Protein 5FD4 (pdb70)

Radius of gyration: 27.76 Å; Cα contacts (8 Å, |Δi|>4): 658; chains: 2; bounding box: 69×85×57 Å

Nearest PDB structures (foldseek):
  5fd4-assembly2_B  TM=1.002E+00  e=6.377E-41  Streptococcus suis 05ZYH33
  6hu8-assembly1_A  TM=8.163E-01  e=1.673E-14  Streptococcus vestibularis F0396
  6qer-assembly4_D  TM=8.270E-01  e=6.027E-14  Streptococcus thermophilus LMD-9
  5jub-assembly1_B  TM=6.198E-01  e=4.868E-14  Streptococcus thermophilus LMD-9
  6hua-assembly2_B  TM=7.651E-01  e=8.337E-08  Streptococcus vestibularis F0396

Solvent-accessible surface area: 31925 Å² total; per-residue (Å²): 140,84,4,88,130,111,159,98,200,102,58,89,62,131,49,5,0,105,58,0,117,104,33,11,91,98,44,99,40,67,70,120,98,0,1,101,73,51,58,66,0,2,36,143,5,0,55,63,2,16,69,20,67,8,74,9,13,95,44,7,4,70,47,0,0,99,106,31,74,30,40,23,121,113,0,25,38,29,29,109,83,64,58,160,103,0,49,106,0,24,88,38,1,16,52,25,14,61,52,7,29,141,92,72,30,129,125,45,76,60,47,3,74,51,0,81,107,89,52,27,104,127,4,10,7,22,7,41,0,0,0,9,7,21,91,33,200,8,120,60,75,149,55,14,21,88,83,20,30,68,98,22,0,86,20,5,4,98,4,2,40,106,37,178,82,2,87,40,15,5,0,0,1,1,35,1,7,3,28,9,0,98,64,7,73,64,130,24,110,52,5,119,52,0,47,103,2,7,103,48,0,24,106,8,36,146,61,13,78,68,65,20,13,4,2,0,6,20,0,0,21,41,0,16,87,2,0,28,57,41,160,81,78,134,19,7,53,118,0,12,70,11,0,48,133,0,5,85,51,4,9,11,17,25,25,77,2,28,4,14,9,50,49,0,64,46,6,22,110,45,83,173,62,107,108,76,0,69,119,41,25,98,76,1,12,66,14,0,85,7,15,138,32,192,72,5,37,112,88,0,71,76,25,24,145,66,21,60,185,140,83,4,86,129,112,159,97,202,100,59,91,64,130,50,5,0,106,59,0,121,105,32,10,93,94,53,102,45,67,75,120,98,0,1,92,66,55,55,65,0,3,36,148,5,0,57,64,2,15,67,20,66,8,74,11,13,94,46,6,5,71,48,0,0,98,89,33,75,31,40,24,122,113,0,27,38,28,28,110,80,65,58,158,102,1,47,103,1,23,49,14,0,20,60,25,39,54,58,7,37,140,90,64,35,125,133,51,75,61,44,3,75,51,0,81,106,88,52,29,107,127,4,10,6,23,7,39,1,0,0,12,7,20,100,35,200,8,118,61,72,155,54,13,22,92,86,18,32,39,110,26,0,80,23,5,4,112,6,2,41,128,39,181,58,1,77,38,14,6,0,0,1,1,38,1,5,3,28,2,0,96,62,6,73,65,129,24,117,36,4,133,56,0,50,129,1,6,110,39,0,24,104,5,35,147,65,13,26,32,27,17,18,6,2,0,6,22,0,0,21,40,0,16,89,2,0,29,56,44,159,81,77,132,20,7,52,117,0,14,70,11,0,46,136,1,9,111,59,9,24,2,25,57,20,47,6,32,4,12,9,50,49,0,65,46,5,23,117,40,82,172,61,108,112,75,0,67,116,40,26,93,76,1,13,109,16,0,115,52,57,156,42,191,67,8,38,117,87,0,71,76,24,24,148,64,21,60,180

Foldseek 3Di:
DACVVVVHDADAQANLLCLLCVLCVVVVHDLCRLCPVCLQHHSVNSVCSNRSNFADDLSNLCSSQVSSVHDSCVSHVHDDHADPLLVVLVVLLLLQDDQLDPPSVVVNVVSLVVCVVPPLVPDTPLVNLLSCLVDFADPDLQAATPPDGPVVLVSLLVSLLPDPADALSSLSSVSRLLNNLLVDACPDPSNVVVVVVLVSLLVNCVPYDLVSLSSSLVSLVSVCVSCVSNVVNVCVVVSLVSSVVNCVSNVSCPCLLVSLQSQLCCCCPVVVHNVSSVVSLVVNLVVCVVVVSPSSNVSSVVVVVVSPD/DACVVVVHDADAQANLLCLLCVLCVVVVHDLCRLCPVVLQHHSVNSVCSNRSNFADDPSNLCSSQVSSVHDSCVSHVHDDHADPLLVVLVVLLLPQDPQLDPPSVVVNVVSLVVCVVPPLVPDTPLVNLLSCLVDAADPDLQAARPSDGPVVLVSLLVSLLPDPADDLSSLSSVSRLLNNLLVDACPDPSNVVVVVVLVSLLVNCVPYDLVSLSSSLVSLVSVCVSCVSRVVNVCVVVSLVSSVVNCVVNVSCPCLLVSLQSQLCCCCPVVVHNVSSVVSLVSNLVVCVVVVSPSSNVSSVVVVVVSVD

Structure (mmCIF, N/CA/C/O backbone):
data_5FD4
#
_entry.id   5FD4
#
_cell.length_a   82.271
_cell.length_b   82.271
_cell.length_c   209.753
_cell.angle_alpha   90.00
_cell.angle_beta   90.00
_cell.angle_gamma   120.00
#
_symmetry.space_group_name_H-M   'P 31 2 1'
#
loop_
_atom_site.group_PDB
_atom_site.id
_atom_site.type_symbol
_atom_site.label_atom_id
_atom_site.label_alt_id
_atom_site.label_comp_id
_atom_site.label_asym_id
_atom_site.label_entity_id
_atom_site.label_seq_id
_atom_site.pdbx_PDB_ins_code
_atom_site.Cartn_x
_atom_site.Cartn_y
_atom_site.Cartn_z
_atom_site.occupancy
_atom_site.B_iso_or_equiv
_atom_site.auth_seq_id
_atom_site.auth_comp_id
_atom_site.auth_asym_id
_atom_site.auth_atom_id
_atom_site.pdbx_PDB_model_num
ATOM 1 N N . PRO A 1 16 ? 39.895 -45.283 -33.059 1.00 139.00 -4 PRO A N 1
ATOM 2 C CA . PRO A 1 16 ? 39.511 -46.462 -33.823 1.00 137.65 -4 PRO A CA 1
ATOM 3 C C . PRO A 1 16 ? 38.232 -46.289 -34.662 1.00 135.11 -4 PRO A C 1
ATOM 4 O O . PRO A 1 16 ? 37.326 -47.125 -34.602 1.00 133.29 -4 PRO A O 1
ATOM 8 N N . ARG A 1 17 ? 38.182 -45.208 -35.443 1.00 133.51 -3 ARG A N 1
ATOM 9 C CA . ARG A 1 17 ? 37.067 -44.942 -36.369 1.00 132.04 -3 ARG A CA 1
ATOM 10 C C . ARG A 1 17 ? 37.110 -45.849 -37.596 1.00 133.41 -3 ARG A C 1
ATOM 11 O O . ARG A 1 17 ? 38.109 -46.526 -37.852 1.00 135.14 -3 ARG A O 1
ATOM 19 N N . GLY A 1 18 ? 36.019 -45.839 -38.359 1.00 133.79 -2 GLY A N 1
ATOM 20 C CA . GLY A 1 18 ? 35.922 -46.581 -39.616 1.00 133.87 -2 GLY A CA 1
ATOM 21 C C . GLY A 1 18 ? 36.868 -46.087 -40.697 1.00 134.67 -2 GLY A C 1
ATOM 22 O O . GLY A 1 18 ? 37.410 -46.896 -41.445 1.00 135.61 -2 GLY A O 1
ATOM 23 N N . SER A 1 19 ? 37.065 -44.769 -40.783 1.00 134.94 -1 SER A N 1
ATOM 24 C CA . SER A 1 19 ? 38.025 -44.162 -41.729 1.00 135.19 -1 SER A CA 1
ATOM 25 C C . SER A 1 19 ? 39.481 -44.556 -41.443 1.00 136.21 -1 SER A C 1
ATOM 26 O O . SER A 1 19 ? 40.284 -44.688 -42.373 1.00 135.65 -1 SER A O 1
ATOM 29 N N . HIS A 1 20 ? 39.800 -44.758 -40.161 1.00 137.31 0 HIS A N 1
ATOM 30 C CA . HIS A 1 20 ? 41.149 -45.137 -39.719 1.00 137.59 0 HIS A CA 1
ATOM 31 C C . HIS A 1 20 ? 41.444 -46.630 -39.944 1.00 136.64 0 HIS A C 1
ATOM 32 O O . HIS A 1 20 ? 42.572 -46.988 -40.289 1.00 137.10 0 HIS A O 1
ATOM 39 N N . MET A 1 21 ? 40.434 -47.486 -39.756 1.00 134.44 1 MET A N 1
ATOM 40 C CA . MET A 1 21 ? 40.514 -48.913 -40.143 1.00 133.04 1 MET A CA 1
ATOM 41 C C . MET A 1 21 ? 40.172 -49.170 -41.622 1.00 130.94 1 MET A C 1
ATOM 42 O O . MET A 1 21 ? 40.240 -50.312 -42.079 1.00 131.14 1 MET A O 1
ATOM 47 N N . GLU A 1 22 ? 39.791 -48.116 -42.351 1.00 128.76 2 GLU A N 1
ATOM 48 C CA . GLU A 1 22 ? 39.487 -48.153 -43.799 1.00 126.10 2 GLU A CA 1
ATOM 49 C C . GLU A 1 22 ? 38.199 -48.920 -44.173 1.00 122.41 2 GLU A C 1
ATOM 50 O O . GLU A 1 22 ? 37.931 -49.128 -45.357 1.00 121.79 2 GLU A O 1
ATOM 56 N N . VAL A 1 23 ? 37.388 -49.286 -43.176 1.00 118.38 3 VAL A N 1
ATOM 57 C CA . VAL A 1 23 ? 36.173 -50.076 -43.401 1.00 115.20 3 VAL A CA 1
ATOM 58 C C . VAL A 1 23 ? 35.037 -49.218 -43.978 1.00 111.36 3 VAL A C 1
ATOM 59 O O . VAL A 1 23 ? 35.127 -47.984 -44.039 1.00 110.44 3 VAL A O 1
ATOM 63 N N . TRP A 1 24 ? 33.983 -49.906 -44.410 1.00 107.09 4 TRP A N 1
ATOM 64 C CA . TRP A 1 24 ? 32.781 -49.292 -44.981 1.00 103.77 4 TRP A CA 1
ATOM 65 C C . TRP A 1 24 ? 31.924 -48.648 -43.889 1.00 101.57 4 TRP A C 1
ATOM 66 O O . TRP A 1 24 ? 31.857 -49.167 -42.767 1.00 100.69 4 TRP A O 1
ATOM 77 N N . PHE A 1 25 ? 31.266 -47.533 -44.216 1.00 100.04 5 PHE A N 1
ATOM 78 C CA . PHE A 1 25 ? 30.435 -46.808 -43.235 1.00 98.84 5 PHE A CA 1
ATOM 79 C C . PHE A 1 25 ? 29.116 -47.525 -42.999 1.00 98.77 5 PHE A C 1
ATOM 80 O O . PHE A 1 25 ? 28.429 -47.886 -43.956 1.00 98.12 5 PHE A O 1
ATOM 88 N N . MET A 1 26 ? 28.753 -47.674 -41.724 1.00 99.04 6 MET A N 1
ATOM 89 C CA . MET A 1 26 ? 27.517 -48.344 -41.329 1.00 99.67 6 MET A CA 1
ATOM 90 C C . MET A 1 26 ? 26.307 -47.407 -41.302 1.00 100.64 6 MET A C 1
ATOM 91 O O . MET A 1 26 ? 26.047 -46.718 -40.304 1.00 100.54 6 MET A O 1
ATOM 96 N N . ASN A 1 27 ? 25.574 -47.399 -42.416 1.00 101.84 7 ASN A N 1
ATOM 97 C CA . ASN A 1 27 ? 24.248 -46.783 -42.496 1.00 102.04 7 ASN A CA 1
ATOM 98 C C . ASN A 1 27 ? 23.229 -47.680 -41.778 1.00 102.96 7 ASN A C 1
ATOM 99 O O . ASN A 1 27 ? 23.596 -48.726 -41.237 1.00 102.99 7 ASN A O 1
ATOM 104 N N . ASP A 1 28 ? 21.960 -47.268 -41.773 1.00 104.04 8 ASP A N 1
ATOM 105 C CA . ASP A 1 28 ? 20.913 -47.920 -40.962 1.00 104.46 8 ASP A CA 1
ATOM 106 C C . ASP A 1 28 ? 20.784 -49.432 -41.160 1.00 105.58 8 ASP A C 1
ATOM 107 O O . ASP A 1 28 ? 20.662 -50.168 -40.177 1.00 104.18 8 ASP A O 1
ATOM 112 N N . LYS A 1 29 ? 20.816 -49.890 -42.413 1.00 107.59 9 LYS A N 1
ATOM 113 C CA . LYS A 1 29 ? 20.660 -51.323 -42.706 1.00 109.74 9 LYS A CA 1
ATOM 114 C C . LYS A 1 29 ? 21.818 -52.143 -42.145 1.00 109.99 9 LYS A C 1
ATOM 115 O O . LYS A 1 29 ? 21.616 -53.030 -41.309 1.00 110.35 9 LYS A O 1
ATOM 121 N N . GLU A 1 30 ? 23.019 -51.826 -42.614 1.00 109.56 10 GLU A N 1
ATOM 122 C CA . GLU A 1 30 ? 24.224 -52.581 -42.258 1.00 110.18 10 GLU A CA 1
ATOM 123 C C . GLU A 1 30 ? 24.614 -52.459 -40.775 1.00 110.27 10 GLU A C 1
ATOM 124 O O . GLU A 1 30 ? 25.319 -53.332 -40.256 1.00 111.39 10 GLU A O 1
ATOM 130 N N . PHE A 1 31 ? 24.154 -51.401 -40.100 1.00 109.67 11 PHE A N 1
ATOM 131 C CA . PHE A 1 31 ? 24.266 -51.313 -38.636 1.00 109.86 11 PHE A CA 1
ATOM 132 C C . PHE A 1 31 ? 23.303 -52.283 -37.961 1.00 110.21 11 PHE A C 1
ATOM 133 O O . PHE A 1 31 ? 23.686 -53.007 -37.042 1.00 110.20 11 PHE A O 1
ATOM 141 N N . GLY A 1 32 ? 22.050 -52.275 -38.407 1.00 111.01 12 GLY A N 1
ATOM 142 C CA . GLY A 1 32 ? 21.048 -53.239 -37.949 1.00 112.23 12 GLY A CA 1
ATOM 143 C C . GLY A 1 32 ? 21.539 -54.669 -38.055 1.00 113.90 12 GLY A C 1
ATOM 144 O O . GLY A 1 32 ? 21.382 -55.459 -37.120 1.00 114.76 12 GLY A O 1
ATOM 145 N N . GLN A 1 33 ? 22.158 -54.979 -39.194 1.00 114.94 13 GLN A N 1
ATOM 146 C CA . GLN A 1 33 ? 22.789 -56.280 -39.432 1.00 115.56 13 GLN A CA 1
ATOM 147 C C . GLN A 1 33 ? 23.838 -56.630 -38.373 1.00 115.74 13 GLN A C 1
ATOM 148 O O . GLN A 1 33 ? 23.868 -57.760 -37.887 1.00 116.41 13 GLN A O 1
ATOM 154 N N . ARG A 1 34 ? 24.684 -55.662 -38.021 1.00 115.71 14 ARG A N 1
ATOM 155 C CA . ARG A 1 34 ? 25.688 -55.845 -36.964 1.00 116.52 14 ARG A CA 1
ATOM 156 C C . ARG A 1 34 ? 25.062 -56.077 -35.593 1.00 117.76 14 ARG A C 1
ATOM 157 O O . ARG A 1 34 ? 25.489 -56.972 -34.867 1.00 117.91 14 ARG A O 1
ATOM 165 N N . VAL A 1 35 ? 24.065 -55.267 -35.240 1.00 118.79 15 VAL A N 1
ATOM 166 C CA . VAL A 1 35 ? 23.405 -55.377 -33.929 1.00 119.47 15 VAL A CA 1
ATOM 167 C C . VAL A 1 35 ? 22.791 -56.771 -33.749 1.00 121.74 15 VAL A C 1
ATOM 168 O O . VAL A 1 35 ? 22.889 -57.352 -32.666 1.00 123.32 15 VAL A O 1
ATOM 172 N N . ARG A 1 36 ? 22.188 -57.308 -34.811 1.00 122.68 16 ARG A N 1
ATOM 173 C CA . ARG A 1 36 ? 21.642 -58.666 -34.788 1.00 124.35 16 ARG A CA 1
ATOM 174 C C . ARG A 1 36 ? 22.747 -59.690 -34.533 1.00 124.67 16 ARG A C 1
ATOM 175 O O . ARG A 1 36 ? 22.662 -60.462 -33.579 1.00 125.22 16 ARG A O 1
ATOM 183 N N . GLN A 1 37 ? 23.779 -59.673 -35.379 1.00 124.07 17 GLN A N 1
ATOM 184 C CA . GLN A 1 37 ? 24.943 -60.566 -35.248 1.00 124.83 17 GLN A CA 1
ATOM 185 C C . GLN A 1 37 ? 25.408 -60.683 -33.800 1.00 124.73 17 GLN A C 1
ATOM 186 O O . GLN A 1 37 ? 25.450 -61.781 -33.243 1.00 126.12 17 GLN A O 1
ATOM 192 N N . LEU A 1 38 ? 25.738 -59.539 -33.206 1.00 123.47 18 LEU A N 1
ATOM 193 C CA . LEU A 1 38 ? 26.315 -59.488 -31.861 1.00 123.64 18 LEU A CA 1
ATOM 194 C C . LEU A 1 38 ? 25.366 -60.025 -30.790 1.00 125.19 18 LEU A C 1
ATOM 195 O O . LEU A 1 38 ? 25.803 -60.735 -29.880 1.00 126.70 18 LEU A O 1
ATOM 200 N N . ARG A 1 39 ? 24.080 -59.689 -30.905 1.00 125.46 19 ARG A N 1
ATOM 201 C CA . ARG A 1 39 ? 23.050 -60.211 -29.999 1.00 126.82 19 ARG A CA 1
ATOM 202 C C . ARG A 1 39 ? 22.939 -61.734 -30.111 1.00 128.57 19 ARG A C 1
ATOM 203 O O . ARG A 1 39 ? 23.024 -62.443 -29.099 1.00 129.76 19 ARG A O 1
ATOM 211 N N . GLU A 1 40 ? 22.757 -62.218 -31.342 1.00 128.52 20 GLU A N 1
ATOM 212 C CA . GLU A 1 40 ? 22.601 -63.653 -31.612 1.00 129.55 20 GLU A CA 1
ATOM 213 C C . GLU A 1 40 ? 23.787 -64.465 -31.085 1.00 130.22 20 GLU A C 1
ATOM 214 O O . GLU A 1 40 ? 23.594 -65.422 -30.329 1.00 130.78 20 GLU A O 1
ATOM 220 N N . SER A 1 41 ? 25.003 -64.047 -31.442 1.00 129.44 21 SER A N 1
ATOM 221 C CA . SER A 1 41 ? 26.226 -64.744 -31.010 1.00 129.99 21 SER A CA 1
ATOM 222 C C . SER A 1 41 ? 26.489 -64.670 -29.494 1.00 130.51 21 SER A C 1
ATOM 223 O O . SER A 1 41 ? 27.297 -65.441 -28.977 1.00 131.62 21 SER A O 1
ATOM 226 N N . ALA A 1 42 ? 25.821 -63.748 -28.795 1.00 130.10 22 ALA A N 1
ATOM 227 C CA . ALA A 1 42 ? 25.787 -63.740 -27.326 1.00 130.80 22 ALA A CA 1
ATOM 228 C C . ALA A 1 42 ? 24.605 -64.536 -26.735 1.00 131.66 22 ALA A C 1
ATOM 229 O O . ALA A 1 42 ? 24.261 -64.338 -25.568 1.00 131.81 22 ALA A O 1
ATOM 231 N N . SER A 1 43 ? 23.984 -65.411 -27.537 1.00 131.98 23 SER A N 1
ATOM 232 C CA . SER A 1 43 ? 22.889 -66.303 -27.108 1.00 133.64 23 SER A CA 1
ATOM 233 C C . SER A 1 43 ? 21.614 -65.626 -26.557 1.00 133.99 23 SER A C 1
ATOM 234 O O . SER A 1 43 ? 20.752 -66.306 -25.990 1.00 135.39 23 SER A O 1
ATOM 237 N N . MET A 1 44 ? 21.478 -64.312 -26.753 1.00 132.95 24 MET A N 1
ATOM 238 C CA . MET A 1 44 ? 20.320 -63.557 -26.260 1.00 132.36 24 MET A CA 1
ATOM 239 C C . MET A 1 44 ? 19.268 -63.472 -27.362 1.00 132.42 24 MET A C 1
ATOM 240 O O . MET A 1 44 ? 19.606 -63.437 -28.547 1.00 131.58 24 MET A O 1
ATOM 245 N N . THR A 1 45 ? 17.998 -63.460 -26.959 1.00 133.58 25 THR A N 1
ATOM 246 C CA . THR A 1 45 ? 16.878 -63.162 -27.860 1.00 133.74 25 THR A CA 1
ATOM 247 C C . THR A 1 45 ? 16.340 -61.764 -27.546 1.00 133.41 25 THR A C 1
ATOM 248 O O . THR A 1 45 ? 16.675 -61.182 -26.508 1.00 133.82 25 THR A O 1
ATOM 252 N N . ARG A 1 46 ? 15.506 -61.235 -28.439 1.00 133.11 26 ARG A N 1
ATOM 253 C CA . ARG A 1 46 ? 15.041 -59.842 -28.343 1.00 132.58 26 ARG A CA 1
ATOM 254 C C . ARG A 1 46 ? 14.347 -59.563 -27.014 1.00 133.37 26 ARG A C 1
ATOM 255 O O . ARG A 1 46 ? 14.560 -58.517 -26.402 1.00 132.42 26 ARG A O 1
ATOM 263 N N . GLU A 1 47 ? 13.565 -60.539 -26.561 1.00 135.28 27 GLU A N 1
ATOM 264 C CA . GLU A 1 47 ? 12.761 -60.432 -25.345 1.00 136.14 27 GLU A CA 1
ATOM 265 C C . GLU A 1 47 ? 13.663 -60.343 -24.115 1.00 135.89 27 GLU A C 1
ATOM 266 O O . GLU A 1 47 ? 13.455 -59.491 -23.249 1.00 134.02 27 GLU A O 1
ATOM 272 N N . GLN A 1 48 ? 14.667 -61.218 -24.064 1.00 136.75 28 GLN A N 1
ATOM 273 C CA . GLN A 1 48 ? 15.704 -61.174 -23.025 1.00 137.41 28 GLN A CA 1
ATOM 274 C C . GLN A 1 48 ? 16.495 -59.866 -23.071 1.00 135.98 28 GLN A C 1
ATOM 275 O O . GLN A 1 48 ? 16.778 -59.272 -22.031 1.00 135.68 28 GLN A O 1
ATOM 281 N N . PHE A 1 49 ? 16.846 -59.440 -24.285 1.00 135.14 29 PHE A N 1
ATOM 282 C CA . PHE A 1 49 ? 17.741 -58.299 -24.510 1.00 134.19 29 PHE A CA 1
ATOM 283 C C . PHE A 1 49 ? 17.150 -56.983 -24.012 1.00 133.32 29 PHE A C 1
ATOM 284 O O . PHE A 1 49 ? 17.773 -56.273 -23.217 1.00 133.67 29 PHE A O 1
ATOM 292 N N . CYS A 1 50 ? 15.944 -56.675 -24.482 1.00 132.08 30 CYS A N 1
ATOM 293 C CA . CYS A 1 50 ? 15.236 -55.447 -24.106 1.00 130.93 30 CYS A CA 1
ATOM 294 C C . CYS A 1 50 ? 14.823 -55.396 -22.633 1.00 131.34 30 CYS A C 1
ATOM 295 O O . CYS A 1 50 ? 14.635 -54.306 -22.087 1.00 131.12 30 CYS A O 1
ATOM 298 N N . ASP A 1 51 ? 14.664 -56.570 -22.012 1.00 131.55 31 ASP A N 1
ATOM 299 C CA . ASP A 1 51 ? 14.499 -56.707 -20.557 1.00 131.08 31 ASP A CA 1
ATOM 300 C C . ASP A 1 51 ? 13.154 -56.117 -20.067 1.00 130.07 31 ASP A C 1
ATOM 301 O O . ASP A 1 51 ? 12.115 -56.754 -20.252 1.00 129.61 31 ASP A O 1
ATOM 306 N N . ASP A 1 52 ? 13.168 -54.915 -19.482 1.00 129.10 32 ASP A N 1
ATOM 307 C CA . ASP A 1 52 ? 11.947 -54.243 -19.004 1.00 128.16 32 ASP A CA 1
ATOM 308 C C . ASP A 1 52 ? 11.387 -53.268 -20.052 1.00 126.66 32 ASP A C 1
ATOM 309 O O . ASP A 1 52 ? 10.344 -52.655 -19.834 1.00 125.94 32 ASP A O 1
ATOM 314 N N . GLU A 1 53 ? 12.113 -53.110 -21.162 1.00 125.56 33 GLU A N 1
ATOM 315 C CA . GLU A 1 53 ? 11.695 -52.311 -22.313 1.00 123.96 33 GLU A CA 1
ATOM 316 C C . GLU A 1 53 ? 11.517 -50.808 -22.040 1.00 122.37 33 GLU A C 1
ATOM 317 O O . GLU A 1 53 ? 10.813 -50.130 -22.787 1.00 121.47 33 GLU A O 1
ATOM 323 N N . LEU A 1 54 ? 12.165 -50.281 -21.000 1.00 121.69 34 LEU A N 1
ATOM 324 C CA . LEU A 1 54 ? 12.052 -48.854 -20.676 1.00 121.09 34 LEU A CA 1
ATOM 325 C C . LEU A 1 54 ? 12.929 -48.014 -21.593 1.00 119.55 34 LEU A C 1
ATOM 326 O O . LEU A 1 54 ? 12.459 -47.021 -22.150 1.00 118.73 34 LEU A O 1
ATOM 331 N N . GLU A 1 55 ? 14.190 -48.416 -21.745 1.00 119.33 35 GLU A N 1
ATOM 332 C CA . GLU A 1 55 ? 15.139 -47.699 -22.607 1.00 118.07 35 GLU A CA 1
ATOM 333 C C . GLU A 1 55 ? 15.001 -48.123 -24.070 1.00 116.03 35 GLU A C 1
ATOM 334 O O . GLU A 1 55 ? 14.973 -47.273 -24.968 1.00 115.23 35 GLU A O 1
ATOM 340 N N . LEU A 1 56 ? 14.920 -49.433 -24.299 1.00 114.64 36 LEU A N 1
ATOM 341 C CA . LEU A 1 56 ? 14.753 -49.990 -25.640 1.00 114.34 36 LEU A CA 1
ATOM 342 C C . LEU A 1 56 ? 13.635 -51.026 -25.644 1.00 114.25 36 LEU A C 1
ATOM 343 O O . LEU A 1 56 ? 13.679 -51.969 -24.868 1.00 115.42 36 LEU A O 1
ATOM 348 N N . SER A 1 57 ? 12.658 -50.852 -26.533 1.00 113.48 37 SER A N 1
ATOM 349 C CA . SER A 1 57 ? 11.534 -51.791 -26.688 1.00 114.08 37 SER A CA 1
ATOM 350 C C . SER A 1 57 ? 11.837 -52.867 -27.734 1.00 114.59 37 SER A C 1
ATOM 351 O O . SER A 1 57 ? 12.691 -52.680 -28.602 1.00 115.11 37 SER A O 1
ATOM 354 N N . VAL A 1 58 ? 11.112 -53.982 -27.653 1.00 114.99 38 VAL A N 1
ATOM 355 C CA . VAL A 1 58 ? 11.290 -55.114 -28.582 1.00 115.38 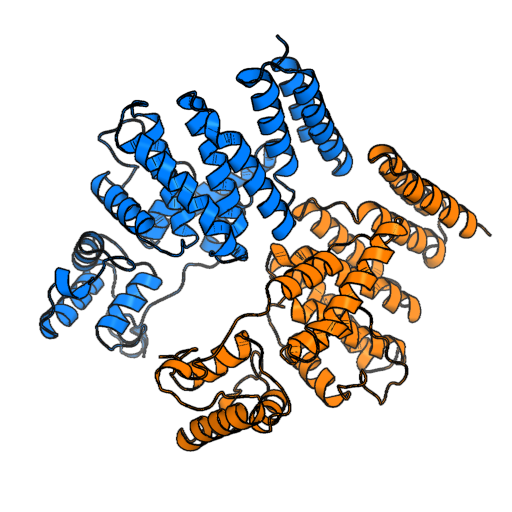38 VAL A CA 1
ATOM 356 C C . VAL A 1 58 ? 10.940 -54.713 -30.017 1.00 114.56 38 VAL A C 1
ATOM 357 O O . VAL A 1 58 ? 11.671 -55.047 -30.953 1.00 114.59 38 VAL A O 1
ATOM 361 N N . ARG A 1 59 ? 9.836 -53.989 -30.170 1.00 114.17 39 ARG A N 1
ATOM 362 C CA . ARG A 1 59 ? 9.407 -53.478 -31.478 1.00 113.65 39 ARG A CA 1
ATOM 363 C C . ARG A 1 59 ? 10.437 -52.494 -32.029 1.00 111.39 39 ARG A C 1
ATOM 364 O O . ARG A 1 59 ? 10.769 -52.535 -33.218 1.00 110.78 39 ARG A O 1
ATOM 372 N N . GLN A 1 60 ? 10.927 -51.616 -31.149 1.00 109.70 40 GLN A N 1
ATOM 373 C CA . GLN A 1 60 ? 11.967 -50.645 -31.494 1.00 108.37 40 GLN A CA 1
ATOM 374 C C . GLN A 1 60 ? 13.254 -51.331 -31.952 1.00 108.15 40 GLN A C 1
ATOM 375 O O . GLN A 1 60 ? 13.872 -50.891 -32.919 1.00 107.96 40 GLN A O 1
ATOM 381 N N . LEU A 1 61 ? 13.641 -52.403 -31.258 1.00 108.14 41 LEU A N 1
ATOM 382 C CA . LEU A 1 61 ? 14.838 -53.182 -31.608 1.00 107.58 41 LEU A CA 1
ATOM 383 C C . LEU A 1 61 ? 14.695 -53.884 -32.955 1.00 106.80 41 LEU A C 1
ATOM 384 O O . LEU A 1 61 ? 15.616 -53.854 -33.773 1.00 105.94 41 LEU A O 1
ATOM 389 N N . THR A 1 62 ? 13.544 -54.518 -33.169 1.00 106.85 42 THR A N 1
ATOM 390 C CA . THR A 1 62 ? 13.257 -55.226 -34.419 1.00 107.07 42 THR A CA 1
ATOM 391 C C . THR A 1 62 ? 13.465 -54.320 -35.637 1.00 106.04 42 THR A C 1
ATOM 392 O O . THR A 1 62 ? 14.130 -54.707 -36.602 1.00 105.76 42 THR A O 1
ATOM 396 N N . ARG A 1 63 ? 12.919 -53.109 -35.563 1.00 105.38 43 ARG A N 1
ATOM 397 C CA . ARG A 1 63 ? 13.030 -52.130 -36.651 1.00 104.79 43 ARG A CA 1
ATOM 398 C C . ARG A 1 63 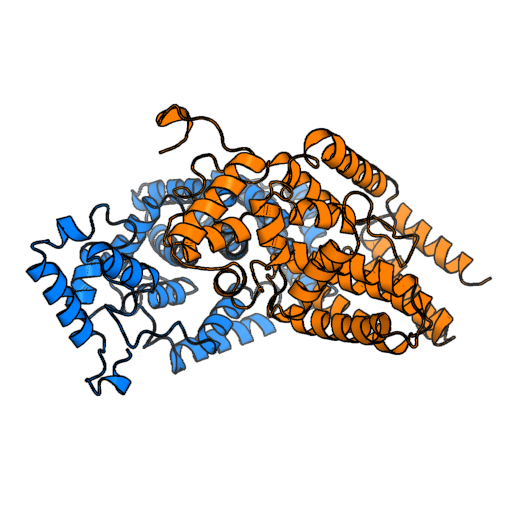? 14.458 -51.583 -36.830 1.00 103.66 43 ARG A C 1
ATOM 399 O O . ARG A 1 63 ? 14.840 -51.214 -37.945 1.00 102.79 43 ARG A O 1
ATOM 407 N N . ILE A 1 64 ? 15.224 -51.517 -35.735 1.00 102.97 44 ILE A N 1
ATOM 408 C CA . ILE A 1 64 ? 16.651 -51.169 -35.789 1.00 102.27 44 ILE A CA 1
ATOM 409 C C . ILE A 1 64 ? 17.431 -52.247 -36.537 1.00 102.50 44 ILE A C 1
ATOM 410 O O . ILE A 1 64 ? 18.164 -51.933 -37.473 1.00 102.17 44 ILE A O 1
ATOM 415 N N . GLU A 1 65 ? 17.268 -53.504 -36.124 1.00 103.17 45 GLU A N 1
ATOM 416 C CA . GLU A 1 65 ? 17.889 -54.644 -36.820 1.00 103.20 45 GLU A CA 1
ATOM 417 C C . GLU A 1 65 ? 17.467 -54.720 -38.280 1.00 101.95 45 GLU A C 1
ATOM 418 O O . GLU A 1 65 ? 18.290 -54.984 -39.153 1.00 101.79 45 GLU A O 1
ATOM 424 N N . ALA A 1 66 ? 16.185 -54.468 -38.530 1.00 100.98 46 ALA A N 1
ATOM 425 C CA . ALA A 1 66 ? 15.639 -54.415 -39.885 1.00 100.68 46 ALA A CA 1
ATOM 426 C C . ALA A 1 66 ? 16.216 -53.290 -40.753 1.00 99.22 46 ALA A C 1
ATOM 427 O O . ALA A 1 66 ? 16.171 -53.377 -41.979 1.00 99.31 46 ALA A O 1
ATOM 429 N N . GLY A 1 67 ? 16.734 -52.238 -40.122 1.00 98.12 47 GLY A N 1
ATOM 430 C CA . GLY A 1 67 ? 17.281 -51.084 -40.831 1.00 97.22 47 GLY A CA 1
ATOM 431 C C . GLY A 1 67 ? 16.232 -50.036 -41.152 1.00 96.97 47 GLY A C 1
ATOM 432 O O . GLY A 1 67 ? 16.483 -49.133 -41.952 1.00 96.49 47 GLY A O 1
ATOM 433 N N . ALA A 1 68 ? 15.062 -50.152 -40.520 1.00 97.35 48 ALA A N 1
ATOM 434 C CA . ALA A 1 68 ? 13.939 -49.240 -40.737 1.00 97.02 48 ALA A CA 1
ATOM 435 C C . ALA A 1 68 ? 13.897 -48.097 -39.724 1.00 95.90 48 ALA A C 1
ATOM 436 O O . ALA A 1 68 ? 13.162 -47.136 -39.919 1.00 95.78 48 ALA A O 1
ATOM 438 N N . SER A 1 69 ? 14.669 -48.212 -38.646 1.00 95.83 49 SER A N 1
ATOM 439 C CA . SER A 1 69 ? 14.688 -47.223 -37.576 1.00 95.92 49 SER A CA 1
ATOM 440 C C . SER A 1 69 ? 16.127 -46.966 -37.129 1.00 95.68 49 SER A C 1
ATOM 441 O O . SER A 1 69 ? 16.865 -47.903 -36.848 1.00 96.26 49 SER A O 1
ATOM 444 N N . LYS A 1 70 ? 16.514 -45.696 -37.061 1.00 95.32 50 LYS A N 1
ATOM 445 C CA . LYS A 1 70 ? 17.835 -45.296 -36.564 1.00 95.27 50 LYS A CA 1
ATOM 446 C C . LYS A 1 70 ? 17.751 -45.030 -35.055 1.00 95.01 50 LYS A C 1
ATOM 447 O O . LYS A 1 70 ? 16.863 -44.299 -34.616 1.00 95.07 50 LYS A O 1
ATOM 453 N N . PRO A 1 71 ? 18.676 -45.598 -34.259 1.00 95.03 51 PRO A N 1
ATOM 454 C CA . PRO A 1 71 ? 18.579 -45.451 -32.804 1.00 95.50 51 PRO A CA 1
ATOM 455 C C . PRO A 1 71 ? 19.077 -44.110 -32.269 1.00 95.62 51 PRO A C 1
ATOM 456 O O . PRO A 1 71 ? 20.058 -43.558 -32.772 1.00 94.51 51 PRO A O 1
ATOM 460 N N . THR A 1 72 ? 18.391 -43.607 -31.245 1.00 96.91 52 THR A N 1
ATOM 461 C CA . THR A 1 72 ? 18.836 -42.436 -30.485 1.00 97.92 52 THR A CA 1
ATOM 462 C C . THR A 1 72 ? 20.091 -42.797 -29.675 1.00 97.88 52 THR A C 1
ATOM 463 O O . THR A 1 72 ? 20.367 -43.973 -29.455 1.00 98.65 52 THR A O 1
ATOM 467 N N . PHE A 1 73 ? 20.848 -41.787 -29.249 1.00 97.81 53 PHE A N 1
ATOM 468 C CA . PHE A 1 73 ? 22.079 -41.988 -28.463 1.00 98.94 53 PHE A CA 1
ATOM 469 C C . PHE A 1 73 ? 21.881 -42.916 -27.259 1.00 100.05 53 PHE A C 1
ATOM 470 O O . PHE A 1 73 ? 22.644 -43.859 -27.066 1.00 100.22 53 PHE A O 1
ATOM 478 N N . SER A 1 74 ? 20.851 -42.627 -26.461 1.00 101.21 54 SER A N 1
ATOM 479 C CA . SER A 1 74 ? 20.495 -43.416 -25.270 1.00 102.39 54 SER A CA 1
ATOM 480 C C . SER A 1 74 ? 20.237 -44.891 -25.587 1.00 103.77 54 SER A C 1
ATOM 481 O O . SER A 1 74 ? 20.541 -45.765 -24.777 1.00 104.41 54 SER A O 1
ATOM 484 N N . LYS A 1 75 ? 19.660 -45.148 -26.760 1.00 105.05 55 LYS A N 1
ATOM 485 C CA . LYS A 1 75 ? 19.376 -46.507 -27.225 1.00 106.61 55 LYS A CA 1
ATOM 486 C C . LYS A 1 75 ? 20.652 -47.237 -27.651 1.00 108.47 55 LYS A C 1
ATOM 487 O O . LYS A 1 75 ? 20.803 -48.419 -27.350 1.00 110.61 55 LYS A O 1
ATOM 493 N N . ILE A 1 76 ? 21.568 -46.542 -28.331 1.00 109.05 56 ILE A N 1
ATOM 494 C CA . ILE A 1 76 ? 22.846 -47.150 -28.747 1.00 109.96 56 ILE A CA 1
ATOM 495 C C . ILE A 1 76 ? 23.636 -47.497 -27.486 1.00 111.26 56 ILE A C 1
ATOM 496 O O . ILE A 1 76 ? 24.100 -48.625 -27.331 1.00 112.12 56 ILE A O 1
ATOM 501 N N . GLN A 1 77 ? 23.766 -46.509 -26.601 1.00 112.76 57 GLN A N 1
ATOM 502 C CA . GLN A 1 77 ? 24.355 -46.672 -25.262 1.00 114.67 57 GLN A CA 1
ATOM 503 C C . GLN A 1 77 ? 23.877 -47.946 -24.562 1.00 114.46 57 GLN A C 1
ATOM 504 O O . GLN A 1 77 ? 24.685 -48.725 -24.062 1.00 114.71 57 GLN A O 1
ATOM 510 N N . TYR A 1 78 ? 22.563 -48.142 -24.531 1.00 113.73 58 TYR A N 1
ATOM 511 C CA . TYR A 1 78 ? 21.972 -49.325 -23.908 1.00 114.36 58 TYR A CA 1
ATOM 512 C C . TYR A 1 78 ? 22.351 -50.608 -24.654 1.00 114.61 58 TYR A C 1
ATOM 513 O O . TYR A 1 78 ? 22.716 -51.594 -24.020 1.00 116.31 58 TYR A O 1
ATOM 522 N N . ILE A 1 79 ? 22.263 -50.587 -25.985 1.00 113.90 59 ILE A N 1
ATOM 523 C CA . ILE A 1 79 ? 22.607 -51.756 -26.817 1.00 114.45 59 ILE A CA 1
ATOM 524 C C . ILE A 1 79 ? 24.067 -52.184 -26.603 1.00 115.05 59 ILE A C 1
ATOM 525 O O . ILE A 1 79 ? 24.363 -53.379 -26.583 1.00 115.48 59 ILE A O 1
ATOM 530 N N . ALA A 1 80 ? 24.960 -51.207 -26.441 1.00 115.38 60 ALA A N 1
ATOM 531 C CA . ALA A 1 80 ? 26.385 -51.466 -26.201 1.00 116.46 60 ALA A CA 1
ATOM 532 C C . ALA A 1 80 ? 26.643 -52.035 -24.801 1.00 117.78 60 ALA A C 1
ATOM 533 O O . ALA A 1 80 ? 27.197 -53.130 -24.675 1.00 118.23 60 ALA A O 1
ATOM 535 N N . THR A 1 81 ? 26.229 -51.297 -23.767 1.00 118.11 61 THR A N 1
ATOM 536 C CA . THR A 1 81 ? 26.311 -51.749 -22.366 1.00 118.76 61 THR A CA 1
ATOM 537 C C . THR A 1 81 ? 25.742 -53.156 -22.172 1.00 119.67 61 THR A C 1
ATOM 538 O O . THR A 1 81 ? 26.347 -53.979 -21.487 1.00 120.29 61 THR A O 1
ATOM 542 N N . ARG A 1 82 ? 24.598 -53.427 -22.795 1.00 120.32 62 ARG A N 1
ATOM 543 C CA . ARG A 1 82 ? 23.966 -54.748 -22.731 1.00 122.75 62 ARG A CA 1
ATOM 544 C C . ARG A 1 82 ? 24.786 -55.863 -23.408 1.00 122.11 62 ARG A C 1
ATOM 545 O O . ARG A 1 82 ? 24.621 -57.035 -23.068 1.00 123.45 62 ARG A O 1
ATOM 553 N N . LEU A 1 83 ? 25.652 -55.494 -24.356 1.00 120.61 63 LEU A N 1
ATOM 554 C CA . LEU A 1 83 ? 26.620 -56.415 -24.985 1.00 120.14 63 LEU A CA 1
ATOM 555 C C . LEU A 1 83 ? 28.038 -56.368 -24.372 1.00 120.52 63 LEU A C 1
ATOM 556 O O . LEU A 1 83 ? 28.960 -57.005 -24.891 1.00 120.10 63 LEU A O 1
ATOM 561 N N . GLY A 1 84 ? 28.217 -55.623 -23.281 1.00 121.35 64 GLY A N 1
ATOM 562 C CA . GLY A 1 84 ? 29.532 -55.443 -22.657 1.00 122.30 64 GLY A CA 1
ATOM 563 C C . GLY A 1 84 ? 30.503 -54.511 -23.374 1.00 122.00 64 GLY A C 1
ATOM 564 O O . GLY A 1 84 ? 31.641 -54.356 -22.924 1.00 123.11 64 GLY A O 1
ATOM 565 N N . MET A 1 85 ? 30.060 -53.869 -24.459 1.00 120.57 65 MET A N 1
ATOM 566 C CA . MET A 1 85 ? 30.931 -53.046 -25.304 1.00 118.93 65 MET A CA 1
ATOM 567 C C . MET A 1 85 ? 30.832 -51.570 -24.943 1.00 118.17 65 MET A C 1
ATOM 568 O O . MET A 1 85 ? 29.867 -51.129 -24.309 1.00 117.65 65 MET A O 1
ATOM 573 N N . GLY A 1 86 ? 31.838 -50.811 -25.369 1.00 117.78 66 GLY A N 1
ATOM 574 C CA . GLY A 1 86 ? 31.779 -49.356 -25.349 1.00 117.53 66 GLY A CA 1
ATOM 575 C C . GLY A 1 86 ? 30.880 -48.858 -26.466 1.00 117.09 66 GLY A C 1
ATOM 576 O O . GLY A 1 86 ? 30.610 -49.584 -27.433 1.00 117.11 66 GLY A O 1
ATOM 577 N N . LEU A 1 87 ? 30.409 -47.621 -26.326 1.00 116.60 67 LEU A N 1
ATOM 578 C CA . LEU A 1 87 ? 29.598 -46.958 -27.356 1.00 115.16 67 LEU A CA 1
ATOM 579 C C . LEU A 1 87 ? 30.293 -46.982 -28.720 1.00 113.98 67 LEU A C 1
ATOM 580 O O . LEU A 1 87 ? 29.707 -47.411 -29.716 1.00 114.06 67 LEU A O 1
ATOM 585 N N . TYR A 1 88 ? 31.542 -46.521 -28.743 1.00 112.44 68 TYR A N 1
ATOM 586 C CA . TYR A 1 88 ? 32.320 -46.435 -29.979 1.00 110.78 68 TYR A CA 1
ATOM 587 C C . TYR A 1 88 ? 32.825 -47.787 -30.490 1.00 111.40 68 TYR A C 1
ATOM 588 O O . TYR A 1 88 ? 33.121 -47.914 -31.672 1.00 111.18 68 TYR A O 1
ATOM 597 N N . GLU A 1 89 ? 32.929 -48.789 -29.620 1.00 112.99 69 GLU A N 1
ATOM 598 C CA . GLU A 1 89 ? 33.239 -50.154 -30.071 1.00 114.48 69 GLU A CA 1
ATOM 599 C C . GLU A 1 89 ? 32.109 -50.706 -30.946 1.00 113.64 69 GLU A C 1
ATOM 600 O O . GLU A 1 89 ? 32.361 -51.406 -31.929 1.00 113.10 69 GLU A O 1
ATOM 606 N N . LEU A 1 90 ? 30.871 -50.378 -30.581 1.00 113.20 70 LEU A N 1
ATOM 607 C CA . LEU A 1 90 ? 29.693 -50.777 -31.350 1.00 112.29 70 LEU A CA 1
ATOM 608 C C . LEU A 1 90 ? 29.550 -49.950 -32.627 1.00 110.40 70 LEU A C 1
ATOM 609 O O . LEU A 1 90 ? 29.446 -50.506 -33.721 1.00 109.70 70 LEU A O 1
ATOM 614 N N . MET A 1 91 ? 29.557 -48.628 -32.473 1.00 109.37 71 MET A N 1
ATOM 615 C CA . MET A 1 91 ? 29.399 -47.696 -33.586 1.00 109.42 71 MET A CA 1
ATOM 616 C C . MET A 1 91 ? 30.581 -46.720 -33.625 1.00 108.88 71 MET A C 1
ATOM 617 O O . MET A 1 91 ? 30.482 -45.599 -33.120 1.00 109.18 71 MET A O 1
ATOM 622 N N . PRO A 1 92 ? 31.716 -47.151 -34.211 1.00 108.42 72 PRO A N 1
ATOM 623 C CA . PRO A 1 92 ? 32.920 -46.312 -34.325 1.00 107.68 72 PRO A CA 1
ATOM 624 C C . PRO A 1 92 ? 32.706 -44.946 -34.963 1.00 106.44 72 PRO A C 1
ATOM 625 O O . PRO A 1 92 ? 33.325 -43.969 -34.535 1.00 106.41 72 PRO A O 1
ATOM 629 N N . ASP A 1 93 ? 31.820 -44.881 -35.954 1.00 105.70 73 ASP A N 1
ATOM 630 C CA . ASP A 1 93 ? 31.576 -43.647 -36.703 1.00 104.85 73 ASP A CA 1
ATOM 631 C C . ASP A 1 93 ? 30.424 -42.804 -36.145 1.00 103.98 73 ASP A C 1
ATOM 632 O O . ASP A 1 93 ? 29.916 -41.925 -36.848 1.00 103.57 73 ASP A O 1
ATOM 637 N N . TYR A 1 94 ? 30.029 -43.052 -34.890 1.00 103.24 74 TYR A N 1
ATOM 638 C CA . TYR A 1 94 ? 28.952 -42.295 -34.248 1.00 102.27 74 TYR A CA 1
ATOM 639 C C . TYR A 1 94 ? 29.274 -40.803 -34.208 1.00 101.78 74 TYR A C 1
ATOM 640 O O . TYR A 1 94 ? 30.409 -40.414 -33.945 1.00 102.94 74 TYR A O 1
ATOM 649 N N . VAL A 1 95 ? 28.259 -39.982 -34.469 1.00 100.65 75 VAL A N 1
ATOM 650 C CA . VAL A 1 95 ? 28.350 -38.534 -34.288 1.00 100.07 75 VAL A CA 1
ATOM 651 C C . VAL A 1 95 ? 27.101 -38.060 -33.563 1.00 99.40 75 VAL A C 1
ATOM 652 O O . VAL A 1 95 ? 26.027 -38.650 -33.721 1.00 99.46 75 VAL A O 1
ATOM 656 N N . SER A 1 96 ? 27.252 -37.008 -32.761 1.00 99.12 76 SER A N 1
ATOM 657 C CA . SER A 1 96 ? 26.119 -36.423 -32.048 1.00 99.21 76 SER A CA 1
ATOM 658 C C . SER A 1 96 ? 25.311 -35.547 -33.007 1.00 98.39 76 SER A C 1
ATOM 659 O O . SER A 1 96 ? 25.803 -35.147 -34.069 1.00 98.43 76 SER A O 1
ATOM 662 N N . LEU A 1 97 ? 24.074 -35.252 -32.617 1.00 97.32 77 LEU A N 1
ATOM 663 C CA . LEU A 1 97 ? 23.135 -34.521 -33.467 1.00 96.04 77 LEU A CA 1
ATOM 664 C C . LEU A 1 97 ? 23.758 -33.202 -33.943 1.00 95.74 77 LEU A C 1
ATOM 665 O O . LEU A 1 97 ? 24.401 -32.511 -33.148 1.00 95.32 77 LEU A O 1
ATOM 670 N N . PRO A 1 98 ? 23.587 -32.858 -35.237 1.00 95.88 78 PRO A N 1
ATOM 671 C CA . PRO A 1 98 ? 24.088 -31.596 -35.783 1.00 97.10 78 PRO A CA 1
ATOM 672 C C . PRO A 1 98 ? 23.802 -30.399 -34.884 1.00 99.13 78 PRO A C 1
ATOM 673 O O . PRO A 1 98 ? 22.694 -30.282 -34.368 1.00 99.22 78 PRO A O 1
ATOM 677 N N . GLU A 1 99 ? 24.794 -29.532 -34.695 1.00 102.51 79 GLU A N 1
ATOM 678 C CA . GLU A 1 99 ? 24.649 -28.353 -33.826 1.00 105.27 79 GLU A CA 1
ATOM 679 C C . GLU A 1 99 ? 23.567 -27.395 -34.336 1.00 105.29 79 GLU A C 1
ATOM 680 O O . GLU A 1 99 ? 22.803 -26.836 -33.538 1.00 105.56 79 GLU A O 1
ATOM 686 N N . ARG A 1 100 ? 23.506 -27.225 -35.660 1.00 104.94 80 ARG A N 1
ATOM 687 C CA . ARG A 1 100 ? 22.500 -26.368 -36.290 1.00 104.76 80 ARG A CA 1
ATOM 688 C C . ARG A 1 100 ? 21.084 -26.878 -36.038 1.00 103.15 80 ARG A C 1
ATOM 689 O O . ARG A 1 100 ? 20.194 -26.088 -35.712 1.00 102.52 80 ARG A O 1
ATOM 697 N N . TYR A 1 101 ? 20.889 -28.191 -36.191 1.00 101.24 81 TYR A N 1
ATOM 698 C CA . TYR A 1 101 ? 19.612 -28.836 -35.861 1.00 99.54 81 TYR A CA 1
ATOM 699 C C . TYR A 1 101 ? 19.187 -28.562 -34.413 1.00 99.47 81 TYR A C 1
ATOM 700 O O . TYR A 1 101 ? 18.109 -28.015 -34.180 1.00 100.08 81 TYR A O 1
ATOM 709 N N . SER A 1 102 ? 20.034 -28.948 -33.459 1.00 98.77 82 SER A N 1
ATOM 710 C CA . SER A 1 102 ? 19.720 -28.820 -32.027 1.00 98.68 82 SER A CA 1
ATOM 711 C C . SER A 1 102 ? 19.391 -27.391 -31.609 1.00 99.86 82 SER A C 1
ATOM 712 O O . SER A 1 102 ? 18.532 -27.182 -30.753 1.00 99.99 82 SER A O 1
ATOM 715 N N . LYS A 1 103 ? 20.078 -26.423 -32.216 1.00 101.48 83 LYS A N 1
ATOM 716 C CA . LYS A 1 103 ? 19.762 -24.998 -32.049 1.00 102.38 83 LYS A CA 1
ATOM 717 C C . LYS A 1 103 ? 18.348 -24.653 -32.544 1.00 101.29 83 LYS A C 1
ATOM 718 O O . LYS A 1 103 ? 17.567 -24.033 -31.817 1.00 101.34 83 LYS A O 1
ATOM 724 N N . LEU A 1 104 ? 18.043 -25.039 -33.784 1.00 99.97 84 LEU A N 1
ATOM 725 C CA . LEU A 1 104 ? 16.724 -24.798 -34.381 1.00 98.95 84 LEU A CA 1
ATOM 726 C C . LEU A 1 104 ? 15.594 -25.383 -33.543 1.00 98.06 84 LEU A C 1
ATOM 727 O O . LEU A 1 104 ? 14.583 -24.723 -33.319 1.00 98.06 84 LEU A O 1
ATOM 732 N N . LYS A 1 105 ? 15.775 -26.620 -33.089 1.00 97.29 85 LYS A N 1
ATOM 733 C CA . LYS A 1 105 ? 14.809 -27.286 -32.217 1.00 97.25 85 LYS A CA 1
ATOM 734 C C . LYS A 1 105 ? 14.579 -26.470 -30.957 1.00 98.99 85 LYS A C 1
ATOM 735 O O . LYS A 1 105 ? 13.439 -26.207 -30.591 1.00 99.39 85 LYS A O 1
ATOM 741 N N . PHE A 1 106 ? 15.671 -26.067 -30.314 1.00 101.29 86 PHE A N 1
ATOM 742 C CA . PHE A 1 106 ? 15.617 -25.286 -29.075 1.00 102.67 86 PHE A CA 1
ATOM 743 C C . PHE A 1 106 ? 14.904 -23.941 -29.257 1.00 101.71 86 PHE A C 1
ATOM 744 O O . PHE A 1 106 ? 14.067 -23.577 -28.436 1.00 100.38 86 PHE A O 1
ATOM 752 N N . ASP A 1 107 ? 15.239 -23.226 -30.332 1.00 101.38 87 ASP A N 1
ATOM 753 C CA . ASP A 1 107 ? 14.603 -21.939 -30.652 1.00 101.28 87 ASP A CA 1
ATOM 754 C C . ASP A 1 107 ? 13.108 -22.098 -30.911 1.00 99.53 87 ASP A C 1
ATOM 755 O O . ASP A 1 107 ? 12.310 -21.344 -30.369 1.00 100.46 87 ASP A O 1
ATOM 760 N N . VAL A 1 108 ? 12.746 -23.083 -31.733 1.00 97.30 88 VAL A N 1
ATOM 761 C CA . VAL A 1 108 ? 11.339 -23.419 -32.030 1.00 95.92 88 VAL A CA 1
ATOM 762 C C . VAL A 1 108 ? 10.515 -23.619 -30.755 1.00 95.50 88 VAL A C 1
ATOM 763 O O . VAL A 1 108 ? 9.467 -22.997 -30.584 1.00 95.77 88 VAL A O 1
ATOM 767 N N . LEU A 1 109 ? 11.005 -24.485 -29.875 1.00 95.33 89 LEU A N 1
ATOM 768 C CA . LEU A 1 109 ? 10.307 -24.823 -28.623 1.00 95.85 89 LEU A CA 1
ATOM 769 C C . LEU A 1 109 ? 10.200 -23.655 -27.635 1.00 98.58 89 LEU A C 1
ATOM 770 O O . LEU A 1 109 ? 9.290 -23.610 -26.824 1.00 97.56 89 LEU A O 1
ATOM 775 N N . ARG A 1 110 ? 11.134 -22.710 -27.705 1.00 103.34 90 ARG A N 1
ATOM 776 C CA . ARG A 1 110 ? 11.195 -21.552 -26.802 1.00 106.56 90 ARG A CA 1
ATOM 777 C C . ARG A 1 110 ? 10.526 -20.277 -27.350 1.00 107.21 90 ARG A C 1
ATOM 778 O O . ARG A 1 110 ? 10.541 -19.250 -26.690 1.00 108.15 90 ARG A O 1
ATOM 786 N N . THR A 1 111 ? 9.935 -20.342 -28.547 1.00 108.40 91 THR A N 1
ATOM 787 C CA . THR A 1 111 ? 9.285 -19.180 -29.160 1.00 110.41 91 THR A CA 1
ATOM 788 C C . THR A 1 111 ? 7.913 -18.938 -28.520 1.00 111.61 91 THR A C 1
ATOM 789 O O . THR A 1 111 ? 7.071 -19.830 -28.550 1.00 111.48 91 THR A O 1
ATOM 793 N N . PRO A 1 112 ? 7.681 -17.742 -27.936 1.00 114.75 92 PRO A N 1
ATOM 794 C CA . PRO A 1 112 ? 6.306 -17.413 -27.554 1.00 115.34 92 PRO A CA 1
ATOM 795 C C . PRO A 1 112 ? 5.527 -16.954 -28.789 1.00 114.97 92 PRO A C 1
ATOM 796 O O . PRO A 1 112 ? 5.969 -16.043 -29.494 1.00 114.91 92 PRO A O 1
ATOM 800 N N . THR A 1 113 ? 4.390 -17.597 -29.051 1.00 114.61 93 THR A N 1
ATOM 801 C CA . THR A 1 113 ? 3.589 -17.322 -30.249 1.00 114.66 93 THR A CA 1
ATOM 802 C C . THR A 1 113 ? 2.497 -16.282 -29.990 1.00 114.22 93 THR A C 1
ATOM 803 O O . THR A 1 113 ? 2.374 -15.315 -30.752 1.00 115.58 93 THR A O 1
ATOM 807 N N . TYR A 1 114 ? 1.720 -16.477 -28.918 1.00 112.61 94 TYR A N 1
ATOM 808 C CA . TYR A 1 114 ? 0.591 -15.588 -28.585 1.00 111.44 94 TYR A CA 1
ATOM 809 C C . TYR A 1 114 ? 1.032 -14.138 -28.430 1.00 111.98 94 TYR A C 1
ATOM 810 O O . TYR A 1 114 ? 1.870 -13.828 -27.585 1.00 111.20 94 TYR A O 1
ATOM 819 N N . GLY A 1 115 ? 0.459 -13.264 -29.254 1.00 113.39 95 GLY A N 1
ATOM 820 C CA . GLY A 1 115 ? 0.772 -11.846 -29.224 1.00 115.41 95 GLY A CA 1
ATOM 821 C C . GLY A 1 115 ? 1.800 -11.411 -30.246 1.00 117.14 95 GLY A C 1
ATOM 822 O O . GLY A 1 115 ? 1.822 -10.243 -30.616 1.00 117.62 95 GLY A O 1
ATOM 823 N N . ASN A 1 116 ? 2.665 -12.322 -30.691 1.00 119.17 96 ASN A N 1
ATOM 824 C CA . ASN A 1 116 ? 3.675 -11.996 -31.701 1.00 122.37 96 ASN A CA 1
ATOM 825 C C . ASN A 1 116 ? 3.416 -12.742 -33.010 1.00 124.23 96 ASN A C 1
ATOM 826 O O . ASN A 1 116 ? 3.630 -13.953 -33.114 1.00 124.85 96 ASN A O 1
ATOM 831 N N . GLU A 1 117 ? 2.954 -11.997 -34.008 1.00 126.71 97 GLU A N 1
ATOM 832 C CA . GLU A 1 117 ? 2.764 -12.505 -35.363 1.00 127.85 97 GLU A CA 1
ATOM 833 C C . GLU A 1 117 ? 4.105 -12.736 -36.068 1.00 128.36 97 GLU A C 1
ATOM 834 O O . GLU A 1 117 ? 4.223 -13.651 -36.890 1.00 127.35 97 GLU A O 1
ATOM 840 N N . ASP A 1 118 ? 5.109 -11.916 -35.745 1.00 130.18 98 ASP A N 1
ATOM 841 C CA . ASP A 1 118 ? 6.413 -11.969 -36.420 1.00 131.85 98 ASP A CA 1
ATOM 842 C C . ASP A 1 118 ? 7.266 -13.157 -35.992 1.00 131.53 98 ASP A C 1
ATOM 843 O O . ASP A 1 118 ? 7.907 -13.789 -36.834 1.00 131.36 98 ASP A O 1
ATOM 848 N N . LEU A 1 119 ? 7.265 -13.457 -34.690 1.00 131.34 99 LEU A N 1
ATOM 849 C CA . LEU A 1 119 ? 8.043 -14.581 -34.146 1.00 130.41 99 LEU A CA 1
ATOM 850 C C . LEU A 1 119 ? 7.439 -15.926 -34.528 1.00 129.53 99 LEU A C 1
ATOM 851 O O . LEU A 1 119 ? 8.174 -16.879 -34.780 1.00 129.96 99 LEU A O 1
ATOM 856 N N . ALA A 1 120 ? 6.111 -16.005 -34.567 1.00 128.88 100 ALA A N 1
ATOM 857 C CA . ALA A 1 120 ? 5.410 -17.188 -35.089 1.00 128.34 100 ALA A CA 1
ATOM 858 C C . ALA A 1 120 ? 5.699 -17.464 -36.577 1.00 128.41 100 ALA A C 1
ATOM 859 O O . ALA A 1 120 ? 5.531 -18.593 -37.033 1.00 127.25 100 ALA A O 1
ATOM 861 N N . GLU A 1 121 ? 6.111 -16.437 -37.319 1.00 129.62 101 GLU A N 1
ATOM 862 C CA . GLU A 1 121 ? 6.562 -16.593 -38.709 1.00 130.98 101 GLU A CA 1
ATOM 863 C C . GLU A 1 121 ? 8.003 -17.138 -38.790 1.00 130.40 101 GLU A C 1
ATOM 864 O O . GLU A 1 121 ? 8.303 -17.969 -39.647 1.00 130.03 101 GLU A O 1
ATOM 870 N N . LYS A 1 122 ? 8.886 -16.669 -37.905 1.00 129.97 102 LYS A N 1
ATOM 871 C CA . LYS A 1 122 ? 10.259 -17.213 -37.813 1.00 129.15 102 LYS A CA 1
ATOM 872 C C . LYS A 1 122 ? 10.247 -18.676 -37.353 1.00 126.26 102 LYS A C 1
ATOM 873 O O . LYS A 1 122 ? 11.094 -19.469 -37.761 1.00 124.77 102 LYS A O 1
ATOM 879 N N . ARG A 1 123 ? 9.291 -19.009 -36.484 1.00 123.99 103 ARG A N 1
ATOM 880 C CA . ARG A 1 123 ? 9.118 -20.364 -35.947 1.00 121.79 103 ARG A CA 1
ATOM 881 C C . ARG A 1 123 ? 8.946 -21.389 -37.061 1.00 120.08 103 ARG A C 1
ATOM 882 O O . ARG A 1 123 ? 9.741 -22.310 -37.174 1.00 119.87 103 ARG A O 1
ATOM 890 N N . ASP A 1 124 ? 7.899 -21.223 -37.874 1.00 119.07 104 ASP A N 1
ATOM 891 C CA . ASP A 1 124 ? 7.619 -22.132 -38.998 1.00 118.18 104 ASP A CA 1
ATOM 892 C C . ASP A 1 124 ? 8.743 -22.118 -40.051 1.00 116.70 104 ASP A C 1
ATOM 893 O O . ASP A 1 124 ? 8.975 -23.125 -40.722 1.00 117.78 104 ASP A O 1
ATOM 898 N N . ALA A 1 125 ? 9.429 -20.982 -40.199 1.00 114.21 105 ALA A N 1
ATOM 899 C CA . ALA A 1 125 ? 10.602 -20.899 -41.064 1.00 112.60 105 ALA A CA 1
ATOM 900 C C . ALA A 1 125 ? 11.695 -21.865 -40.595 1.00 110.61 105 ALA A C 1
ATOM 901 O O . ALA A 1 125 ? 12.238 -22.626 -41.404 1.00 110.91 105 ALA A O 1
ATOM 903 N N . MET A 1 126 ? 11.994 -21.836 -39.291 1.00 108.23 106 MET A N 1
ATOM 904 C CA . MET A 1 126 ? 12.944 -22.773 -38.667 1.00 105.88 106 MET A CA 1
ATOM 905 C C . MET A 1 126 ? 12.516 -24.224 -38.869 1.00 104.85 106 MET A C 1
ATOM 906 O O . MET A 1 126 ? 13.329 -25.060 -39.263 1.00 104.05 106 MET A O 1
ATOM 911 N N . MET A 1 127 ? 11.240 -24.510 -38.609 1.00 104.39 107 MET A N 1
ATOM 912 C CA . MET A 1 127 ? 10.679 -25.853 -38.813 1.00 103.67 107 MET A CA 1
ATOM 913 C C . MET A 1 127 ? 10.897 -26.361 -40.229 1.00 104.16 107 MET A C 1
ATOM 914 O O . MET A 1 127 ? 11.221 -27.529 -40.403 1.00 104.96 107 MET A O 1
ATOM 919 N N . THR A 1 128 ? 10.738 -25.490 -41.227 1.00 104.65 108 THR A N 1
ATOM 920 C CA . THR A 1 128 ? 10.977 -25.873 -42.627 1.00 105.31 108 THR A CA 1
ATOM 921 C C . THR A 1 128 ? 12.453 -26.223 -42.852 1.00 104.52 108 THR A C 1
ATOM 922 O O . THR A 1 128 ? 12.757 -27.275 -43.420 1.00 104.77 108 THR A O 1
ATOM 926 N N . GLU A 1 129 ? 13.355 -25.360 -42.378 1.00 103.45 109 GLU A N 1
ATOM 927 C CA . GLU A 1 129 ? 14.799 -25.635 -42.424 1.00 103.35 109 GLU A CA 1
ATOM 928 C C . GLU A 1 129 ? 15.154 -27.001 -41.821 1.00 103.01 109 GLU A C 1
ATOM 929 O O . GLU A 1 129 ? 15.984 -27.723 -42.375 1.00 102.94 109 GLU A O 1
ATOM 935 N N . ILE A 1 130 ? 14.531 -27.339 -40.690 1.00 103.14 110 ILE A N 1
ATOM 936 C CA . ILE A 1 130 ? 14.713 -28.655 -40.062 1.00 102.49 110 ILE A CA 1
ATOM 937 C C . ILE A 1 130 ? 14.320 -29.755 -41.051 1.00 103.08 110 ILE A C 1
ATOM 938 O O . ILE A 1 130 ? 15.108 -30.672 -41.303 1.00 102.53 110 ILE A O 1
ATOM 943 N N . TYR A 1 131 ? 13.115 -29.641 -41.612 1.00 104.12 111 TYR A N 1
ATOM 944 C CA . TYR A 1 131 ? 12.593 -30.639 -42.561 1.00 104.52 111 TYR A CA 1
ATOM 945 C C . TYR A 1 131 ? 13.429 -30.751 -43.835 1.00 105.34 111 TYR A C 1
ATOM 946 O O . TYR A 1 131 ? 13.668 -31.856 -44.317 1.00 105.44 111 TYR A O 1
ATOM 955 N N . ASP A 1 132 ? 13.888 -29.615 -44.354 1.00 106.87 112 ASP A N 1
ATOM 956 C CA . ASP A 1 132 ? 14.697 -29.590 -45.580 1.00 108.29 112 ASP A CA 1
ATOM 957 C C . ASP A 1 132 ? 16.075 -30.236 -45.393 1.00 108.36 112 ASP A C 1
ATOM 958 O O . ASP A 1 132 ? 16.515 -31.007 -46.246 1.00 109.33 112 ASP A O 1
ATOM 963 N N . ASP A 1 133 ? 16.733 -29.935 -44.275 1.00 108.39 113 ASP A N 1
ATOM 964 C CA . ASP A 1 133 ? 18.170 -30.210 -44.106 1.00 108.54 113 ASP A CA 1
ATOM 965 C C . ASP A 1 133 ? 18.543 -31.363 -43.165 1.00 106.82 113 ASP A C 1
ATOM 966 O O . ASP A 1 133 ? 19.502 -32.084 -43.443 1.00 106.86 113 ASP A O 1
ATOM 971 N N . TYR A 1 134 ? 17.817 -31.530 -42.059 1.00 105.17 114 TYR A N 1
ATOM 972 C CA . TYR A 1 134 ? 18.235 -32.470 -40.998 1.00 103.63 114 TYR A CA 1
ATOM 973 C C . TYR A 1 134 ? 17.273 -33.617 -40.666 1.00 101.53 114 TYR A C 1
ATOM 974 O O . TYR A 1 134 ? 17.729 -34.681 -40.243 1.00 100.29 114 TYR A O 1
ATOM 983 N N . TYR A 1 135 ? 15.969 -33.413 -40.870 1.00 99.67 115 TYR A N 1
ATOM 984 C CA . TYR A 1 135 ? 14.938 -34.350 -40.400 1.00 98.14 115 TYR A CA 1
ATOM 985 C C . TYR A 1 135 ? 15.105 -35.768 -40.918 1.00 97.53 115 TYR A C 1
ATOM 986 O O . TYR A 1 135 ? 15.062 -36.715 -40.135 1.00 96.97 115 TYR A O 1
ATOM 995 N N . ASP A 1 136 ? 15.304 -35.904 -42.227 1.00 97.75 116 ASP A N 1
ATOM 996 C CA . ASP A 1 136 ? 15.422 -37.224 -42.874 1.00 98.16 116 ASP A CA 1
ATOM 997 C C . ASP A 1 136 ? 16.529 -38.121 -42.290 1.00 97.15 116 ASP A C 1
ATOM 998 O O . ASP A 1 136 ? 16.421 -39.352 -42.346 1.00 95.61 116 ASP A O 1
ATOM 1003 N N . GLU A 1 137 ? 17.568 -37.500 -41.721 1.00 96.71 117 GLU A N 1
ATOM 1004 C CA . GLU A 1 137 ? 18.712 -38.211 -41.148 1.00 96.25 117 GLU A CA 1
ATOM 1005 C C . GLU A 1 137 ? 18.752 -38.243 -39.612 1.00 94.03 117 GLU A C 1
ATOM 1006 O O . GLU A 1 137 ? 19.748 -38.682 -39.030 1.00 93.89 117 GLU A O 1
ATOM 1012 N N . LEU A 1 138 ? 17.687 -37.800 -38.948 1.00 91.88 118 LEU A N 1
ATOM 1013 C CA . LEU A 1 138 ? 17.615 -37.889 -37.489 1.00 90.59 118 LEU A CA 1
ATOM 1014 C C . LEU A 1 138 ? 17.330 -39.323 -37.062 1.00 89.93 118 LEU A C 1
ATOM 1015 O O . LEU A 1 138 ? 16.854 -40.126 -37.875 1.00 90.48 118 LEU A O 1
ATOM 1020 N N . PRO A 1 139 ? 17.613 -39.654 -35.783 1.00 89.01 119 PRO A N 1
ATOM 1021 C CA . PRO A 1 139 ? 17.113 -40.919 -35.228 1.00 89.09 119 PRO A CA 1
ATOM 1022 C C . PRO A 1 139 ? 15.587 -40.935 -35.141 1.00 89.33 119 PRO A C 1
ATOM 1023 O O . PRO A 1 139 ? 14.965 -39.874 -35.174 1.00 89.31 119 PRO A O 1
ATOM 1027 N N . GLU A 1 140 ? 14.993 -42.123 -35.036 1.00 89.99 120 GLU A N 1
ATOM 1028 C CA . GLU A 1 140 ? 13.533 -42.261 -35.114 1.00 90.33 120 GLU A CA 1
ATOM 1029 C C . GLU A 1 140 ? 12.828 -41.436 -34.046 1.00 89.82 120 GLU A C 1
ATOM 1030 O O . GLU A 1 140 ? 11.967 -40.624 -34.368 1.00 89.33 120 GLU A O 1
ATOM 1036 N N . GLU A 1 141 ? 13.210 -41.644 -32.787 1.00 89.84 121 GLU A N 1
ATOM 1037 C CA . GLU A 1 141 ? 12.612 -40.930 -31.646 1.00 89.61 121 GLU A CA 1
ATOM 1038 C C . GLU A 1 141 ? 12.622 -39.418 -31.855 1.00 88.57 121 GLU A C 1
ATOM 1039 O O . GLU A 1 141 ? 11.678 -38.723 -31.479 1.00 88.61 121 GLU A O 1
ATOM 1045 N N . GLU A 1 142 ? 13.694 -38.927 -32.463 1.00 87.72 122 GLU A N 1
ATOM 1046 C CA . GLU A 1 142 ? 13.861 -37.506 -32.736 1.00 87.01 122 GLU A CA 1
ATOM 1047 C C . GLU A 1 142 ? 12.910 -37.016 -33.834 1.00 86.90 122 GLU A C 1
ATOM 1048 O O . GLU A 1 142 ? 12.393 -35.909 -33.744 1.00 86.40 122 GLU A O 1
ATOM 1054 N N . LYS A 1 143 ? 12.684 -37.837 -34.861 1.00 87.86 123 LYS A N 1
ATOM 1055 C CA . LYS A 1 143 ? 11.688 -37.535 -35.905 1.00 88.84 123 LYS A CA 1
ATOM 1056 C C . LYS A 1 143 ? 10.291 -37.389 -35.308 1.00 88.71 123 LYS A C 1
ATOM 1057 O O . LYS A 1 143 ? 9.590 -36.407 -35.563 1.00 88.59 123 LYS A O 1
ATOM 1063 N N . ILE A 1 144 ? 9.912 -38.370 -34.494 1.00 88.69 124 ILE A N 1
ATOM 1064 C CA . ILE A 1 144 ? 8.588 -38.411 -33.872 1.00 88.45 124 ILE A CA 1
ATOM 1065 C C . ILE A 1 144 ? 8.387 -37.169 -32.989 1.00 87.92 124 ILE A C 1
ATOM 1066 O O . ILE A 1 144 ? 7.318 -36.558 -33.021 1.00 88.53 124 ILE A O 1
ATOM 1071 N N . ALA A 1 145 ? 9.418 -36.796 -32.231 1.00 86.89 125 ALA A N 1
ATOM 1072 C CA . ALA A 1 145 ? 9.386 -35.609 -31.367 1.00 86.48 125 ALA A CA 1
ATOM 1073 C C . ALA A 1 145 ? 9.229 -34.288 -32.126 1.00 86.19 125 ALA A C 1
ATOM 1074 O O . ALA A 1 145 ? 8.582 -33.369 -31.629 1.00 85.73 125 ALA A O 1
ATOM 1076 N N . ILE A 1 146 ? 9.837 -34.189 -33.307 1.00 86.85 126 ILE A N 1
ATOM 1077 C CA . ILE A 1 146 ? 9.654 -33.025 -34.182 1.00 87.75 126 ILE A CA 1
ATOM 1078 C C . ILE A 1 146 ? 8.226 -32.990 -34.727 1.00 88.84 126 ILE A C 1
ATOM 1079 O O . ILE A 1 146 ? 7.609 -31.926 -34.782 1.00 88.67 126 ILE A O 1
ATOM 1084 N N . ASP A 1 147 ? 7.707 -34.148 -35.128 1.00 90.56 127 ASP A N 1
ATOM 1085 C CA . ASP A 1 147 ? 6.326 -34.248 -35.604 1.00 92.39 127 ASP A CA 1
ATOM 1086 C C . ASP A 1 147 ? 5.348 -33.908 -34.482 1.00 93.25 127 ASP A C 1
ATOM 1087 O O . ASP A 1 147 ? 4.393 -33.173 -34.696 1.00 94.14 127 ASP A O 1
ATOM 1092 N N . ALA A 1 148 ? 5.627 -34.396 -33.277 1.00 94.18 128 ALA A N 1
ATOM 1093 C CA . ALA A 1 148 ? 4.828 -34.073 -32.083 1.00 95.11 128 ALA A CA 1
ATOM 1094 C C . ALA A 1 148 ? 4.596 -32.578 -31.823 1.00 96.30 128 ALA A C 1
ATOM 1095 O O . ALA A 1 148 ? 3.598 -32.222 -31.194 1.00 97.32 128 ALA A O 1
ATOM 1097 N N . ILE A 1 149 ? 5.507 -31.716 -32.291 1.00 97.62 129 ILE A N 1
ATOM 1098 C CA . ILE A 1 149 ? 5.397 -30.259 -32.100 1.00 98.41 129 ILE A CA 1
ATOM 1099 C C . ILE A 1 149 ? 4.128 -29.678 -32.727 1.00 100.28 129 ILE A C 1
ATOM 1100 O O . ILE A 1 149 ? 3.481 -28.825 -32.114 1.00 99.91 129 ILE A O 1
ATOM 1105 N N . GLN A 1 150 ? 3.785 -30.119 -33.936 1.00 102.86 130 GLN A N 1
ATOM 1106 C CA . GLN A 1 150 ? 2.624 -29.561 -34.639 1.00 105.65 130 GLN A CA 1
ATOM 1107 C C . GLN A 1 150 ? 1.913 -30.470 -35.666 1.00 106.73 130 GLN A C 1
ATOM 1108 O O . GLN A 1 150 ? 1.222 -29.970 -36.554 1.00 107.74 130 GLN A O 1
ATOM 1114 N N . SER A 1 151 ? 2.041 -31.790 -35.530 1.00 107.71 131 SER A N 1
ATOM 1115 C CA . SER A 1 151 ? 1.274 -32.729 -36.361 1.00 108.43 131 SER A CA 1
ATOM 1116 C C . SER A 1 151 ? -0.090 -32.933 -35.715 1.00 108.87 131 SER A C 1
ATOM 1117 O O . SER A 1 151 ? -0.190 -33.012 -34.486 1.00 108.32 131 SER A O 1
ATOM 1120 N N . ARG A 1 152 ? -1.133 -33.001 -36.543 1.00 110.53 132 ARG A N 1
ATOM 1121 C CA . ARG A 1 152 ? -2.501 -33.259 -36.071 1.00 112.25 132 ARG A CA 1
ATOM 1122 C C . ARG A 1 152 ? -3.040 -34.534 -36.704 1.00 112.39 132 ARG A C 1
ATOM 1123 O O . ARG A 1 152 ? -2.855 -34.764 -37.901 1.00 111.79 132 ARG A O 1
ATOM 1131 N N . ILE A 1 153 ? -3.698 -35.358 -35.890 1.00 113.18 133 ILE A N 1
ATOM 1132 C CA . ILE A 1 153 ? -4.214 -36.649 -36.332 1.00 114.55 133 ILE A CA 1
ATOM 1133 C C . ILE A 1 153 ? -5.701 -36.510 -36.683 1.00 116.32 133 ILE A C 1
ATOM 1134 O O . ILE A 1 153 ? -6.527 -36.207 -35.814 1.00 116.56 133 ILE A O 1
ATOM 1139 N N . ASP A 1 154 ? -6.021 -36.736 -37.960 1.00 117.83 134 ASP A N 1
ATOM 1140 C CA . ASP A 1 154 ? -7.398 -36.648 -38.473 1.00 119.05 134 ASP A CA 1
ATOM 1141 C C . ASP A 1 154 ? -8.247 -37.888 -38.146 1.00 119.12 134 ASP A C 1
ATOM 1142 O O . ASP A 1 154 ? -9.471 -37.785 -38.068 1.00 118.99 134 ASP A O 1
ATOM 1147 N N . THR A 1 155 ? -7.606 -39.045 -37.958 1.00 118.89 135 THR A N 1
ATOM 1148 C CA . THR A 1 155 ? -8.307 -40.328 -37.850 1.00 120.09 135 THR A CA 1
ATOM 1149 C C . THR A 1 155 ? -7.728 -41.218 -36.750 1.00 119.48 135 THR A C 1
ATOM 1150 O O . THR A 1 155 ? -6.517 -41.393 -36.655 1.00 118.66 135 THR A O 1
ATOM 1154 N N . LEU A 1 156 ? -8.621 -41.810 -35.958 1.00 120.70 136 LEU A N 1
ATOM 1155 C CA . LEU A 1 156 ? -8.263 -42.629 -34.791 1.00 121.46 136 LEU A CA 1
ATOM 1156 C C . LEU A 1 156 ? -7.468 -43.884 -35.188 1.00 123.24 136 LEU A C 1
ATOM 1157 O O . LEU A 1 156 ? -6.615 -44.343 -34.436 1.00 121.86 136 LEU A O 1
ATOM 1162 N N . GLU A 1 157 ? -7.769 -44.423 -36.368 1.00 126.51 137 GLU A N 1
ATOM 1163 C CA . GLU A 1 157 ? -7.070 -45.587 -36.922 1.00 128.35 137 GLU A CA 1
ATOM 1164 C C . GLU A 1 157 ? -5.637 -45.286 -37.372 1.00 126.43 137 GLU A C 1
ATOM 1165 O O . GLU A 1 157 ? -4.755 -46.133 -37.210 1.00 126.44 137 GLU A O 1
ATOM 1171 N N . SER A 1 158 ? -5.413 -44.100 -37.948 1.00 124.09 138 SER A N 1
ATOM 1172 C CA . SER A 1 158 ? -4.115 -43.748 -38.548 1.00 122.61 138 SER A CA 1
ATOM 1173 C C . SER A 1 158 ? -3.129 -43.133 -37.553 1.00 121.11 138 SER A C 1
ATOM 1174 O O . SER A 1 158 ? -3.503 -42.744 -36.448 1.00 120.65 138 SER A O 1
ATOM 1177 N N . GLY A 1 159 ? -1.866 -43.059 -37.970 1.00 120.25 139 GLY A N 1
ATOM 1178 C CA . GLY A 1 159 ? -0.795 -42.444 -37.186 1.00 118.54 139 GLY A CA 1
ATOM 1179 C C . GLY A 1 159 ? -0.523 -41.035 -37.652 1.00 117.24 139 GLY A C 1
ATOM 1180 O O . GLY A 1 159 ? -1.424 -40.361 -38.156 1.00 117.50 139 GLY A O 1
ATOM 1181 N N . THR A 1 160 ? 0.725 -40.591 -37.485 1.00 116.44 140 THR A N 1
ATOM 1182 C CA . THR A 1 160 ? 1.193 -39.306 -38.035 1.00 116.21 140 THR A CA 1
ATOM 1183 C C . THR A 1 160 ? 1.755 -39.597 -39.436 1.00 116.68 140 THR A C 1
ATOM 1184 O O . THR A 1 160 ? 1.691 -40.747 -39.892 1.00 117.59 140 THR A O 1
ATOM 1188 N N . ALA A 1 161 ? 2.286 -38.581 -40.112 1.00 116.73 141 ALA A N 1
ATOM 1189 C CA . ALA A 1 161 ? 2.949 -38.778 -41.407 1.00 116.63 141 ALA A CA 1
ATOM 1190 C C . ALA A 1 161 ? 4.261 -39.543 -41.195 1.00 115.09 141 ALA A C 1
ATOM 1191 O O . ALA A 1 161 ? 5.083 -39.158 -40.348 1.00 114.06 141 ALA A O 1
ATOM 1193 N N . GLY A 1 162 ? 4.422 -40.628 -41.950 1.00 113.96 142 GLY A N 1
ATOM 1194 C CA . GLY A 1 162 ? 5.598 -41.456 -41.858 1.00 113.28 142 GLY A CA 1
ATOM 1195 C C . GLY A 1 162 ? 5.469 -42.596 -40.873 1.00 112.68 142 GLY A C 1
ATOM 1196 O O . GLY A 1 162 ? 6.047 -43.640 -41.113 1.00 113.97 142 GLY A O 1
ATOM 1197 N N . PHE A 1 163 ? 4.769 -42.389 -39.750 1.00 111.45 143 PHE A N 1
ATOM 1198 C CA . PHE A 1 163 ? 4.684 -43.392 -38.681 1.00 110.79 143 PHE A CA 1
ATOM 1199 C C . PHE A 1 163 ? 3.248 -43.835 -38.407 1.00 110.66 143 PHE A C 1
ATOM 1200 O O . PHE A 1 163 ? 2.373 -43.002 -38.178 1.00 110.31 143 PHE A O 1
ATOM 1208 N N . GLY A 1 164 ? 3.022 -45.150 -38.433 1.00 110.41 144 GLY A N 1
ATOM 1209 C CA . GLY A 1 164 ? 1.714 -45.734 -38.141 1.00 110.50 144 GLY A CA 1
ATOM 1210 C C . GLY A 1 164 ? 1.490 -45.888 -36.650 1.00 109.81 144 GLY A C 1
ATOM 1211 O O . GLY A 1 164 ? 2.442 -46.030 -35.895 1.00 108.43 144 GLY A O 1
ATOM 1212 N N . LYS A 1 165 ? 0.219 -45.879 -36.246 1.00 110.66 145 LYS A N 1
ATOM 1213 C CA . LYS A 1 165 ? -0.197 -45.862 -34.832 1.00 110.83 145 LYS A CA 1
ATOM 1214 C C . LYS A 1 165 ? 0.569 -46.842 -33.946 1.00 110.27 145 LYS A C 1
ATOM 1215 O O . LYS A 1 165 ? 1.084 -46.445 -32.903 1.00 110.53 145 LYS A O 1
ATOM 1221 N N . GLU A 1 166 ? 0.637 -48.107 -34.367 1.00 110.33 146 GLU A N 1
ATOM 1222 C CA . GLU A 1 166 ? 1.354 -49.168 -33.633 1.00 110.57 146 GLU A CA 1
ATOM 1223 C C . GLU A 1 166 ? 2.777 -48.796 -33.173 1.00 108.44 146 GLU A C 1
ATOM 1224 O O . GLU A 1 166 ? 3.223 -49.252 -32.119 1.00 108.71 146 GLU A O 1
ATOM 1230 N N . ILE A 1 167 ? 3.468 -47.968 -33.958 1.00 106.18 147 ILE A N 1
ATOM 1231 C CA . ILE A 1 167 ? 4.780 -47.428 -33.578 1.00 103.91 147 ILE A CA 1
ATOM 1232 C C . ILE A 1 167 ? 4.583 -46.461 -32.413 1.00 102.54 147 ILE A C 1
ATOM 1233 O O . ILE A 1 167 ? 5.214 -46.606 -31.368 1.00 102.23 147 ILE A O 1
ATOM 1238 N N . LEU A 1 168 ? 3.679 -45.497 -32.595 1.00 101.31 148 LEU A N 1
ATOM 1239 C CA . LEU A 1 168 ? 3.457 -44.426 -31.624 1.00 100.29 148 LEU A CA 1
ATOM 1240 C C . LEU A 1 168 ? 2.968 -44.978 -30.289 1.00 100.53 148 LEU A C 1
ATOM 1241 O O . LEU A 1 168 ? 3.414 -44.528 -29.238 1.00 100.54 148 LEU A O 1
ATOM 1246 N N . GLU A 1 169 ? 2.060 -45.953 -30.354 1.00 101.73 149 GLU A N 1
ATOM 1247 C CA . GLU A 1 169 ? 1.561 -46.677 -29.173 1.00 103.16 149 GLU A CA 1
ATOM 1248 C C . GLU A 1 169 ? 2.715 -47.250 -28.359 1.00 102.92 149 GLU A C 1
ATOM 1249 O O . GLU A 1 169 ? 2.760 -47.100 -27.134 1.00 104.05 149 GLU A O 1
ATOM 1255 N N . ASP A 1 170 ? 3.649 -47.895 -29.057 1.00 102.43 150 ASP A N 1
ATOM 1256 C CA . ASP A 1 170 ? 4.840 -48.473 -28.432 1.00 102.31 150 ASP A CA 1
ATOM 1257 C C . ASP A 1 170 ? 5.667 -47.413 -27.706 1.00 101.11 150 ASP A C 1
ATOM 1258 O O . ASP A 1 170 ? 6.146 -47.659 -26.597 1.00 101.45 150 ASP A O 1
ATOM 1263 N N . TYR A 1 171 ? 5.826 -46.244 -28.331 1.00 100.28 151 TYR A N 1
ATOM 1264 C CA . TYR A 1 171 ? 6.490 -45.106 -27.682 1.00 99.95 151 TYR A CA 1
ATOM 1265 C C . TYR A 1 171 ? 5.673 -44.572 -26.499 1.00 100.92 151 TYR A C 1
ATOM 1266 O O . TYR A 1 171 ? 6.254 -44.240 -25.466 1.00 101.58 151 TYR A O 1
ATOM 1275 N N . PHE A 1 172 ? 4.344 -44.502 -26.643 1.00 101.54 152 PHE A N 1
ATOM 1276 C CA . PHE A 1 172 ? 3.464 -44.026 -25.556 1.00 101.50 152 PHE A CA 1
ATOM 1277 C C . PHE A 1 172 ? 3.540 -44.930 -24.341 1.00 103.83 152 PHE A C 1
ATOM 1278 O O . PHE A 1 172 ? 3.732 -44.454 -23.219 1.00 103.78 152 PHE A O 1
ATOM 1286 N N . GLU A 1 173 ? 3.400 -46.234 -24.578 1.00 106.47 153 GLU A N 1
ATOM 1287 C CA . GLU A 1 173 ? 3.465 -47.233 -23.511 1.00 109.07 153 GLU A CA 1
ATOM 1288 C C . GLU A 1 173 ? 4.806 -47.187 -22.779 1.00 108.46 153 GLU A C 1
ATOM 1289 O O . GLU A 1 173 ? 4.846 -47.319 -21.555 1.00 109.53 153 GLU A O 1
ATOM 1295 N N . GLN A 1 174 ? 5.884 -46.986 -23.536 1.00 107.59 154 GLN A N 1
ATOM 1296 C CA . GLN A 1 174 ? 7.231 -46.822 -22.977 1.00 107.85 154 GLN A CA 1
ATOM 1297 C C . GLN A 1 174 ? 7.301 -45.665 -21.968 1.00 108.13 154 GLN A C 1
ATOM 1298 O O . GLN A 1 174 ? 7.894 -45.803 -20.897 1.00 108.00 154 GLN A O 1
ATOM 1304 N N . ILE A 1 175 ? 6.675 -44.543 -22.318 1.00 108.91 155 ILE A N 1
ATOM 1305 C CA . ILE A 1 175 ? 6.701 -43.328 -21.499 1.00 110.16 155 ILE A CA 1
ATOM 1306 C C . ILE A 1 175 ? 5.889 -43.474 -20.203 1.00 113.67 155 ILE A C 1
ATOM 1307 O O . ILE A 1 175 ? 6.327 -43.005 -19.148 1.00 113.70 155 ILE A O 1
ATOM 1312 N N . PHE A 1 176 ? 4.725 -44.121 -20.270 1.00 118.21 156 PHE A N 1
ATOM 1313 C CA . PHE A 1 176 ? 3.880 -44.276 -19.074 1.00 122.45 156 PHE A CA 1
ATOM 1314 C C . PHE A 1 176 ? 4.608 -45.049 -17.986 1.00 123.67 156 PHE A C 1
ATOM 1315 O O . PHE A 1 176 ? 4.465 -44.744 -16.806 1.00 125.64 156 PHE A O 1
ATOM 1323 N N . ARG A 1 177 ? 5.407 -46.030 -18.399 1.00 123.33 157 ARG A N 1
ATOM 1324 C CA . ARG A 1 177 ? 6.177 -46.859 -17.471 1.00 123.62 157 ARG A CA 1
ATOM 1325 C C . ARG A 1 177 ? 7.395 -46.132 -16.892 1.00 121.74 157 ARG A C 1
ATOM 1326 O O . ARG A 1 177 ? 7.775 -46.394 -15.752 1.00 122.39 157 ARG A O 1
ATOM 1334 N N . LYS A 1 178 ? 8.004 -45.235 -17.674 1.00 119.34 158 LYS A N 1
ATOM 1335 C CA . LYS A 1 178 ? 9.177 -44.452 -17.231 1.00 117.61 158 LYS A CA 1
ATOM 1336 C C . LYS A 1 178 ? 8.956 -43.736 -15.886 1.00 116.99 158 LYS A C 1
ATOM 1337 O O . LYS A 1 178 ? 7.865 -43.224 -15.617 1.00 115.79 158 LYS A O 1
ATOM 1343 N N . ARG A 1 179 ? 10.008 -43.719 -15.068 1.00 116.47 159 ARG A N 1
ATOM 1344 C CA . ARG A 1 179 ? 10.030 -42.996 -13.791 1.00 115.50 159 ARG A CA 1
ATOM 1345 C C . ARG A 1 179 ? 10.399 -41.521 -13.986 1.00 112.14 159 ARG A C 1
ATOM 1346 O O . ARG A 1 179 ? 9.899 -40.649 -13.271 1.00 111.37 159 ARG A O 1
ATOM 1354 N N . LYS A 1 180 ? 11.292 -41.257 -14.940 1.00 108.87 160 LYS A N 1
ATOM 1355 C CA . LYS A 1 180 ? 11.743 -39.902 -15.275 1.00 106.23 160 LYS A CA 1
ATOM 1356 C C . LYS A 1 180 ? 11.679 -39.652 -16.787 1.00 103.34 160 LYS A C 1
ATOM 1357 O O . LYS A 1 180 ? 12.342 -40.339 -17.564 1.00 102.94 160 LYS A O 1
ATOM 1363 N N . TYR A 1 181 ? 10.908 -38.643 -17.186 1.00 100.49 161 TYR A N 1
ATOM 1364 C CA . TYR A 1 181 ? 10.708 -38.306 -18.596 1.00 97.51 161 TYR A CA 1
ATOM 1365 C C . TYR A 1 181 ? 11.908 -37.483 -19.070 1.00 95.51 161 TYR A C 1
ATOM 1366 O O . TYR A 1 181 ? 12.373 -36.592 -18.361 1.00 95.07 161 TYR A O 1
ATOM 1375 N N . GLU A 1 182 ? 12.420 -37.810 -20.253 1.00 93.85 162 GLU A N 1
ATOM 1376 C CA . GLU A 1 182 ? 13.383 -36.957 -20.957 1.00 92.48 162 GLU A CA 1
ATOM 1377 C C . GLU A 1 182 ? 12.625 -35.926 -21.796 1.00 90.47 162 GLU A C 1
ATOM 1378 O O . GLU A 1 182 ? 11.396 -35.961 -21.874 1.00 90.33 162 GLU A O 1
ATOM 1384 N N . LEU A 1 183 ? 13.357 -35.005 -22.415 1.00 89.19 163 LEU A N 1
ATOM 1385 C CA . LEU A 1 183 ? 12.744 -33.936 -23.206 1.00 88.07 163 LEU A CA 1
ATOM 1386 C C . LEU A 1 183 ? 11.860 -34.477 -24.334 1.00 87.78 163 LEU A C 1
ATOM 1387 O O . LEU A 1 183 ? 10.730 -34.013 -24.522 1.00 87.64 163 LEU A O 1
ATOM 1392 N N . ASN A 1 184 ? 12.370 -35.459 -25.075 1.00 87.51 164 ASN A N 1
ATOM 1393 C CA . ASN A 1 184 ? 11.606 -36.072 -26.166 1.00 87.51 164 ASN A CA 1
ATOM 1394 C C . ASN A 1 184 ? 10.348 -36.800 -25.701 1.00 87.63 164 ASN A C 1
ATOM 1395 O O . ASN A 1 184 ? 9.373 -36.859 -26.447 1.00 87.96 164 ASN A O 1
ATOM 1400 N N . ASP A 1 185 ? 10.359 -37.340 -24.482 1.00 87.74 165 ASP A N 1
ATOM 1401 C CA . ASP A 1 185 ? 9.154 -37.946 -23.897 1.00 87.85 165 ASP A CA 1
ATOM 1402 C C . ASP A 1 185 ? 8.051 -36.904 -23.689 1.00 86.86 165 ASP A C 1
ATOM 1403 O O . ASP A 1 185 ? 6.888 -37.151 -24.014 1.00 86.64 165 ASP A O 1
ATOM 1408 N N . LEU A 1 186 ? 8.430 -35.734 -23.180 1.00 85.72 166 LEU A N 1
ATOM 1409 C CA . LEU A 1 186 ? 7.488 -34.629 -22.978 1.00 84.93 166 LEU A CA 1
ATOM 1410 C C . LEU A 1 186 ? 6.907 -34.093 -24.293 1.00 84.00 166 LEU A C 1
ATOM 1411 O O . LEU A 1 186 ? 5.771 -33.617 -24.318 1.00 83.73 166 LEU A O 1
ATOM 1416 N N . LEU A 1 187 ? 7.679 -34.170 -25.376 1.00 83.61 167 LEU A N 1
ATOM 1417 C CA . LEU A 1 187 ? 7.168 -33.851 -26.712 1.00 83.36 167 LEU A CA 1
ATOM 1418 C C . LEU A 1 187 ? 6.263 -34.946 -27.261 1.00 83.44 167 LEU A C 1
ATOM 1419 O O . LEU A 1 187 ? 5.138 -34.675 -27.658 1.00 83.21 167 LEU A O 1
ATOM 1424 N N . ILE A 1 188 ? 6.757 -36.180 -27.272 1.00 84.12 168 ILE A N 1
ATOM 1425 C CA . ILE A 1 188 ? 6.032 -37.307 -27.884 1.00 84.81 168 ILE A CA 1
ATOM 1426 C C . ILE A 1 188 ? 4.669 -37.572 -27.223 1.00 85.43 168 ILE A C 1
ATOM 1427 O O . ILE A 1 188 ? 3.739 -37.986 -27.908 1.00 85.68 168 ILE A O 1
ATOM 1432 N N . VAL A 1 189 ? 4.548 -37.313 -25.919 1.00 85.90 169 VAL A N 1
ATOM 1433 C CA . VAL A 1 189 ? 3.249 -37.368 -25.221 1.00 86.53 169 VAL A CA 1
ATOM 1434 C C . VAL A 1 189 ? 2.182 -36.511 -25.909 1.00 85.87 169 VAL A C 1
ATOM 1435 O O . VAL A 1 189 ? 1.026 -36.904 -25.964 1.00 86.07 169 VAL A O 1
ATOM 1439 N N . ARG A 1 190 ? 2.577 -35.368 -26.457 1.00 85.73 170 ARG A N 1
ATOM 1440 C CA . ARG A 1 190 ? 1.639 -34.459 -27.141 1.00 86.24 170 ARG A CA 1
ATOM 1441 C C . ARG A 1 190 ? 0.881 -35.098 -28.311 1.00 87.13 170 ARG A C 1
ATOM 1442 O O . ARG A 1 190 ? -0.223 -34.665 -28.632 1.00 87.83 170 ARG A O 1
ATOM 1450 N N . LEU A 1 191 ? 1.472 -36.113 -28.947 1.00 87.95 171 LEU A N 1
ATOM 1451 C CA . LEU A 1 191 ? 0.759 -36.906 -29.956 1.00 88.81 171 LEU A CA 1
ATOM 1452 C C . LEU A 1 191 ? -0.363 -37.750 -29.357 1.00 89.90 171 LEU A C 1
ATOM 1453 O O . LEU A 1 191 ? -1.415 -37.894 -29.975 1.00 90.54 171 LEU A O 1
ATOM 1458 N N . HIS A 1 192 ? -0.138 -38.313 -28.172 1.00 91.12 172 HIS A N 1
ATOM 1459 C CA . HIS A 1 192 ? -1.189 -39.044 -27.457 1.00 92.81 172 HIS A CA 1
ATOM 1460 C C . HIS A 1 192 ? -2.415 -38.161 -27.186 1.00 93.07 172 HIS A C 1
ATOM 1461 O O . HIS A 1 192 ? -3.548 -38.636 -27.234 1.00 94.09 172 HIS A O 1
ATOM 1468 N N . LEU A 1 193 ? -2.178 -36.879 -26.925 1.00 92.93 173 LEU A N 1
ATOM 1469 C CA . LEU A 1 193 ? -3.254 -35.905 -26.749 1.00 93.49 173 LEU A CA 1
ATOM 1470 C C . LEU A 1 193 ? -4.106 -35.741 -28.001 1.00 94.42 173 LEU A C 1
ATOM 1471 O O . LEU A 1 193 ? -5.324 -35.637 -27.897 1.00 95.71 173 LEU A O 1
ATOM 1476 N N . GLU A 1 194 ? -3.489 -35.733 -29.182 1.00 95.43 174 GLU A N 1
ATOM 1477 C CA . GLU A 1 194 ? -4.251 -35.656 -30.435 1.00 97.18 174 GLU A CA 1
ATOM 1478 C C . GLU A 1 194 ? -5.204 -36.845 -30.650 1.00 98.98 174 GLU A C 1
ATOM 1479 O O . GLU A 1 194 ? -6.243 -36.679 -31.288 1.00 100.23 174 GLU A O 1
ATOM 1485 N N . TYR A 1 195 ? -4.861 -38.024 -30.123 1.00 100.11 175 TYR A N 1
ATOM 1486 C CA . TYR A 1 195 ? -5.779 -39.183 -30.130 1.00 101.55 175 TYR A CA 1
ATOM 1487 C C . TYR A 1 195 ? -6.935 -39.025 -29.150 1.00 101.51 175 TYR A C 1
ATOM 1488 O O . TYR A 1 195 ? -8.048 -39.463 -29.438 1.00 102.65 175 TYR A O 1
ATOM 1497 N N . VAL A 1 196 ? -6.662 -38.420 -27.994 1.00 100.71 176 VAL A N 1
ATOM 1498 C CA . VAL A 1 196 ? -7.696 -38.111 -26.994 1.00 100.52 176 VAL A CA 1
ATOM 1499 C C . VAL A 1 196 ? -8.785 -37.224 -27.603 1.00 100.87 176 VAL A C 1
ATOM 1500 O O . VAL A 1 196 ? -9.968 -37.429 -27.345 1.00 101.94 176 VAL A O 1
ATOM 1504 N N . ARG A 1 197 ? -8.369 -36.264 -28.428 1.00 100.64 177 ARG A N 1
ATOM 1505 C CA . ARG A 1 197 ? -9.280 -35.364 -29.156 1.00 101.60 177 ARG A CA 1
ATOM 1506 C C . ARG A 1 197 ? -10.364 -36.097 -29.967 1.00 102.45 177 ARG A C 1
ATOM 1507 O O . ARG A 1 197 ? -11.491 -35.614 -30.067 1.00 101.59 177 ARG A O 1
ATOM 1515 N N . LEU A 1 198 ? -10.013 -37.257 -30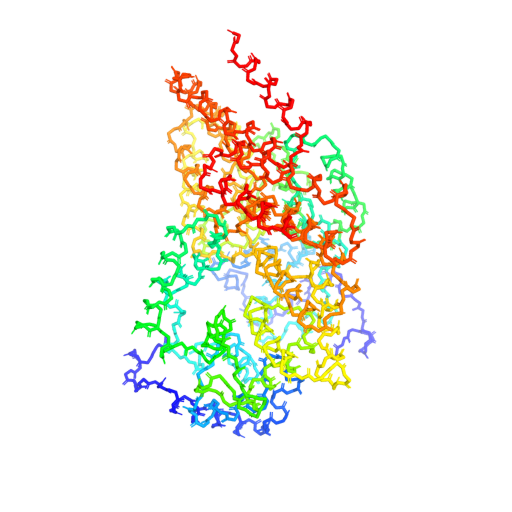.524 1.00 104.23 178 LEU A N 1
ATOM 1516 C CA . LEU A 1 198 ? -10.914 -38.065 -31.357 1.00 106.38 178 LEU A CA 1
ATOM 1517 C C . LEU A 1 198 ? -11.762 -39.093 -30.597 1.00 108.46 178 LEU A C 1
ATOM 1518 O O . LEU A 1 198 ? -12.686 -39.662 -31.178 1.00 109.64 178 LEU A O 1
ATOM 1523 N N . SER A 1 199 ? -11.460 -39.329 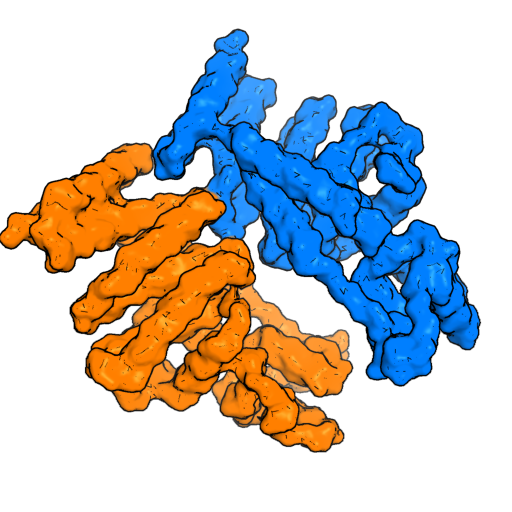-29.319 1.00 110.30 179 SER A N 1
ATOM 1524 C CA . SER A 1 199 ? -12.110 -40.390 -28.532 1.00 112.79 179 SER A CA 1
ATOM 1525 C C . SER A 1 199 ? -13.212 -39.843 -27.634 1.00 114.43 179 SER A C 1
ATOM 1526 O O . SER A 1 199 ? -13.198 -38.675 -27.272 1.00 114.27 179 SER A O 1
ATOM 1529 N N . SER A 1 200 ? -14.158 -40.697 -27.257 1.00 116.87 180 SER A N 1
ATOM 1530 C CA . SER A 1 200 ? -15.251 -40.287 -26.368 1.00 117.75 180 SER A CA 1
ATOM 1531 C C . SER A 1 200 ? -14.749 -40.040 -24.940 1.00 118.32 180 SER A C 1
ATOM 1532 O O . SER A 1 200 ? -13.687 -40.528 -24.545 1.00 118.10 180 SER A O 1
ATOM 1535 N N . CYS A 1 201 ? -15.524 -39.271 -24.180 1.00 119.34 181 CYS A N 1
ATOM 1536 C CA . CYS A 1 201 ? -15.275 -39.065 -22.751 1.00 119.75 181 CYS A CA 1
ATOM 1537 C C . CYS A 1 201 ? -15.249 -40.413 -21.994 1.00 122.48 181 CYS A C 1
ATOM 1538 O O . CYS A 1 201 ? -14.475 -40.579 -21.053 1.00 122.32 181 CYS A O 1
ATOM 1541 N N . ASP A 1 202 ? -16.078 -41.370 -22.431 1.00 125.51 182 ASP A N 1
ATOM 1542 C CA . ASP A 1 202 ? -16.136 -42.723 -21.835 1.00 128.12 182 ASP A CA 1
ATOM 1543 C C . ASP A 1 202 ? -14.983 -43.668 -22.201 1.00 128.91 182 ASP A C 1
ATOM 1544 O O . ASP A 1 202 ? -14.915 -44.765 -21.648 1.00 130.16 182 ASP A O 1
ATOM 1549 N N . SER A 1 203 ? -14.092 -43.266 -23.111 1.00 129.16 183 SER A N 1
ATOM 1550 C CA . SER A 1 203 ? -13.079 -44.180 -23.661 1.00 130.09 183 SER A CA 1
ATOM 1551 C C . SER A 1 203 ? -11.966 -44.540 -22.672 1.00 131.07 183 SER A C 1
ATOM 1552 O O . SER A 1 203 ? -11.780 -43.867 -21.656 1.00 130.37 183 SER A O 1
ATOM 1555 N N . GLU A 1 204 ? -11.251 -45.621 -22.980 1.00 133.53 184 GLU A N 1
ATOM 1556 C CA . GLU A 1 204 ? -10.026 -45.993 -22.258 1.00 134.71 184 GLU A CA 1
ATOM 1557 C C . GLU A 1 204 ? -8.959 -44.911 -22.419 1.00 131.61 184 GLU A C 1
ATOM 1558 O O . GLU A 1 204 ? -8.353 -44.475 -21.435 1.00 130.93 184 GLU A O 1
ATOM 1564 N N . ILE A 1 205 ? -8.766 -44.478 -23.668 1.00 128.36 185 ILE A N 1
ATOM 1565 C CA . ILE A 1 205 ? -7.814 -43.414 -24.023 1.00 125.56 185 ILE A CA 1
ATOM 1566 C C . ILE A 1 205 ? -7.982 -42.159 -23.153 1.00 123.52 185 ILE A C 1
ATOM 1567 O O . ILE A 1 205 ? -6.983 -41.569 -22.734 1.00 123.96 185 ILE A O 1
ATOM 1572 N N . PHE A 1 206 ? -9.226 -41.758 -22.878 1.00 120.97 186 PHE A N 1
ATOM 1573 C CA . PHE A 1 206 ? -9.479 -40.566 -22.060 1.00 118.65 186 PHE A CA 1
ATOM 1574 C C . PHE A 1 206 ? -9.088 -40.773 -20.597 1.00 119.33 186 PHE A C 1
ATOM 1575 O O . PHE A 1 206 ? -8.384 -39.945 -20.027 1.00 120.51 186 PHE A O 1
ATOM 1583 N N . ARG A 1 207 ? -9.558 -41.858 -19.988 1.00 120.00 187 ARG A N 1
ATOM 1584 C CA . ARG A 1 207 ? -9.216 -42.165 -18.584 1.00 120.35 187 ARG A CA 1
ATOM 1585 C C . ARG A 1 207 ? -7.699 -42.291 -18.384 1.00 117.77 187 ARG A C 1
ATOM 1586 O O . ARG A 1 207 ? -7.166 -41.914 -17.338 1.00 116.17 187 ARG A O 1
ATOM 1594 N N . GLN A 1 208 ? -7.023 -42.817 -19.403 1.00 115.66 188 GLN A N 1
ATOM 1595 C CA . GLN A 1 208 ? -5.564 -42.850 -19.457 1.00 114.32 188 GLN A CA 1
ATOM 1596 C C . GLN A 1 208 ? -4.993 -41.426 -19.455 1.00 112.09 188 GLN A C 1
ATOM 1597 O O . GLN A 1 208 ? -4.178 -41.087 -18.600 1.00 113.30 188 GLN A O 1
ATOM 1603 N N . PHE A 1 209 ? -5.456 -40.594 -20.387 1.00 108.78 189 PHE A N 1
ATOM 1604 C CA . PHE A 1 209 ? -5.064 -39.170 -20.478 1.00 105.15 189 PHE A CA 1
ATOM 1605 C C . PHE A 1 209 ? -5.123 -38.416 -19.145 1.00 104.36 189 PHE A C 1
ATOM 1606 O O . PHE A 1 209 ? -4.289 -37.556 -18.894 1.00 103.93 189 PHE A O 1
ATOM 1614 N N . LEU A 1 210 ? -6.089 -38.751 -18.296 1.00 104.92 190 LEU A N 1
ATOM 1615 C CA . LEU A 1 210 ? -6.147 -38.197 -16.939 1.00 105.33 190 LEU A CA 1
ATOM 1616 C C . LEU A 1 210 ? -4.985 -38.688 -16.068 1.00 106.08 190 LEU A C 1
ATOM 1617 O O . LEU A 1 210 ? -4.443 -37.921 -15.274 1.00 105.78 190 LEU A O 1
ATOM 1622 N N . LYS A 1 211 ? -4.614 -39.959 -16.217 1.00 107.49 191 LYS A N 1
ATOM 1623 C CA . LYS A 1 211 ? -3.421 -40.512 -15.550 1.00 108.40 191 LYS A CA 1
ATOM 1624 C C . LYS A 1 211 ? -2.126 -39.862 -16.054 1.00 106.92 191 LYS A C 1
ATOM 1625 O O . LYS A 1 211 ? -1.193 -39.690 -15.272 1.00 106.90 191 LYS A O 1
ATOM 1631 N N . ILE A 1 212 ? -2.059 -39.506 -17.343 1.00 105.51 192 ILE A N 1
ATOM 1632 C CA . ILE A 1 212 ? -0.901 -38.772 -17.877 1.00 104.87 192 ILE A CA 1
ATOM 1633 C C . ILE A 1 212 ? -0.761 -37.424 -17.169 1.00 103.72 192 ILE A C 1
ATOM 1634 O O . ILE A 1 212 ? 0.332 -37.073 -16.740 1.00 103.21 192 ILE A O 1
ATOM 1639 N N . ILE A 1 213 ? -1.860 -36.681 -17.043 1.00 103.18 193 ILE A N 1
ATOM 1640 C CA . ILE A 1 213 ? -1.836 -35.375 -16.367 1.00 103.21 193 ILE A CA 1
ATOM 1641 C C . ILE A 1 213 ? -1.259 -35.550 -14.962 1.00 104.71 193 ILE A C 1
ATOM 1642 O O . ILE A 1 213 ? -0.367 -34.802 -14.556 1.00 104.88 193 ILE A O 1
ATOM 1647 N N . GLU A 1 214 ? -1.754 -36.566 -14.256 1.00 106.64 194 GLU A N 1
ATOM 1648 C CA . GLU A 1 214 ? -1.252 -36.943 -12.932 1.00 108.78 194 GLU A CA 1
ATOM 1649 C C . GLU A 1 214 ? 0.270 -37.171 -12.929 1.00 107.91 194 GLU A C 1
ATOM 1650 O O . GLU A 1 214 ? 0.965 -36.686 -12.034 1.00 107.54 194 GLU A O 1
ATOM 1656 N N . HIS A 1 215 ? 0.766 -37.896 -13.935 1.00 107.20 195 HIS A N 1
ATOM 1657 C CA . HIS A 1 215 ? 2.208 -38.149 -14.108 1.00 106.61 195 HIS A CA 1
ATOM 1658 C C . HIS A 1 215 ? 2.979 -36.842 -14.311 1.00 104.30 195 HIS A C 1
ATOM 1659 O O . HIS A 1 215 ? 3.987 -36.604 -13.645 1.00 104.44 195 HIS A O 1
ATOM 1666 N N . LEU A 1 216 ? 2.496 -36.004 -15.231 1.00 101.50 196 LEU A N 1
ATOM 1667 C CA . LEU A 1 216 ? 3.167 -34.738 -15.573 1.00 99.47 196 LEU A CA 1
ATOM 1668 C C . LEU A 1 216 ? 3.380 -33.830 -14.359 1.00 98.26 196 LEU A C 1
ATOM 1669 O O . LEU A 1 216 ? 4.418 -33.178 -14.248 1.00 97.61 196 LEU A O 1
ATOM 1674 N N . HIS A 1 217 ? 2.400 -33.798 -13.456 1.00 97.58 197 HIS A N 1
ATOM 1675 C CA . HIS A 1 217 ? 2.527 -33.058 -12.197 1.00 97.45 197 HIS A CA 1
ATOM 1676 C C . HIS A 1 217 ? 3.698 -33.577 -11.357 1.00 98.34 197 HIS A C 1
ATOM 1677 O O . HIS A 1 217 ? 4.563 -32.800 -10.948 1.00 98.17 197 HIS A O 1
ATOM 1684 N N . GLU A 1 218 ? 3.734 -34.888 -11.126 1.00 99.72 198 GLU A N 1
ATOM 1685 C CA . GLU A 1 218 ? 4.820 -35.514 -10.351 1.00 101.17 198 GLU A CA 1
ATOM 1686 C C . GLU A 1 218 ? 6.191 -35.342 -11.013 1.00 100.28 198 GLU A C 1
ATOM 1687 O O . GLU A 1 218 ? 7.204 -35.297 -10.311 1.00 101.62 198 GLU A O 1
ATOM 1693 N N . GLN A 1 219 ? 6.224 -35.247 -12.346 1.00 98.54 199 GLN A N 1
ATOM 1694 C CA . GLN A 1 219 ? 7.481 -35.045 -13.084 1.00 97.80 199 GLN A CA 1
ATOM 1695 C C . GLN A 1 219 ? 8.215 -33.725 -12.792 1.00 97.20 199 GLN A C 1
ATOM 1696 O O . GLN A 1 219 ? 9.437 -33.671 -12.926 1.00 97.01 199 GLN A O 1
ATOM 1702 N N . ILE A 1 220 ? 7.484 -32.688 -12.376 1.00 96.75 200 ILE A N 1
ATOM 1703 C CA . ILE A 1 220 ? 8.062 -31.359 -12.077 1.00 96.26 200 ILE A CA 1
ATOM 1704 C C . ILE A 1 220 ? 9.312 -31.406 -11.183 1.00 96.79 200 ILE A C 1
ATOM 1705 O O . ILE A 1 220 ? 10.309 -30.753 -11.487 1.00 96.26 200 ILE A O 1
ATOM 1710 N N . ASN A 1 221 ? 9.249 -32.181 -10.099 1.00 98.06 201 ASN A N 1
ATOM 1711 C CA . ASN A 1 221 ? 10.379 -32.341 -9.167 1.00 99.12 201 ASN A CA 1
ATOM 1712 C C . ASN A 1 221 ? 11.270 -33.554 -9.474 1.00 98.72 201 ASN A C 1
ATOM 1713 O O . ASN A 1 221 ? 11.991 -34.020 -8.600 1.00 100.12 201 ASN A O 1
ATOM 1718 N N . ILE A 1 222 ? 11.236 -34.046 -10.712 1.00 97.90 202 ILE A N 1
ATOM 1719 C CA . ILE A 1 222 ? 12.014 -35.226 -11.128 1.00 98.47 202 ILE A CA 1
ATOM 1720 C C . ILE A 1 222 ? 12.877 -34.950 -12.360 1.00 97.68 202 ILE A C 1
ATOM 1721 O O . ILE A 1 222 ? 14.048 -35.333 -12.393 1.00 97.59 202 ILE A O 1
ATOM 1726 N N . ILE A 1 223 ? 12.288 -34.319 -13.378 1.00 97.12 203 ILE A N 1
ATOM 1727 C CA . ILE A 1 223 ? 12.993 -34.037 -14.635 1.00 96.26 203 ILE A CA 1
ATOM 1728 C C . ILE A 1 223 ? 14.106 -33.015 -14.463 1.00 96.54 203 ILE A C 1
ATOM 1729 O O . ILE A 1 223 ? 14.145 -32.276 -13.475 1.00 96.50 203 ILE A O 1
ATOM 1734 N N . ASN A 1 224 ? 14.995 -32.978 -15.452 1.00 96.20 204 ASN A N 1
ATOM 1735 C CA . ASN A 1 224 ? 16.077 -32.000 -15.500 1.00 96.70 204 ASN A CA 1
ATOM 1736 C C . ASN A 1 224 ? 15.485 -30.587 -15.487 1.00 95.62 204 ASN A C 1
ATOM 1737 O O . ASN A 1 224 ? 14.559 -30.298 -16.244 1.00 95.55 204 ASN A O 1
ATOM 1742 N N . SER A 1 225 ? 16.028 -29.723 -14.626 1.00 95.34 205 SER A N 1
ATOM 1743 C CA . SER A 1 225 ? 15.626 -28.309 -14.528 1.00 94.91 205 SER A CA 1
ATOM 1744 C C . SER A 1 225 ? 15.549 -27.642 -15.894 1.00 93.69 205 SER A C 1
ATOM 1745 O O . SER A 1 225 ? 14.615 -26.885 -16.169 1.00 92.61 205 SER A O 1
ATOM 1748 N N . ASN A 1 226 ? 16.540 -27.941 -16.734 1.00 93.48 206 ASN A N 1
ATOM 1749 C CA . ASN A 1 226 ? 16.638 -27.383 -18.085 1.00 93.38 206 ASN A CA 1
ATOM 1750 C C . ASN A 1 226 ? 15.472 -27.735 -19.010 1.00 92.37 206 ASN A C 1
ATOM 1751 O O . ASN A 1 226 ? 15.123 -26.943 -19.887 1.00 91.76 206 ASN A O 1
ATOM 1756 N N . ASP A 1 227 ? 14.877 -28.912 -18.808 1.00 92.61 207 ASP A N 1
ATOM 1757 C CA . ASP A 1 227 ? 13.719 -29.366 -19.595 1.00 91.97 207 ASP A CA 1
ATOM 1758 C C . ASP A 1 227 ? 12.365 -28.802 -19.122 1.00 90.92 207 ASP A C 1
ATOM 1759 O O . ASP A 1 227 ? 11.371 -28.957 -19.828 1.00 91.57 207 ASP A O 1
ATOM 1764 N N . LEU A 1 228 ? 12.320 -28.156 -17.952 1.00 89.81 208 LEU A N 1
ATOM 1765 C CA . LEU A 1 228 ? 11.055 -27.672 -17.366 1.00 89.06 208 LEU A CA 1
ATOM 1766 C C . LEU A 1 228 ? 10.163 -26.859 -18.307 1.00 88.08 208 LEU A C 1
ATOM 1767 O O . LEU A 1 228 ? 8.939 -26.968 -18.231 1.00 87.41 208 LEU A O 1
ATOM 1772 N N . PHE A 1 229 ? 10.765 -26.049 -19.179 1.00 87.71 209 PHE A N 1
ATOM 1773 C CA . PHE A 1 229 ? 9.989 -25.235 -20.139 1.00 87.09 209 PHE A CA 1
ATOM 1774 C C . PHE A 1 229 ? 9.144 -26.071 -21.122 1.00 86.36 209 PHE A C 1
ATOM 1775 O O . PHE A 1 229 ? 8.058 -25.646 -21.521 1.00 85.96 209 PHE A O 1
ATOM 1783 N N . VAL A 1 230 ? 9.631 -27.259 -21.481 1.00 86.02 210 VAL A N 1
ATOM 1784 C CA . VAL A 1 230 ? 8.883 -28.177 -22.349 1.00 85.52 210 VAL A CA 1
ATOM 1785 C C . VAL A 1 230 ? 7.710 -28.794 -21.585 1.00 85.08 210 VAL A C 1
ATOM 1786 O O . VAL A 1 230 ? 6.607 -28.884 -22.122 1.00 84.64 210 VAL A O 1
ATOM 1790 N N . LEU A 1 231 ? 7.954 -29.212 -20.344 1.00 85.58 211 LEU A N 1
ATOM 1791 C CA . LEU A 1 231 ? 6.896 -29.746 -19.463 1.00 86.14 211 LEU A CA 1
ATOM 1792 C C . LEU A 1 231 ? 5.760 -28.741 -19.234 1.00 85.89 211 LEU A C 1
ATOM 1793 O O . LEU A 1 231 ? 4.587 -29.094 -19.317 1.00 85.44 211 LEU A O 1
ATOM 1798 N N . ARG A 1 232 ? 6.129 -27.498 -18.941 1.00 86.37 212 ARG A N 1
ATOM 1799 C CA . ARG A 1 232 ? 5.178 -26.391 -18.810 1.00 86.72 212 ARG A CA 1
ATOM 1800 C C . ARG A 1 232 ? 4.230 -26.346 -19.999 1.00 86.73 212 ARG A C 1
ATOM 1801 O O . ARG A 1 232 ? 3.016 -26.409 -19.829 1.00 86.88 212 ARG A O 1
ATOM 1809 N N . ASP A 1 233 ? 4.802 -26.254 -21.197 1.00 87.44 213 ASP A N 1
ATOM 1810 C CA . ASP A 1 233 ? 4.025 -26.133 -22.440 1.00 87.47 213 ASP A CA 1
ATOM 1811 C C . ASP A 1 233 ? 3.202 -27.378 -22.762 1.00 86.56 213 ASP A C 1
ATOM 1812 O O . ASP A 1 233 ? 2.141 -27.270 -23.385 1.00 86.27 213 ASP A O 1
ATOM 1817 N N . THR A 1 234 ? 3.689 -28.549 -22.350 1.00 86.13 214 THR A N 1
ATOM 1818 C CA . THR A 1 234 ? 2.920 -29.790 -22.466 1.00 86.25 214 THR A CA 1
ATOM 1819 C C . THR A 1 234 ? 1.693 -29.760 -21.541 1.00 86.53 214 THR A C 1
ATOM 1820 O O . THR A 1 234 ? 0.609 -30.169 -21.950 1.00 87.27 214 THR A O 1
ATOM 1824 N N . LEU A 1 235 ? 1.863 -29.277 -20.312 1.00 86.48 215 LEU A N 1
ATOM 1825 C CA . LEU A 1 235 ? 0.729 -29.100 -19.394 1.00 86.50 215 LEU A CA 1
ATOM 1826 C C . LEU A 1 235 ? -0.298 -28.097 -19.929 1.00 87.01 215 LEU A C 1
ATOM 1827 O O . LEU A 1 235 ? -1.491 -28.300 -19.763 1.00 86.81 215 LEU A O 1
ATOM 1832 N N . LEU A 1 236 ? 0.165 -27.026 -20.571 1.00 87.75 216 LEU A N 1
ATOM 1833 C CA . LEU A 1 236 ? -0.736 -26.060 -21.218 1.00 88.55 216 LEU A CA 1
ATOM 1834 C C . LEU A 1 236 ? -1.501 -26.662 -22.405 1.00 90.02 216 LEU A C 1
ATOM 1835 O O . LEU A 1 236 ? -2.668 -26.305 -22.641 1.00 91.34 216 LEU A O 1
ATOM 1840 N N . SER A 1 237 ? -0.859 -27.570 -23.142 1.00 90.58 217 SER A N 1
ATOM 1841 C CA . SER A 1 237 ? -1.539 -28.307 -24.217 1.00 90.50 217 SER A CA 1
ATOM 1842 C C . SER A 1 237 ? -2.714 -29.139 -23.704 1.00 90.18 217 SER A C 1
ATOM 1843 O O . SER A 1 237 ? -3.678 -29.335 -24.435 1.00 90.12 217 SER A O 1
ATOM 1846 N N . CYS A 1 238 ? -2.631 -29.621 -22.462 1.00 90.15 218 CYS A N 1
ATOM 1847 C CA . CYS A 1 238 ? -3.733 -30.360 -21.839 1.00 90.67 218 CYS A CA 1
ATOM 1848 C C . CYS A 1 238 ? -4.996 -29.509 -21.600 1.00 90.81 218 CYS A C 1
ATOM 1849 O O . CYS A 1 238 ? -6.104 -30.049 -21.611 1.00 91.22 218 CYS A O 1
ATOM 1852 N N . VAL A 1 239 ? -4.838 -28.197 -21.403 1.00 90.36 219 VAL A N 1
ATOM 1853 C CA . VAL A 1 239 ? -5.979 -27.312 -21.108 1.00 90.53 219 VAL A CA 1
ATOM 1854 C C . VAL A 1 239 ? -6.962 -27.291 -22.277 1.00 90.32 219 VAL A C 1
ATOM 1855 O O . VAL A 1 239 ? -8.163 -27.464 -22.078 1.00 90.50 219 VAL A O 1
ATOM 1859 N N . ASN A 1 240 ? -6.444 -27.079 -23.484 1.00 90.36 220 ASN A N 1
ATOM 1860 C CA . ASN A 1 240 ? -7.249 -27.156 -24.707 1.00 90.36 220 ASN A CA 1
ATOM 1861 C C . ASN A 1 240 ? -7.971 -28.497 -24.842 1.00 89.73 220 ASN A C 1
ATOM 1862 O O . ASN A 1 240 ? -9.148 -28.524 -25.188 1.00 89.94 220 ASN A O 1
ATOM 1867 N N . ILE A 1 241 ? -7.269 -29.592 -24.560 1.00 89.15 221 ILE A N 1
ATOM 1868 C CA . ILE A 1 241 ? -7.831 -30.941 -24.701 1.00 89.73 221 ILE A CA 1
ATOM 1869 C C . ILE A 1 241 ? -8.950 -31.186 -23.684 1.00 90.18 221 ILE A C 1
ATOM 1870 O O . ILE A 1 241 ? -10.020 -31.680 -24.044 1.00 90.43 221 ILE A O 1
ATOM 1875 N N . LEU A 1 242 ? -8.700 -30.830 -22.427 1.00 90.15 222 LEU A N 1
ATOM 1876 C CA . LEU A 1 242 ? -9.730 -30.871 -21.389 1.00 90.20 222 LEU A CA 1
ATOM 1877 C C . LEU A 1 242 ? -10.934 -30.008 -21.767 1.00 90.40 222 LEU A C 1
ATOM 1878 O O . LEU A 1 242 ? -12.074 -30.395 -21.519 1.00 91.82 222 LEU A O 1
ATOM 1883 N N . GLY A 1 243 ? -10.670 -28.849 -22.370 1.00 89.95 223 GLY A N 1
ATOM 1884 C CA . GLY A 1 243 ? -11.715 -27.980 -22.908 1.00 90.24 223 GLY A CA 1
ATOM 1885 C C . GLY A 1 243 ? -12.554 -28.638 -23.991 1.00 91.05 223 GLY A C 1
ATOM 1886 O O . GLY A 1 243 ? -13.774 -28.489 -23.995 1.00 91.82 223 GLY A O 1
ATOM 1887 N N . SER A 1 244 ? -11.914 -29.384 -24.892 1.00 91.66 224 SER A N 1
ATOM 1888 C CA . SER A 1 244 ? -12.627 -30.069 -25.987 1.00 92.75 224 SER A CA 1
ATOM 1889 C C . SER A 1 244 ? -13.583 -31.159 -25.502 1.00 94.28 224 SER A C 1
ATOM 1890 O O . SER A 1 244 ? -14.522 -31.503 -26.219 1.00 95.07 224 SER A O 1
ATOM 1893 N N . LYS A 1 245 ? -13.335 -31.702 -24.308 1.00 95.42 225 LYS A N 1
ATOM 1894 C CA . LYS A 1 245 ? -14.214 -32.701 -23.684 1.00 97.40 225 LYS A CA 1
ATOM 1895 C C . LYS A 1 245 ? -15.111 -32.133 -22.574 1.00 97.87 225 LYS A C 1
ATOM 1896 O O . LYS A 1 245 ? -15.846 -32.877 -21.924 1.00 98.23 225 LYS A O 1
ATOM 1902 N N . LYS A 1 246 ? -15.061 -30.818 -22.380 1.00 98.63 226 LYS A N 1
ATOM 1903 C CA . LYS A 1 246 ? -15.781 -30.132 -21.307 1.00 100.06 226 LYS A CA 1
ATOM 1904 C C . LYS A 1 246 ? -15.538 -30.739 -19.925 1.00 100.80 226 LYS A C 1
ATOM 1905 O O . LYS A 1 246 ? -16.430 -30.736 -19.077 1.00 100.74 226 LYS A O 1
ATOM 1911 N N . TYR A 1 247 ? -14.323 -31.248 -19.713 1.00 101.91 227 TYR A N 1
ATOM 1912 C CA . TYR A 1 247 ? -13.916 -31.843 -18.451 1.00 103.28 227 TYR A CA 1
ATOM 1913 C C . TYR A 1 247 ? -12.980 -30.833 -17.794 1.00 103.04 227 TYR A C 1
ATOM 1914 O O . TYR A 1 247 ? -11.757 -30.980 -17.814 1.00 103.24 227 TYR A O 1
ATOM 1923 N N . TYR A 1 248 ? -13.585 -29.805 -17.208 1.00 102.40 228 TYR A N 1
ATOM 1924 C CA . TYR A 1 248 ? -12.854 -28.646 -16.698 1.00 101.73 228 TYR A CA 1
ATOM 1925 C C . TYR A 1 248 ? -12.194 -28.859 -15.327 1.00 101.58 228 TYR A C 1
ATOM 1926 O O . TYR A 1 248 ? -11.352 -28.052 -14.926 1.00 101.71 228 TYR A O 1
ATOM 1935 N N . GLU A 1 249 ? -12.562 -29.936 -14.627 1.00 101.92 229 GLU A N 1
ATOM 1936 C CA . GLU A 1 249 ? -12.139 -30.169 -13.231 1.00 102.71 229 GLU A CA 1
ATOM 1937 C C . GLU A 1 249 ? -10.624 -30.016 -12.957 1.00 101.46 229 GLU A C 1
ATOM 1938 O O . GLU A 1 249 ? -10.247 -29.264 -12.054 1.00 100.78 229 GLU A O 1
ATOM 1944 N N . PRO A 1 250 ? -9.755 -30.711 -13.729 1.00 100.38 230 PRO A N 1
ATOM 1945 C CA . PRO A 1 250 ? -8.316 -30.661 -13.429 1.00 99.49 230 PRO A CA 1
ATOM 1946 C C . PRO A 1 250 ? -7.550 -29.445 -13.978 1.00 97.63 230 PRO A C 1
ATOM 1947 O O . PRO A 1 250 ? -6.324 -29.403 -13.845 1.00 97.25 230 PRO A O 1
ATOM 1951 N N . ILE A 1 251 ? -8.251 -28.476 -14.574 1.00 96.37 231 ILE A N 1
ATOM 1952 C CA . ILE A 1 251 ? -7.612 -27.279 -15.140 1.00 95.97 231 ILE A CA 1
ATOM 1953 C C . ILE A 1 251 ? -6.929 -26.379 -14.085 1.00 95.96 231 ILE A C 1
ATOM 1954 O O . ILE A 1 251 ? -5.783 -25.976 -14.292 1.00 95.75 231 ILE A O 1
ATOM 1959 N N . PRO A 1 252 ? -7.619 -26.050 -12.969 1.00 96.08 232 PRO A N 1
ATOM 1960 C CA . PRO A 1 252 ? -6.968 -25.238 -11.927 1.00 96.04 232 PRO A CA 1
ATOM 1961 C C . PRO A 1 252 ? -5.617 -25.768 -11.423 1.00 95.77 232 PRO A C 1
ATOM 1962 O O . PRO A 1 252 ? -4.672 -24.988 -11.248 1.00 95.42 232 PRO A O 1
ATOM 1966 N N . LYS A 1 253 ? -5.528 -27.080 -11.208 1.00 95.57 233 LYS A N 1
ATOM 1967 C CA . LYS A 1 253 ? -4.280 -27.690 -10.749 1.00 95.75 233 LYS A CA 1
ATOM 1968 C C . LYS A 1 253 ? -3.168 -27.547 -11.788 1.00 94.96 233 LYS A C 1
ATOM 1969 O O . LYS A 1 253 ? -2.004 -27.366 -11.422 1.00 95.27 233 LYS A O 1
ATOM 1975 N N . ILE A 1 254 ? -3.530 -27.621 -13.075 1.00 94.51 234 ILE A N 1
ATOM 1976 C CA . ILE A 1 254 ? -2.598 -27.307 -14.169 1.00 94.07 234 ILE A CA 1
ATOM 1977 C C . ILE A 1 254 ? -2.057 -25.884 -14.016 1.00 94.19 234 ILE A C 1
ATOM 1978 O O . ILE A 1 254 ? -0.846 -25.678 -14.103 1.00 94.31 234 ILE A O 1
ATOM 1983 N N . PHE A 1 255 ? -2.942 -24.916 -13.778 1.00 93.85 235 PHE A N 1
ATOM 1984 C CA . PHE A 1 255 ? -2.503 -23.533 -13.580 1.00 93.81 235 PHE A CA 1
ATOM 1985 C C . PHE A 1 255 ? -1.531 -23.402 -12.405 1.00 94.68 235 PHE A C 1
ATOM 1986 O O . PHE A 1 255 ? -0.507 -22.726 -12.535 1.00 94.72 235 PHE A O 1
ATOM 1994 N N . ASP A 1 256 ? -1.839 -24.057 -11.282 1.00 95.58 236 ASP A N 1
ATOM 1995 C CA . ASP A 1 256 ? -0.951 -24.037 -10.107 1.00 96.50 236 ASP A CA 1
ATOM 1996 C C . ASP A 1 256 ? 0.452 -24.475 -10.507 1.00 95.71 236 ASP A C 1
ATOM 1997 O O . ASP A 1 256 ? 1.427 -23.757 -10.268 1.00 96.15 236 ASP A O 1
ATOM 2002 N N . SER A 1 257 ? 0.532 -25.641 -11.144 1.00 94.98 237 SER A N 1
ATOM 2003 C CA . SER A 1 257 ? 1.810 -26.207 -11.581 1.00 95.03 237 SER A CA 1
ATOM 2004 C C . SER A 1 257 ? 2.548 -25.339 -12.603 1.00 94.76 237 SER A C 1
ATOM 2005 O O . SER A 1 257 ? 3.760 -25.157 -12.495 1.00 94.69 237 SER A O 1
ATOM 2008 N N . VAL A 1 258 ? 1.819 -24.803 -13.579 1.00 95.13 238 VAL A N 1
ATOM 2009 C CA . VAL A 1 258 ? 2.411 -23.913 -14.587 1.00 95.71 238 VAL A CA 1
ATOM 2010 C C . VAL A 1 258 ? 2.992 -22.643 -13.946 1.00 97.39 238 VAL A C 1
ATOM 2011 O O . VAL A 1 258 ? 4.067 -22.198 -14.352 1.00 98.38 238 VAL A O 1
ATOM 2015 N N . ASP A 1 259 ? 2.304 -22.085 -12.947 1.00 98.54 239 ASP A N 1
ATOM 2016 C CA . ASP A 1 259 ? 2.822 -20.923 -12.207 1.00 99.91 239 ASP A CA 1
ATOM 2017 C C . ASP A 1 259 ? 4.074 -21.252 -11.391 1.00 100.16 239 ASP A C 1
ATOM 2018 O O . ASP A 1 259 ? 5.016 -20.448 -11.339 1.00 99.76 239 ASP A O 1
ATOM 2023 N N . LYS A 1 260 ? 4.061 -22.425 -10.749 1.00 100.34 240 LYS A N 1
ATOM 2024 C CA . LYS A 1 260 ? 5.196 -22.891 -9.947 1.00 101.01 240 LYS A CA 1
ATOM 2025 C C . LYS A 1 260 ? 6.424 -23.218 -10.798 1.00 99.61 240 LYS A C 1
ATOM 2026 O O . LYS A 1 260 ? 7.552 -23.050 -10.332 1.00 100.30 240 LYS A O 1
ATOM 2032 N N . ILE A 1 261 ? 6.205 -23.684 -12.028 1.00 97.85 241 ILE A N 1
ATOM 2033 C CA . ILE A 1 261 ? 7.299 -23.862 -12.997 1.00 96.98 241 ILE A CA 1
ATOM 2034 C C . ILE A 1 261 ? 7.854 -22.500 -13.427 1.00 96.39 241 ILE A C 1
ATOM 2035 O O . ILE A 1 261 ? 9.066 -22.306 -13.422 1.00 96.04 241 ILE A O 1
ATOM 2040 N N . ILE A 1 262 ? 6.962 -21.575 -13.790 1.00 95.85 242 ILE A N 1
ATOM 2041 C CA . ILE A 1 262 ? 7.342 -20.194 -14.161 1.00 96.17 242 ILE A CA 1
ATOM 2042 C C . ILE A 1 262 ? 8.207 -19.518 -13.073 1.00 97.59 242 ILE A C 1
ATOM 2043 O O . ILE A 1 262 ? 9.113 -18.733 -13.397 1.00 98.44 242 ILE A O 1
ATOM 2048 N N . GLN A 1 263 ? 7.946 -19.847 -11.803 1.00 97.97 243 GLN A N 1
ATOM 2049 C CA . GLN A 1 263 ? 8.721 -19.302 -10.688 1.00 98.38 243 GLN A CA 1
ATOM 2050 C C . GLN A 1 263 ? 10.160 -19.853 -10.630 1.00 98.30 243 GLN A C 1
ATOM 2051 O O . GLN A 1 263 ? 11.101 -19.088 -10.427 1.00 98.49 243 GLN A O 1
ATOM 2057 N N . SER A 1 264 ? 10.314 -21.169 -10.787 1.00 98.10 244 SER A N 1
ATOM 2058 C CA . SER A 1 264 ? 11.632 -21.827 -10.737 1.00 99.21 244 SER A CA 1
ATOM 2059 C C . SER A 1 264 ? 12.497 -21.435 -11.927 1.00 99.94 244 SER A C 1
ATOM 2060 O O . SER A 1 264 ? 13.657 -21.067 -11.767 1.00 100.82 244 SER A O 1
ATOM 2063 N N . THR A 1 265 ? 11.916 -21.535 -13.119 1.00 100.55 245 THR A N 1
ATOM 2064 C CA . THR A 1 265 ? 12.601 -21.186 -14.365 1.00 100.52 245 THR A CA 1
ATOM 2065 C C . THR A 1 265 ? 12.883 -19.689 -14.478 1.00 101.53 245 THR A C 1
ATOM 2066 O O . THR A 1 265 ? 13.845 -19.301 -15.133 1.00 101.41 245 THR A O 1
ATOM 2070 N N . GLN A 1 266 ? 12.035 -18.858 -13.868 1.00 102.69 246 GLN A N 1
ATOM 2071 C CA . GLN A 1 266 ? 12.146 -17.408 -13.993 1.00 104.02 246 GLN A CA 1
ATOM 2072 C C . GLN A 1 266 ? 11.979 -16.980 -15.470 1.00 103.92 246 GLN A C 1
ATOM 2073 O O . GLN A 1 266 ? 12.599 -16.018 -15.943 1.00 103.12 246 GLN A O 1
ATOM 2079 N N . ASP A 1 267 ? 11.109 -17.701 -16.181 1.00 104.53 247 ASP A N 1
ATOM 2080 C CA . ASP A 1 267 ? 10.955 -17.570 -17.632 1.00 104.68 247 ASP A CA 1
ATOM 2081 C C . ASP A 1 267 ? 9.958 -16.481 -17.976 1.00 104.47 247 ASP A C 1
ATOM 2082 O O . ASP A 1 267 ? 10.195 -15.685 -18.869 1.00 105.79 247 ASP A O 1
ATOM 2087 N N . PHE A 1 268 ? 8.818 -16.467 -17.299 1.00 103.88 248 PHE A N 1
ATOM 2088 C CA . PHE A 1 268 ? 7.848 -15.336 -17.364 1.00 105.01 248 PHE A CA 1
ATOM 2089 C C . PHE A 1 268 ? 7.235 -15.025 -18.760 1.00 105.14 248 PHE A C 1
ATOM 2090 O O . PHE A 1 268 ? 6.348 -14.173 -18.822 1.00 106.12 248 PHE A O 1
ATOM 2098 N N . GLN A 1 269 ? 7.682 -15.665 -19.855 1.00 105.38 249 GLN A N 1
ATOM 2099 C CA . GLN A 1 269 ? 7.163 -15.350 -21.192 1.00 105.53 249 GLN A CA 1
ATOM 2100 C C . GLN A 1 269 ? 5.713 -15.788 -21.356 1.00 104.54 249 GLN A C 1
ATOM 2101 O O . GLN A 1 269 ? 4.973 -15.205 -22.151 1.00 104.98 249 GLN A O 1
ATOM 2107 N N . LYS A 1 270 ? 5.324 -16.822 -20.607 1.00 103.31 250 LYS A N 1
ATOM 2108 C CA . LYS A 1 270 ? 3.970 -17.370 -20.648 1.00 102.63 250 LYS A CA 1
ATOM 2109 C C . LYS A 1 270 ? 3.005 -16.765 -19.612 1.00 102.40 250 LYS A C 1
ATOM 2110 O O . LYS A 1 270 ? 1.840 -17.149 -19.574 1.00 101.96 250 LYS A O 1
ATOM 2116 N N . LYS A 1 271 ? 3.478 -15.828 -18.786 1.00 102.65 251 LYS A N 1
ATOM 2117 C CA . LYS A 1 271 ? 2.607 -15.084 -17.850 1.00 102.83 251 LYS A CA 1
ATOM 2118 C C . LYS A 1 271 ? 1.311 -14.530 -18.483 1.00 102.21 251 LYS A C 1
ATOM 2119 O O . LYS A 1 271 ? 0.231 -14.691 -17.904 1.00 100.98 251 LYS A O 1
ATOM 2125 N N . PRO A 1 272 ? 1.413 -13.864 -19.658 1.00 102.89 252 PRO A N 1
ATOM 2126 C CA . PRO A 1 272 ? 0.193 -13.389 -20.334 1.00 102.64 252 PRO A CA 1
ATOM 2127 C C . PRO A 1 272 ? -0.716 -14.509 -20.847 1.00 101.28 252 PRO A C 1
ATOM 2128 O O . PRO A 1 272 ? -1.922 -14.462 -20.606 1.00 101.94 252 PRO A O 1
ATOM 2132 N N . ILE A 1 273 ? -0.138 -15.499 -21.529 1.00 99.79 253 ILE A N 1
ATOM 2133 C CA . ILE A 1 273 ? -0.882 -16.680 -22.002 1.00 98.77 253 ILE A CA 1
ATOM 2134 C C . ILE A 1 273 ? -1.669 -17.322 -20.852 1.00 96.97 253 ILE A C 1
ATOM 2135 O O . ILE A 1 273 ? -2.854 -17.599 -21.001 1.00 96.24 253 ILE A O 1
ATOM 2140 N N . VAL A 1 274 ? -1.002 -17.539 -19.718 1.00 95.41 254 VAL A N 1
ATOM 2141 C CA . VAL A 1 274 ? -1.628 -18.152 -18.538 1.00 94.47 254 VAL A CA 1
ATOM 2142 C C . VAL A 1 274 ? -2.744 -17.263 -17.985 1.00 93.74 254 VAL A C 1
ATOM 2143 O O . VAL A 1 274 ? -3.840 -17.748 -17.721 1.00 93.78 254 VAL A O 1
ATOM 2147 N N . SER A 1 275 ? -2.467 -15.974 -17.818 1.00 93.51 255 SER A N 1
ATOM 2148 C CA . SER A 1 275 ? -3.484 -15.032 -17.322 1.00 93.14 255 SER A CA 1
ATOM 2149 C C . SER A 1 275 ? -4.734 -14.970 -18.213 1.00 91.97 255 SER A C 1
ATOM 2150 O O . SER A 1 275 ? -5.840 -14.834 -17.694 1.00 91.46 255 SER A O 1
ATOM 2153 N N . VAL A 1 276 ? -4.569 -15.094 -19.531 1.00 91.64 256 VAL A N 1
ATOM 2154 C CA . VAL A 1 276 ? -5.723 -15.160 -20.443 1.00 91.66 256 VAL A CA 1
ATOM 2155 C C . VAL A 1 276 ? -6.504 -16.447 -20.192 1.00 91.47 256 VAL A C 1
ATOM 2156 O O . VAL A 1 276 ? -7.710 -16.400 -19.960 1.00 92.05 256 VAL A O 1
ATOM 2160 N N . LEU A 1 277 ? -5.807 -17.585 -20.225 1.00 91.40 257 LEU A N 1
ATOM 2161 C CA . LEU A 1 277 ? -6.414 -18.893 -19.940 1.00 91.54 257 LEU A CA 1
ATOM 2162 C C . LEU A 1 277 ? -7.120 -18.926 -18.584 1.00 92.53 257 LEU A C 1
ATOM 2163 O O . LEU A 1 277 ? -8.174 -19.545 -18.450 1.00 93.47 257 LEU A O 1
ATOM 2168 N N . LYS A 1 278 ? -6.537 -18.258 -17.591 1.00 93.39 258 LYS A N 1
ATOM 2169 C CA . LYS A 1 278 ? -7.165 -18.107 -16.275 1.00 94.07 258 LYS A CA 1
ATOM 2170 C C . LYS A 1 278 ? -8.476 -17.325 -16.328 1.00 93.62 258 LYS A C 1
ATOM 2171 O O . LYS A 1 278 ? -9.449 -17.725 -15.683 1.00 93.41 258 LYS A O 1
ATOM 2177 N N . TRP A 1 279 ? -8.499 -16.223 -17.085 1.00 93.39 259 TRP A N 1
ATOM 2178 C CA . TRP A 1 279 ? -9.723 -15.419 -17.222 1.00 93.80 259 TRP A CA 1
ATOM 2179 C C . TRP A 1 279 ? -10.817 -16.202 -17.941 1.00 94.64 259 TRP A C 1
ATOM 2180 O O . TRP A 1 279 ? -11.989 -16.100 -17.577 1.00 95.66 259 TRP A O 1
ATOM 2191 N N . LYS A 1 280 ? -10.433 -16.987 -18.947 1.00 95.37 260 LYS A N 1
ATOM 2192 C CA . LYS A 1 280 ? -11.401 -17.738 -19.746 1.00 96.20 260 LYS A CA 1
ATOM 2193 C C . LYS A 1 280 ? -12.093 -18.820 -18.919 1.00 96.80 260 LYS A C 1
ATOM 2194 O O . LYS A 1 280 ? -13.296 -19.031 -19.068 1.00 96.97 260 LYS A O 1
ATOM 2200 N N . TYR A 1 281 ? -11.340 -19.485 -18.042 1.00 97.44 261 TYR A N 1
ATOM 2201 C CA . TYR A 1 281 ? -11.920 -20.438 -17.097 1.00 98.56 261 TYR A CA 1
ATOM 2202 C C . TYR A 1 281 ? -12.949 -19.737 -16.221 1.00 99.77 261 TYR A C 1
ATOM 2203 O O . TYR A 1 281 ? -14.094 -20.167 -16.153 1.00 100.63 261 TYR A O 1
ATOM 2212 N N . ALA A 1 282 ? -12.541 -18.649 -15.574 1.00 100.98 262 ALA A N 1
ATOM 2213 C CA . ALA A 1 282 ? -13.442 -17.872 -14.709 1.00 102.23 262 ALA A CA 1
ATOM 2214 C C . ALA A 1 282 ? -14.682 -17.357 -15.448 1.00 102.72 262 ALA A C 1
ATOM 2215 O O . ALA A 1 282 ? -15.788 -17.395 -14.910 1.00 102.94 262 ALA A O 1
ATOM 2217 N N . LEU A 1 283 ? -14.486 -16.901 -16.684 1.00 103.41 263 LEU A N 1
ATOM 2218 C CA . LEU A 1 283 ? -15.559 -16.330 -17.499 1.00 105.01 263 LEU A CA 1
ATOM 2219 C C . LEU A 1 283 ? -16.521 -17.372 -18.084 1.00 106.25 263 LEU A C 1
ATOM 2220 O O . LEU A 1 283 ? -17.732 -17.178 -18.034 1.00 107.39 263 LEU A O 1
ATOM 2225 N N . PHE A 1 284 ? -15.988 -18.453 -18.655 1.00 106.50 264 PHE A N 1
ATOM 2226 C CA . PHE A 1 284 ? -16.807 -19.451 -19.370 1.00 106.18 264 PHE A CA 1
ATOM 2227 C C . PHE A 1 284 ? -17.198 -20.683 -18.540 1.00 106.38 264 PHE A C 1
ATOM 2228 O O . PHE A 1 284 ? -18.263 -21.261 -18.779 1.00 106.29 264 PHE A O 1
ATOM 2236 N N . VAL A 1 285 ? -16.356 -21.078 -17.580 1.00 106.52 265 VAL A N 1
ATOM 2237 C CA . VAL A 1 285 ? -16.634 -22.230 -16.705 1.00 107.12 265 VAL A CA 1
ATOM 2238 C C . VAL A 1 285 ? -17.365 -21.784 -15.433 1.00 108.31 265 VAL A C 1
ATOM 2239 O O . VAL A 1 285 ? -18.463 -22.262 -15.153 1.00 108.67 265 VAL A O 1
ATOM 2243 N N . ASP A 1 286 ? -16.749 -20.882 -14.670 1.00 109.63 266 ASP A N 1
ATOM 2244 C CA . ASP A 1 286 ? -17.344 -20.359 -13.427 1.00 110.95 266 ASP A CA 1
ATOM 2245 C C . ASP A 1 286 ? -18.389 -19.255 -13.654 1.00 112.31 266 ASP A C 1
ATOM 2246 O O . ASP A 1 286 ? -19.141 -18.933 -12.729 1.00 113.39 266 ASP A O 1
ATOM 2251 N N . LYS A 1 287 ? -18.425 -18.674 -14.858 1.00 112.56 267 LYS A N 1
ATOM 2252 C CA . LYS A 1 287 ? -19.383 -17.609 -15.206 1.00 112.81 267 LYS A CA 1
ATOM 2253 C C . LYS A 1 287 ? -19.343 -16.457 -14.192 1.00 113.74 267 LYS A C 1
ATOM 2254 O O . LYS A 1 287 ? -20.379 -15.970 -13.734 1.00 114.09 267 LYS A O 1
ATOM 2260 N N . ASP A 1 288 ? -18.117 -16.041 -13.871 1.00 114.35 268 ASP A N 1
ATOM 2261 C CA . ASP A 1 288 ? -17.815 -15.087 -12.802 1.00 114.89 268 ASP A CA 1
ATOM 2262 C C . ASP A 1 288 ? -16.851 -14.036 -13.364 1.00 115.47 268 ASP A C 1
ATOM 2263 O O . ASP A 1 288 ? -15.635 -14.139 -13.176 1.00 115.75 268 ASP A O 1
ATOM 2268 N N . ARG A 1 289 ? -17.394 -13.026 -14.044 1.00 116.55 269 ARG A N 1
ATOM 2269 C CA . ARG A 1 289 ? -16.558 -12.039 -14.742 1.00 117.74 269 ARG A CA 1
ATOM 2270 C C . ARG A 1 289 ? -16.021 -10.893 -13.865 1.00 118.89 269 ARG A C 1
ATOM 2271 O O . ARG A 1 289 ? -15.370 -9.989 -14.386 1.00 119.19 269 ARG A O 1
ATOM 2279 N N . ASP A 1 290 ? -16.291 -10.923 -12.557 1.00 120.39 270 ASP A N 1
ATOM 2280 C CA . ASP A 1 290 ? -15.561 -10.081 -11.601 1.00 121.57 270 ASP A CA 1
ATOM 2281 C C . ASP A 1 290 ? -14.180 -10.677 -11.335 1.00 121.74 270 ASP A C 1
ATOM 2282 O O . ASP A 1 290 ? -13.192 -9.946 -11.270 1.00 121.43 270 ASP A O 1
ATOM 2287 N N . GLU A 1 291 ? -14.125 -12.002 -11.186 1.00 122.42 271 GLU A N 1
ATOM 2288 C CA . GLU A 1 291 ? -12.858 -12.735 -11.037 1.00 122.45 271 GLU A CA 1
ATOM 2289 C C . GLU A 1 291 ? -12.062 -12.801 -12.343 1.00 121.21 271 GLU A C 1
ATOM 2290 O O . GLU A 1 291 ? -10.830 -12.870 -12.313 1.00 120.81 271 GLU A O 1
ATOM 2296 N N . ALA A 1 292 ? -12.767 -12.795 -13.476 1.00 119.79 272 ALA A N 1
ATOM 2297 C CA . ALA A 1 292 ? -12.131 -12.848 -14.799 1.00 118.19 272 ALA A CA 1
ATOM 2298 C C . ALA A 1 292 ? -11.459 -11.528 -15.148 1.00 117.09 272 ALA A C 1
ATOM 2299 O O . ALA A 1 292 ? -10.307 -11.517 -15.570 1.00 116.97 272 ALA A O 1
ATOM 2301 N N . GLU A 1 293 ? -12.176 -10.422 -14.957 1.00 116.78 273 GLU A N 1
ATOM 2302 C CA . GLU A 1 293 ? -11.640 -9.076 -15.222 1.00 117.00 273 GLU A CA 1
ATOM 2303 C C . GLU A 1 293 ? -10.296 -8.830 -14.518 1.00 116.21 273 GLU A C 1
ATOM 2304 O O . GLU A 1 293 ? -9.438 -8.143 -15.065 1.00 114.68 273 GLU A O 1
ATOM 2310 N N . LYS A 1 294 ? -10.116 -9.398 -13.324 1.00 116.10 274 LYS A N 1
ATOM 2311 C CA . LYS A 1 294 ? -8.850 -9.289 -12.585 1.00 116.66 274 LYS A CA 1
ATOM 2312 C C . LYS A 1 294 ? -7.662 -9.807 -13.397 1.00 115.24 274 LYS A C 1
ATOM 2313 O O . LYS A 1 294 ? -6.671 -9.097 -13.576 1.00 115.68 274 LYS A O 1
ATOM 2319 N N . HIS A 1 295 ? -7.784 -11.032 -13.898 1.00 113.16 275 HIS A N 1
ATOM 2320 C CA . HIS A 1 295 ? -6.741 -11.642 -14.729 1.00 111.47 275 HIS A CA 1
ATOM 2321 C C . HIS A 1 295 ? -6.529 -10.872 -16.035 1.00 109.47 275 HIS A C 1
ATOM 2322 O O . HIS A 1 295 ? -5.395 -10.745 -16.497 1.00 109.84 275 HIS A O 1
ATOM 2329 N N . TYR A 1 296 ? -7.618 -10.374 -16.621 1.00 107.09 276 TYR A N 1
ATOM 2330 C CA . TYR A 1 296 ? -7.544 -9.480 -17.786 1.00 105.73 276 TYR A CA 1
ATOM 2331 C C . TYR A 1 296 ? -6.642 -8.275 -17.530 1.00 105.09 276 TYR A C 1
ATOM 2332 O O . TYR A 1 296 ? -5.831 -7.917 -18.383 1.00 104.31 276 TYR A O 1
ATOM 2341 N N . LEU A 1 297 ? -6.779 -7.670 -16.353 1.00 105.00 277 LEU A N 1
ATOM 2342 C CA . LEU A 1 297 ? -5.970 -6.508 -15.974 1.00 104.95 277 LEU A CA 1
ATOM 2343 C C . LEU A 1 297 ? -4.496 -6.860 -15.729 1.00 104.67 277 LEU A C 1
ATOM 2344 O O . LEU A 1 297 ? -3.615 -6.069 -16.072 1.00 105.35 277 LEU A O 1
ATOM 2349 N N . ASP A 1 298 ? -4.233 -8.035 -15.150 1.00 103.89 278 ASP A N 1
ATOM 2350 C CA . ASP A 1 298 ? -2.855 -8.537 -14.990 1.00 103.76 278 ASP A CA 1
ATOM 2351 C C . ASP A 1 298 ? -2.145 -8.629 -16.335 1.00 102.88 278 ASP A C 1
ATOM 2352 O O . ASP A 1 298 ? -1.041 -8.110 -16.490 1.00 104.30 278 ASP A O 1
ATOM 2357 N N . ALA A 1 299 ? -2.796 -9.290 -17.293 1.00 101.16 279 ALA A N 1
ATOM 2358 C CA . ALA A 1 299 ? -2.268 -9.467 -18.653 1.00 100.38 279 ALA A CA 1
ATOM 2359 C C . ALA A 1 299 ? -1.964 -8.147 -19.359 1.00 100.88 279 ALA A C 1
ATOM 2360 O O . ALA A 1 299 ? -0.958 -8.046 -20.068 1.00 100.45 279 ALA A O 1
ATOM 2362 N N . VAL A 1 300 ? -2.826 -7.147 -19.161 1.00 101.65 280 VAL A N 1
ATOM 2363 C CA . VAL A 1 300 ? -2.612 -5.810 -19.726 1.00 102.74 280 VAL A CA 1
ATOM 2364 C C . VAL A 1 300 ? -1.417 -5.142 -19.050 1.00 103.97 280 VAL A C 1
ATOM 2365 O O . VAL A 1 300 ? -0.505 -4.680 -19.742 1.00 105.18 280 VAL A O 1
ATOM 2369 N N . LEU A 1 301 ? -1.426 -5.100 -17.714 1.00 104.27 281 LEU A N 1
ATOM 2370 C CA . LEU A 1 301 ? -0.302 -4.555 -16.931 1.00 105.10 281 LEU A CA 1
ATOM 2371 C C . LEU A 1 301 ? 1.030 -5.147 -17.378 1.00 104.68 281 LEU A C 1
ATOM 2372 O O . LEU A 1 301 ? 1.994 -4.418 -17.583 1.00 105.70 281 LEU A O 1
ATOM 2377 N N . PHE A 1 302 ? 1.063 -6.468 -17.529 1.00 103.37 282 PHE A N 1
ATOM 2378 C CA . PHE A 1 302 ? 2.240 -7.172 -18.030 1.00 103.50 282 PHE A CA 1
ATOM 2379 C C . PHE A 1 302 ? 2.683 -6.630 -19.392 1.00 104.35 282 PHE A C 1
ATOM 2380 O O . PHE A 1 302 ? 3.832 -6.216 -19.553 1.00 106.23 282 PHE A O 1
ATOM 2388 N N . ALA A 1 303 ? 1.763 -6.622 -20.355 1.00 104.00 283 ALA A N 1
ATOM 2389 C CA . ALA A 1 303 ? 2.041 -6.138 -21.718 1.00 104.51 283 ALA A CA 1
ATOM 2390 C C . ALA A 1 303 ? 2.475 -4.666 -21.766 1.00 105.16 283 ALA A C 1
ATOM 2391 O O . ALA A 1 303 ? 3.214 -4.262 -22.664 1.00 104.55 283 ALA A O 1
ATOM 2393 N N . LYS A 1 304 ? 2.007 -3.876 -20.801 1.00 106.13 284 LYS A N 1
ATOM 2394 C CA . LYS A 1 304 ? 2.467 -2.494 -20.622 1.00 107.99 284 LYS A CA 1
ATOM 2395 C C . LYS A 1 304 ? 3.918 -2.443 -20.124 1.00 109.07 284 LYS A C 1
ATOM 2396 O O . LYS A 1 304 ? 4.728 -1.696 -20.672 1.00 109.91 284 LYS A O 1
ATOM 2402 N N . LEU A 1 305 ? 4.240 -3.246 -19.108 1.00 109.76 285 LEU A N 1
ATOM 2403 C CA . LEU A 1 305 ? 5.578 -3.240 -18.484 1.00 111.16 285 LEU A CA 1
ATOM 2404 C C . LEU A 1 305 ? 6.693 -3.670 -19.436 1.00 111.97 285 LEU A C 1
ATOM 2405 O O . LEU A 1 305 ? 7.744 -3.037 -19.473 1.00 112.78 285 LEU A O 1
ATOM 2410 N N . ILE A 1 306 ? 6.464 -4.735 -20.201 1.00 112.71 286 ILE A N 1
ATOM 2411 C CA . ILE A 1 306 ? 7.418 -5.159 -21.247 1.00 114.70 286 ILE A CA 1
ATOM 2412 C C . ILE A 1 306 ? 7.355 -4.321 -22.536 1.00 116.82 286 ILE A C 1
ATOM 2413 O O . ILE A 1 306 ? 8.149 -4.550 -23.453 1.00 117.44 286 ILE A O 1
ATOM 2418 N N . GLU A 1 307 ? 6.405 -3.383 -22.609 1.00 118.94 287 GLU A N 1
ATOM 2419 C CA . GLU A 1 307 ? 6.264 -2.441 -23.725 1.00 120.65 287 GLU A CA 1
ATOM 2420 C C . GLU A 1 307 ? 6.049 -3.179 -25.049 1.00 120.75 287 GLU A C 1
ATOM 2421 O O . GLU A 1 307 ? 6.745 -2.930 -26.039 1.00 120.19 287 GLU A O 1
ATOM 2427 N N . ASN A 1 308 ? 5.087 -4.103 -25.035 1.00 121.08 288 ASN A N 1
ATOM 2428 C CA . ASN A 1 308 ? 4.682 -4.852 -26.224 1.00 121.85 288 ASN A CA 1
ATOM 2429 C C . ASN A 1 308 ? 3.269 -4.426 -26.624 1.00 123.14 288 ASN A C 1
ATOM 2430 O O . ASN A 1 308 ? 2.27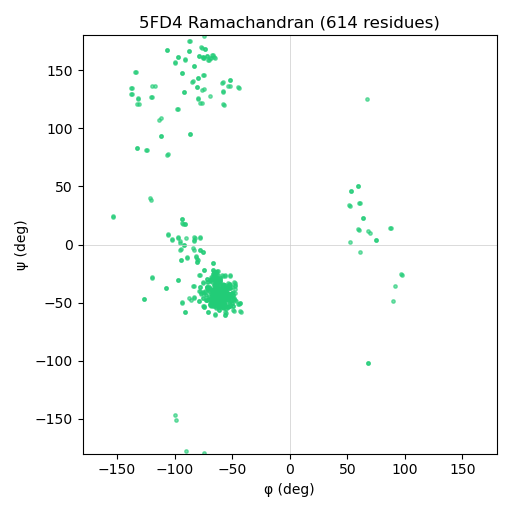4 -4.976 -26.140 1.00 122.05 288 ASN A O 1
ATOM 2435 N N . ARG A 1 309 ? 3.207 -3.445 -27.523 1.00 126.23 289 ARG A N 1
ATOM 2436 C CA . ARG A 1 309 ? 1.940 -2.894 -28.008 1.00 128.06 289 ARG A CA 1
ATOM 2437 C C . ARG A 1 309 ? 1.065 -3.970 -28.662 1.00 126.35 289 ARG A C 1
ATOM 2438 O O . ARG A 1 309 ? -0.117 -4.087 -28.330 1.00 126.25 289 ARG A O 1
ATOM 2446 N N . GLU A 1 310 ? 1.660 -4.755 -29.566 1.00 124.05 290 GLU A N 1
ATOM 2447 C CA . GLU A 1 310 ? 0.944 -5.826 -30.282 1.00 122.03 290 GLU A CA 1
ATOM 2448 C C . GLU A 1 310 ? 0.229 -6.771 -29.318 1.00 120.08 290 GLU A C 1
ATOM 2449 O O . GLU A 1 310 ? -0.958 -7.054 -29.489 1.00 120.65 290 GLU A O 1
ATOM 2455 N N . LEU A 1 311 ? 0.965 -7.235 -28.308 1.00 118.04 291 LEU A N 1
ATOM 2456 C CA . LEU A 1 311 ? 0.424 -8.097 -27.247 1.00 115.92 291 LEU A CA 1
ATOM 2457 C C . LEU A 1 311 ? -0.690 -7.408 -26.466 1.00 114.94 291 LEU A C 1
ATOM 2458 O O . LEU A 1 311 ? -1.724 -8.014 -26.197 1.00 114.39 291 LEU A O 1
ATOM 2463 N N . GLU A 1 312 ? -0.468 -6.146 -26.108 1.00 115.17 292 GLU A N 1
ATOM 2464 C CA . GLU A 1 312 ? -1.472 -5.351 -25.395 1.00 115.09 292 GLU A CA 1
ATOM 2465 C C . GLU A 1 312 ? -2.769 -5.256 -26.202 1.00 114.66 292 GLU A C 1
ATOM 2466 O O . GLU A 1 312 ? -3.844 -5.535 -25.681 1.00 112.85 292 GLU A O 1
ATOM 2472 N N . GLN A 1 313 ? -2.648 -4.892 -27.477 1.00 115.52 293 GLN A N 1
ATOM 2473 C CA . GLN A 1 313 ? -3.804 -4.781 -28.381 1.00 116.08 293 GLN A CA 1
ATOM 2474 C C . GLN A 1 313 ? -4.541 -6.112 -28.586 1.00 114.64 293 GLN A C 1
ATOM 2475 O O . GLN A 1 313 ? -5.776 -6.131 -28.666 1.00 114.49 293 GLN A O 1
ATOM 2481 N N . LYS A 1 314 ? -3.782 -7.206 -28.673 1.00 113.23 294 LYS A N 1
ATOM 2482 C CA . LYS A 1 314 ? -4.345 -8.563 -28.748 1.00 112.20 294 LYS A CA 1
ATOM 2483 C C . LYS A 1 314 ? -5.164 -8.896 -27.503 1.00 110.78 294 LYS A C 1
ATOM 2484 O O . LYS A 1 314 ? -6.277 -9.407 -27.613 1.00 110.76 294 LYS A O 1
ATOM 2490 N N . ILE A 1 315 ? -4.606 -8.603 -26.329 1.00 109.35 295 ILE A N 1
ATOM 2491 C CA . ILE A 1 315 ? -5.284 -8.855 -25.050 1.00 108.17 295 ILE A CA 1
ATOM 2492 C C . ILE A 1 315 ? -6.545 -7.993 -24.931 1.00 108.60 295 ILE A C 1
ATOM 2493 O O . ILE A 1 315 ? -7.587 -8.477 -24.486 1.00 107.72 295 ILE A O 1
ATOM 2498 N N . GLU A 1 316 ? -6.440 -6.723 -25.327 1.00 110.46 296 GLU A N 1
ATOM 2499 C CA . GLU A 1 316 ? -7.586 -5.805 -25.328 1.00 111.49 296 GLU A CA 1
ATOM 2500 C C . GLU A 1 316 ? -8.687 -6.316 -26.252 1.00 111.86 296 GLU A C 1
ATOM 2501 O O . GLU A 1 316 ? -9.866 -6.298 -25.885 1.00 112.01 296 GLU A O 1
ATOM 2507 N N . GLU A 1 317 ? -8.290 -6.788 -27.435 1.00 111.80 297 GLU A N 1
ATOM 2508 C CA . GLU A 1 317 ? -9.237 -7.297 -28.424 1.00 111.62 297 GLU A CA 1
ATOM 2509 C C . GLU A 1 317 ? -9.956 -8.564 -27.950 1.00 110.30 297 GLU A C 1
ATOM 2510 O O . GLU A 1 317 ? -11.183 -8.628 -28.011 1.00 110.20 297 GLU A O 1
ATOM 2516 N N . ASP A 1 318 ? -9.198 -9.555 -27.477 1.00 109.19 298 ASP A N 1
ATOM 2517 C CA . ASP A 1 318 ? -9.783 -10.808 -26.964 1.00 108.50 298 ASP A CA 1
ATOM 2518 C C . ASP A 1 318 ? -10.797 -10.576 -25.844 1.00 109.03 298 ASP A C 1
ATOM 2519 O O . ASP A 1 318 ? -11.843 -11.222 -25.822 1.00 109.89 298 ASP A O 1
ATOM 2524 N N . TRP A 1 319 ? -10.483 -9.660 -24.926 1.00 108.97 299 TRP A N 1
ATOM 2525 C CA . TRP A 1 319 ? -11.396 -9.302 -23.836 1.00 108.96 299 TRP A CA 1
ATOM 2526 C C . TRP A 1 319 ? -12.713 -8.720 -24.357 1.00 110.38 299 TRP A C 1
ATOM 2527 O O . TRP A 1 319 ? -13.778 -9.044 -23.835 1.00 110.14 299 TRP A O 1
ATOM 2538 N N . ARG A 1 320 ? -12.624 -7.872 -25.385 1.00 112.34 300 ARG A N 1
ATOM 2539 C CA . ARG A 1 320 ? -13.801 -7.304 -26.073 1.00 113.11 300 ARG A CA 1
ATOM 2540 C C . ARG A 1 320 ? -14.657 -8.407 -26.709 1.00 112.63 300 ARG A C 1
ATOM 2541 O O . ARG A 1 320 ? -15.871 -8.466 -26.482 1.00 111.43 300 ARG A O 1
ATOM 2549 N N . VAL A 1 321 ? -14.000 -9.273 -27.486 1.00 112.78 301 VAL A N 1
ATOM 2550 C CA . VAL A 1 321 ? -14.636 -10.430 -28.142 1.00 113.07 301 VAL A CA 1
ATOM 2551 C C . VAL A 1 321 ? -15.381 -11.311 -27.132 1.00 113.25 301 VAL A C 1
ATOM 2552 O O . VAL A 1 321 ? -16.505 -11.746 -27.399 1.00 114.30 301 VAL A O 1
ATOM 2556 N N . ASP A 1 322 ? -14.768 -11.542 -25.970 1.00 112.75 302 ASP A N 1
ATOM 2557 C CA . ASP A 1 322 ? -15.347 -12.405 -24.935 1.00 112.08 302 ASP A CA 1
ATOM 2558 C C . ASP A 1 322 ? -16.471 -11.770 -24.092 1.00 113.27 302 ASP A C 1
ATOM 2559 O O . ASP A 1 322 ? -16.940 -12.403 -23.142 1.00 113.57 302 ASP A O 1
ATOM 2564 N N . ASN A 1 323 ? -16.915 -10.553 -24.426 1.00 114.53 303 ASN A N 1
ATOM 2565 C CA . ASN A 1 323 ? -18.064 -9.928 -23.753 1.00 115.91 303 ASN A CA 1
ATOM 2566 C C . ASN A 1 323 ? -19.200 -9.571 -24.734 1.00 117.45 303 ASN A C 1
ATOM 2567 O O . ASN A 1 323 ? -19.848 -8.524 -24.609 1.00 117.51 303 ASN A O 1
ATOM 2572 N N . GLN A 1 324 ? -19.439 -10.471 -25.695 1.00 118.71 304 GLN A N 1
ATOM 2573 C CA . GLN A 1 324 ? -20.570 -10.389 -26.625 1.00 119.55 304 GLN A CA 1
ATOM 2574 C C . GLN A 1 324 ? -21.655 -11.382 -26.208 1.00 119.32 304 GLN A C 1
ATOM 2575 O O . GLN A 1 324 ? -22.432 -11.126 -25.289 1.00 119.36 304 GLN A O 1
ATOM 2581 N N . PRO B 1 16 ? 22.712 -50.757 -2.767 1.00 143.58 -4 PRO B N 1
ATOM 2582 C CA . PRO B 1 16 ? 23.991 -51.064 -2.135 1.00 142.70 -4 PRO B CA 1
ATOM 2583 C C . PRO B 1 16 ? 24.554 -49.917 -1.270 1.00 140.33 -4 PRO B C 1
ATOM 2584 O O . PRO B 1 16 ? 25.721 -49.540 -1.418 1.00 139.30 -4 PRO B O 1
ATOM 2588 N N . ARG B 1 17 ? 23.723 -49.394 -0.368 1.00 137.44 -3 ARG B N 1
ATOM 2589 C CA . ARG B 1 17 ? 24.127 -48.339 0.576 1.00 135.60 -3 ARG B CA 1
ATOM 2590 C C . ARG B 1 17 ? 25.023 -48.881 1.692 1.00 135.47 -3 ARG B C 1
ATOM 2591 O O . ARG B 1 17 ? 25.149 -50.097 1.874 1.00 137.10 -3 ARG B O 1
ATOM 2599 N N . GLY B 1 18 ? 25.624 -47.961 2.445 1.00 133.93 -2 GLY B N 1
ATOM 2600 C CA . GLY B 1 18 ? 26.446 -48.297 3.608 1.00 133.23 -2 GLY B CA 1
ATOM 2601 C C . GLY B 1 18 ? 25.670 -48.956 4.742 1.00 132.89 -2 GLY B C 1
ATOM 2602 O O . GLY B 1 18 ? 26.179 -49.872 5.390 1.00 133.09 -2 GLY B O 1
ATOM 2603 N N . SER B 1 19 ? 24.442 -48.484 4.980 1.00 132.49 -1 SER B N 1
ATOM 2604 C CA . SER B 1 19 ? 23.539 -49.076 5.989 1.00 132.31 -1 SER B CA 1
ATOM 2605 C C . SER B 1 19 ? 23.135 -50.522 5.668 1.00 133.03 -1 SER B C 1
ATOM 2606 O O . SER B 1 19 ? 22.949 -51.332 6.581 1.00 132.69 -1 SER B O 1
ATOM 2609 N N . HIS B 1 20 ? 23.022 -50.832 4.373 1.00 133.10 0 HIS B N 1
ATOM 2610 C CA . HIS B 1 20 ? 22.644 -52.170 3.898 1.00 132.74 0 HIS B CA 1
ATOM 2611 C C . HIS B 1 20 ? 23.811 -53.168 3.953 1.00 132.74 0 HIS B C 1
ATOM 2612 O O . HIS B 1 20 ? 23.596 -54.344 4.259 1.00 133.10 0 HIS B O 1
ATOM 2619 N N . MET B 1 21 ? 25.029 -52.698 3.667 1.00 132.59 1 MET B N 1
ATOM 2620 C CA . MET B 1 21 ? 26.260 -53.488 3.889 1.00 133.72 1 MET B CA 1
ATOM 2621 C C . MET B 1 21 ? 26.786 -53.411 5.336 1.00 132.60 1 MET B C 1
ATOM 2622 O O . MET B 1 21 ? 27.771 -54.078 5.661 1.00 133.29 1 MET B O 1
ATOM 2627 N N . GLU B 1 22 ? 26.146 -52.588 6.178 1.00 130.93 2 GLU B N 1
ATOM 2628 C CA . GLU B 1 22 ? 26.491 -52.407 7.604 1.00 129.70 2 GLU B CA 1
ATOM 2629 C C . GLU B 1 22 ? 27.847 -51.706 7.858 1.00 128.40 2 GLU B C 1
ATOM 2630 O O . GLU B 1 22 ? 28.314 -51.648 8.998 1.00 129.63 2 GLU B O 1
ATOM 2636 N N . VAL B 1 23 ? 28.443 -51.132 6.809 1.00 125.81 3 VAL B N 1
ATOM 2637 C CA . VAL B 1 23 ? 29.755 -50.479 6.912 1.00 123.93 3 VAL B CA 1
ATOM 2638 C C . VAL B 1 23 ? 29.643 -49.097 7.573 1.00 121.45 3 VAL B C 1
ATOM 2639 O O . VAL B 1 23 ? 28.539 -48.578 7.794 1.00 120.55 3 VAL B O 1
ATOM 2643 N N . TRP B 1 24 ? 30.799 -48.528 7.897 1.00 119.07 4 TRP B N 1
ATOM 2644 C CA . TRP B 1 24 ? 30.902 -47.203 8.519 1.00 117.09 4 TRP B CA 1
ATOM 2645 C C . TRP B 1 24 ? 30.644 -46.092 7.497 1.00 115.61 4 TRP B C 1
ATOM 2646 O O . TRP B 1 24 ? 31.010 -46.236 6.332 1.00 116.45 4 TRP B O 1
ATOM 2657 N N . PHE B 1 25 ? 30.027 -44.991 7.937 1.00 113.72 5 PHE B N 1
ATOM 2658 C CA . PHE B 1 25 ? 29.711 -43.859 7.051 1.00 111.51 5 PHE B CA 1
ATOM 2659 C C . PHE B 1 25 ? 30.953 -43.055 6.709 1.00 111.61 5 PHE B C 1
ATOM 2660 O O . PHE B 1 25 ? 31.717 -42.687 7.598 1.00 111.82 5 PHE B O 1
ATOM 2668 N N . MET B 1 26 ? 31.108 -42.743 5.423 1.00 111.83 6 MET B N 1
ATOM 2669 C CA . MET B 1 26 ? 32.254 -41.977 4.929 1.00 112.59 6 MET B CA 1
ATOM 2670 C C . MET B 1 26 ? 32.044 -40.463 5.012 1.00 112.42 6 MET B C 1
ATOM 2671 O O . MET B 1 26 ? 31.460 -39.844 4.112 1.00 111.06 6 MET B O 1
ATOM 2676 N N . ASN B 1 27 ? 32.536 -39.885 6.107 1.00 113.48 7 ASN B N 1
ATOM 2677 C CA . ASN B 1 27 ? 32.674 -38.432 6.254 1.00 113.76 7 ASN B CA 1
ATOM 2678 C C . ASN B 1 27 ? 33.862 -37.953 5.407 1.00 113.91 7 ASN B C 1
ATOM 2679 O O . ASN B 1 27 ? 34.519 -38.762 4.742 1.00 114.71 7 ASN B O 1
ATOM 2684 N N . ASP B 1 28 ? 34.124 -36.643 5.425 1.00 113.41 8 ASP B N 1
ATOM 2685 C CA . ASP B 1 28 ? 35.113 -36.012 4.536 1.00 113.24 8 ASP B CA 1
ATOM 2686 C C . ASP B 1 28 ? 36.506 -36.661 4.540 1.00 113.40 8 ASP B C 1
ATOM 2687 O O . ASP B 1 28 ? 37.088 -36.867 3.470 1.00 113.09 8 ASP B O 1
ATOM 2692 N N . LYS B 1 29 ? 37.031 -36.980 5.725 1.00 113.38 9 LYS B N 1
ATOM 2693 C CA . LYS B 1 29 ? 38.375 -37.564 5.831 1.00 114.26 9 LYS B CA 1
ATOM 2694 C C . LYS B 1 29 ? 38.444 -38.945 5.190 1.00 115.31 9 LYS B C 1
ATOM 2695 O O . LYS B 1 29 ? 39.212 -39.165 4.251 1.00 115.46 9 LYS B O 1
ATOM 2701 N N . GLU B 1 30 ? 37.630 -39.857 5.710 1.00 116.35 10 GLU B N 1
ATOM 2702 C CA . GLU B 1 30 ? 37.645 -41.261 5.278 1.00 117.57 10 GLU B CA 1
ATOM 2703 C C . GLU B 1 30 ? 37.176 -41.462 3.828 1.00 117.35 10 GLU B C 1
ATOM 2704 O O . GLU B 1 30 ? 37.518 -42.478 3.214 1.00 119.33 10 GLU B O 1
ATOM 2710 N N . PHE B 1 31 ? 36.415 -40.506 3.283 1.00 115.72 11 PHE B N 1
ATOM 2711 C CA . PHE B 1 31 ? 36.119 -40.484 1.841 1.00 115.20 11 PHE B CA 1
ATOM 2712 C C . PHE B 1 31 ? 37.360 -40.093 1.043 1.00 115.87 11 PHE B C 1
ATOM 2713 O O . PHE B 1 31 ? 37.690 -40.738 0.049 1.00 116.02 11 PHE B O 1
ATOM 2721 N N . GLY B 1 32 ? 38.026 -39.025 1.474 1.00 116.82 12 GLY B N 1
ATOM 2722 C CA . GLY B 1 32 ? 39.299 -38.608 0.887 1.00 118.19 12 GLY B CA 1
ATOM 2723 C C . GLY B 1 32 ? 40.301 -39.748 0.823 1.00 119.68 12 GLY B C 1
ATOM 2724 O O . GLY B 1 32 ? 40.957 -39.955 -0.201 1.00 119.99 12 GLY B O 1
ATOM 2725 N N . GLN B 1 33 ? 40.388 -40.496 1.924 1.00 120.45 13 GLN B N 1
ATOM 2726 C CA . GLN B 1 33 ? 41.220 -41.697 2.009 1.00 121.44 13 GLN B CA 1
ATOM 2727 C C . GLN B 1 33 ? 40.882 -42.729 0.929 1.00 121.53 13 GLN B C 1
ATOM 2728 O O . GLN B 1 33 ? 41.785 -43.289 0.308 1.00 122.00 13 GLN B O 1
ATOM 2734 N N . ARG B 1 34 ? 39.588 -42.967 0.709 1.00 121.05 14 ARG B N 1
ATOM 2735 C CA . ARG B 1 34 ? 39.131 -43.876 -0.349 1.00 122.01 14 ARG B CA 1
ATOM 2736 C C . ARG B 1 34 ? 39.485 -43.377 -1.745 1.00 123.32 14 ARG B C 1
ATOM 2737 O O . ARG B 1 34 ? 39.960 -44.154 -2.569 1.00 124.86 14 ARG B O 1
ATOM 2745 N N . VAL B 1 35 ? 39.242 -42.094 -2.010 1.00 124.08 15 VAL B N 1
ATOM 2746 C CA . VAL B 1 35 ? 39.519 -41.509 -3.332 1.00 124.82 15 VAL B CA 1
ATOM 2747 C C . VAL B 1 35 ? 41.004 -41.659 -3.690 1.00 126.64 15 VAL B C 1
ATOM 2748 O O . VAL B 1 35 ? 41.330 -41.978 -4.835 1.00 126.66 15 VAL B O 1
ATOM 2752 N N . ARG B 1 36 ? 41.887 -41.454 -2.710 1.00 128.46 16 ARG B N 1
ATOM 2753 C CA . ARG B 1 36 ? 43.323 -41.651 -2.908 1.00 130.79 16 ARG B CA 1
ATOM 2754 C C . ARG B 1 36 ? 43.624 -43.105 -3.274 1.00 132.30 16 ARG B C 1
ATOM 2755 O O . ARG B 1 36 ? 44.223 -43.366 -4.319 1.00 133.77 16 ARG B O 1
ATOM 2763 N N . GLN B 1 37 ? 43.192 -44.034 -2.418 1.00 132.47 17 GLN B N 1
ATOM 2764 C CA . GLN B 1 37 ? 43.368 -45.477 -2.643 1.00 133.23 17 GLN B CA 1
ATOM 2765 C C . GLN B 1 37 ? 43.071 -45.868 -4.087 1.00 132.94 17 GLN B C 1
ATOM 2766 O O . GLN B 1 37 ? 43.930 -46.422 -4.777 1.00 135.16 17 GLN B O 1
ATOM 2772 N N . LEU B 1 38 ? 41.855 -45.558 -4.530 1.00 130.69 18 LEU B N 1
ATOM 2773 C CA . LEU B 1 38 ? 41.371 -45.968 -5.849 1.00 130.41 18 LEU B CA 1
ATOM 2774 C C . LEU B 1 38 ? 42.179 -45.359 -6.993 1.00 130.80 18 LEU B C 1
ATOM 2775 O O . LEU B 1 38 ? 42.466 -46.044 -7.979 1.00 131.90 18 LEU B O 1
ATOM 2780 N N . ARG B 1 39 ? 42.544 -44.083 -6.856 1.00 130.00 19 ARG B N 1
ATOM 2781 C CA . ARG B 1 39 ? 43.400 -43.404 -7.835 1.00 130.30 19 ARG B CA 1
ATOM 2782 C C . ARG B 1 39 ? 44.776 -44.068 -7.915 1.00 131.54 19 ARG B C 1
ATOM 2783 O O . ARG B 1 39 ? 45.227 -44.442 -9.005 1.00 132.38 19 ARG B O 1
ATOM 2791 N N . GLU B 1 40 ? 45.425 -44.212 -6.758 1.00 131.47 20 GLU B N 1
ATOM 2792 C CA . GLU B 1 40 ? 46.768 -44.798 -6.675 1.00 132.38 20 GLU B CA 1
ATOM 2793 C C . GLU B 1 40 ? 46.814 -46.204 -7.279 1.00 133.76 20 GLU B C 1
ATOM 2794 O O . GLU B 1 40 ? 47.643 -46.475 -8.150 1.00 134.86 20 GLU B O 1
ATOM 2800 N N . SER B 1 41 ? 45.892 -47.069 -6.855 1.00 134.07 21 SER B N 1
ATOM 2801 C CA . SER B 1 41 ? 45.830 -48.453 -7.355 1.00 135.70 21 SER B CA 1
ATOM 2802 C C . SER B 1 41 ? 45.460 -48.568 -8.847 1.00 136.60 21 SER B C 1
ATOM 2803 O O . SER B 1 41 ? 45.655 -49.625 -9.446 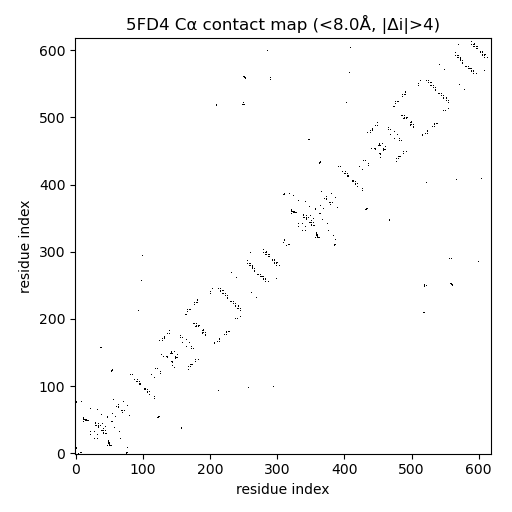1.00 138.30 21 SER B O 1
ATOM 2806 N N . ALA B 1 42 ? 44.922 -47.496 -9.434 1.00 136.31 22 ALA B N 1
ATOM 2807 C CA . ALA B 1 42 ? 44.762 -47.385 -10.891 1.00 136.86 22 ALA B CA 1
ATOM 2808 C C . ALA B 1 42 ? 45.969 -46.727 -11.591 1.00 137.94 22 ALA B C 1
ATOM 2809 O O . ALA B 1 42 ? 45.840 -46.266 -12.727 1.00 137.37 22 ALA B O 1
ATOM 2811 N N . SER B 1 43 ? 47.122 -46.669 -10.913 1.00 139.57 23 SER B N 1
ATOM 2812 C CA . SER B 1 43 ? 48.388 -46.145 -11.465 1.00 141.39 23 SER B CA 1
ATOM 2813 C C . SER B 1 43 ? 48.384 -44.675 -11.935 1.00 142.34 23 SER B C 1
ATOM 2814 O O . SER B 1 43 ? 49.337 -44.238 -12.585 1.00 143.51 23 SER B O 1
ATOM 2817 N N . MET B 1 44 ? 47.349 -43.913 -11.577 1.00 142.68 24 MET B N 1
ATOM 2818 C CA . MET B 1 44 ? 47.230 -42.508 -11.977 1.00 142.74 24 MET B CA 1
ATOM 2819 C C . MET B 1 44 ? 47.806 -41.618 -10.881 1.00 142.97 24 MET B C 1
ATOM 2820 O O . MET B 1 44 ? 47.740 -41.958 -9.699 1.00 141.42 24 MET B O 1
ATOM 2825 N N . THR B 1 45 ? 48.386 -40.491 -11.291 1.00 144.97 25 THR B N 1
ATOM 2826 C CA . THR B 1 45 ? 48.786 -39.420 -10.372 1.00 146.15 25 THR B CA 1
ATOM 2827 C C . THR B 1 45 ? 47.815 -38.246 -10.520 1.00 145.95 25 THR B C 1
ATOM 2828 O O . THR B 1 45 ? 47.032 -38.195 -11.475 1.00 145.76 25 THR B O 1
ATOM 2832 N N . ARG B 1 46 ? 47.874 -37.306 -9.579 1.00 145.62 26 ARG B N 1
ATOM 2833 C CA . ARG B 1 46 ? 46.896 -36.209 -9.507 1.00 144.60 26 ARG B CA 1
ATOM 2834 C C . ARG B 1 46 ? 46.854 -35.400 -10.799 1.00 144.67 26 ARG B C 1
ATOM 2835 O O . ARG B 1 46 ? 45.780 -35.037 -11.277 1.00 143.83 26 ARG B O 1
ATOM 2843 N N . GLU B 1 47 ? 48.034 -35.182 -11.375 1.00 146.15 27 GLU B N 1
ATOM 2844 C CA . GLU B 1 47 ? 48.207 -34.370 -12.579 1.00 146.48 27 GLU B CA 1
ATOM 2845 C C . GLU B 1 47 ? 47.543 -35.044 -13.778 1.00 144.96 27 GLU B C 1
ATOM 2846 O O . GLU B 1 47 ? 46.822 -34.398 -14.536 1.00 142.46 27 GLU B O 1
ATOM 2852 N N . GLN B 1 48 ? 47.788 -36.345 -13.925 1.00 145.44 28 GLN B N 1
ATOM 2853 C CA . GLN B 1 48 ? 47.121 -37.167 -14.940 1.00 145.98 28 GLN B CA 1
ATOM 2854 C C . GLN B 1 48 ? 45.610 -37.213 -14.726 1.00 145.12 28 GLN B C 1
ATOM 2855 O O . GLN B 1 48 ? 44.843 -37.114 -15.684 1.00 145.59 28 GLN B O 1
ATOM 2861 N N . PHE B 1 49 ? 45.202 -37.367 -13.466 1.00 144.15 29 PHE B N 1
ATOM 2862 C CA . PHE B 1 49 ? 43.798 -37.588 -13.095 1.00 142.67 29 PHE B CA 1
ATOM 2863 C C . PHE B 1 49 ? 42.905 -36.397 -13.439 1.00 140.55 29 PHE B C 1
ATOM 2864 O O . PHE B 1 49 ? 41.900 -36.543 -14.135 1.00 139.04 29 PHE B O 1
ATOM 2872 N N . CYS B 1 50 ? 43.295 -35.223 -12.950 1.00 139.17 30 CYS B N 1
ATOM 2873 C CA . CYS B 1 50 ? 42.554 -33.979 -13.185 1.00 137.40 30 CYS B CA 1
ATOM 2874 C C . CYS B 1 50 ? 42.554 -33.523 -14.647 1.00 136.78 30 CYS B C 1
ATOM 2875 O O . CYS B 1 50 ? 41.654 -32.789 -15.062 1.00 135.50 30 CYS B O 1
ATOM 2878 N N . ASP B 1 51 ? 43.573 -33.940 -15.404 1.00 136.96 31 ASP B N 1
ATOM 2879 C CA . ASP B 1 51 ? 43.619 -33.794 -16.866 1.00 136.09 31 ASP B CA 1
ATOM 2880 C C . ASP B 1 51 ? 43.740 -32.311 -17.295 1.00 133.94 31 ASP B C 1
ATOM 2881 O O . ASP B 1 51 ? 44.829 -31.740 -17.195 1.00 133.81 31 ASP B O 1
ATOM 2886 N N . ASP B 1 52 ? 42.640 -31.693 -17.737 1.00 131.23 32 ASP B N 1
ATOM 2887 C CA . ASP B 1 52 ? 42.627 -30.277 -18.142 1.00 129.21 32 ASP B CA 1
ATOM 2888 C C . ASP B 1 52 ? 42.182 -29.359 -16.993 1.00 126.74 32 ASP B C 1
ATOM 2889 O O . ASP B 1 52 ? 42.153 -28.141 -17.147 1.00 125.56 32 ASP B O 1
ATOM 2894 N N . GLU B 1 53 ? 41.802 -29.964 -15.866 1.00 124.78 33 GLU B N 1
ATOM 2895 C 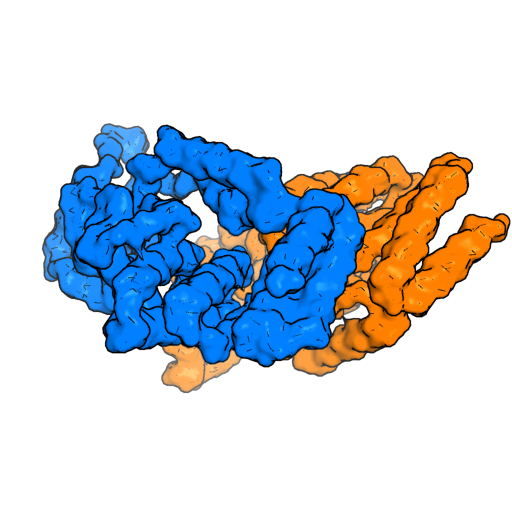CA . GLU B 1 53 ? 41.451 -29.261 -14.632 1.00 122.97 33 GLU B CA 1
ATOM 2896 C C . GLU B 1 53 ? 40.218 -28.348 -14.727 1.00 120.85 33 GLU B C 1
ATOM 2897 O O . GLU B 1 53 ? 40.073 -27.435 -13.910 1.00 120.36 33 GLU B O 1
ATOM 2903 N N . LEU B 1 54 ? 39.325 -28.598 -15.687 1.00 119.06 34 LEU B N 1
ATOM 2904 C CA . LEU B 1 54 ? 38.128 -27.761 -15.843 1.00 117.73 34 LEU B CA 1
ATOM 2905 C C . LEU B 1 54 ? 37.066 -28.131 -14.815 1.00 116.46 34 LEU B C 1
ATOM 2906 O O . LEU B 1 54 ? 36.517 -27.253 -14.150 1.00 115.94 34 LEU B O 1
ATOM 2911 N N . GLU B 1 55 ? 36.783 -29.429 -14.694 1.00 116.09 35 GLU B N 1
ATOM 2912 C CA . GLU B 1 55 ? 35.787 -29.927 -13.741 1.00 115.14 35 GLU B CA 1
ATOM 2913 C C . GLU B 1 55 ? 36.388 -30.095 -12.340 1.00 113.61 35 GLU B C 1
ATOM 2914 O O . GLU B 1 55 ? 35.774 -29.692 -11.348 1.00 111.80 35 GLU B O 1
ATOM 2920 N N . LEU B 1 56 ? 37.577 -30.692 -12.272 1.00 113.26 36 LEU B N 1
ATOM 2921 C CA . LEU B 1 56 ? 38.284 -30.904 -11.010 1.00 113.21 36 LEU B CA 1
ATOM 2922 C C . LEU B 1 56 ? 39.736 -30.458 -11.146 1.00 114.35 36 LEU B C 1
ATOM 2923 O O . LEU B 1 56 ? 40.437 -30.931 -12.031 1.00 115.52 36 LEU B O 1
ATOM 2928 N N . SER B 1 57 ? 40.179 -29.571 -10.253 1.00 114.29 37 SER B N 1
ATOM 2929 C CA . SER B 1 57 ? 41.566 -29.081 -10.226 1.00 114.14 37 SER B CA 1
ATOM 2930 C C . SER B 1 57 ? 42.451 -29.936 -9.315 1.00 114.63 37 SER B C 1
ATOM 2931 O O . SER B 1 57 ? 41.956 -30.623 -8.421 1.00 114.99 37 SER B O 1
ATOM 2934 N N . VAL B 1 58 ? 43.763 -29.864 -9.539 1.00 115.67 38 VAL B N 1
ATOM 2935 C CA . VAL B 1 58 ? 44.748 -30.630 -8.754 1.00 116.82 38 VAL B CA 1
ATOM 2936 C C . VAL B 1 58 ? 44.737 -30.206 -7.283 1.00 117.02 38 VAL B C 1
ATOM 2937 O O . VAL B 1 58 ? 44.760 -31.051 -6.386 1.00 117.72 38 VAL B O 1
ATOM 2941 N N . ARG B 1 59 ? 44.687 -28.897 -7.055 1.00 117.13 39 ARG B N 1
ATOM 2942 C CA . ARG B 1 59 ? 44.611 -28.339 -5.700 1.00 117.54 39 ARG B CA 1
ATOM 2943 C C . ARG B 1 59 ? 43.308 -28.758 -5.022 1.00 116.14 39 ARG B C 1
ATOM 2944 O O . ARG B 1 59 ? 43.303 -29.117 -3.845 1.00 116.23 39 ARG B O 1
ATOM 2952 N N . GLN B 1 60 ? 42.214 -28.700 -5.782 1.00 114.36 40 GLN B N 1
ATOM 2953 C CA . GLN B 1 60 ? 40.894 -29.125 -5.311 1.00 112.94 40 GLN B CA 1
ATOM 2954 C C . GLN B 1 60 ? 40.882 -30.602 -4.930 1.00 113.30 40 GLN B C 1
ATOM 2955 O O . GLN B 1 60 ? 40.295 -30.968 -3.912 1.00 113.80 40 GLN B O 1
ATOM 2961 N N . LEU B 1 61 ? 41.532 -31.439 -5.742 1.00 113.67 41 LEU B N 1
ATOM 2962 C CA . LEU B 1 61 ? 41.637 -32.882 -5.474 1.00 113.51 41 LEU B CA 1
ATOM 2963 C C . LEU B 1 61 ? 42.458 -33.173 -4.221 1.00 113.57 41 LEU B C 1
ATOM 2964 O O . LEU B 1 61 ? 42.061 -33.994 -3.395 1.00 113.35 41 LEU B O 1
ATOM 2969 N N . THR B 1 62 ? 43.602 -32.505 -4.097 1.00 113.67 42 THR B N 1
ATOM 2970 C CA . THR B 1 62 ? 44.488 -32.668 -2.942 1.00 114.63 42 THR B CA 1
ATOM 2971 C C . THR B 1 62 ? 43.739 -32.452 -1.624 1.00 114.08 42 THR B C 1
ATOM 2972 O O . THR B 1 62 ? 43.846 -33.262 -0.702 1.00 115.69 42 THR B O 1
ATOM 2976 N N . ARG B 1 63 ? 42.963 -31.375 -1.561 1.00 112.66 43 ARG B N 1
ATOM 2977 C CA . ARG B 1 63 ? 42.181 -31.037 -0.365 1.00 111.89 43 ARG B CA 1
ATOM 2978 C C . ARG B 1 63 ? 41.019 -32.011 -0.105 1.00 110.87 43 ARG B C 1
ATOM 2979 O O . ARG B 1 63 ? 40.631 -32.214 1.050 1.00 110.27 43 ARG B O 1
ATOM 2987 N N . ILE B 1 64 ? 40.462 -32.590 -1.174 1.00 110.21 44 ILE B N 1
ATOM 2988 C CA . ILE B 1 64 ? 39.457 -33.658 -1.061 1.00 109.48 44 ILE B CA 1
ATOM 2989 C C . ILE B 1 64 ? 40.080 -34.907 -0.439 1.00 110.05 44 ILE B C 1
ATOM 2990 O O . ILE B 1 64 ? 39.548 -35.433 0.535 1.00 110.09 44 ILE B O 1
ATOM 2995 N N . GLU B 1 65 ? 41.197 -35.367 -1.001 1.00 110.70 45 GLU B N 1
ATOM 2996 C CA . GLU B 1 65 ? 41.950 -36.503 -0.440 1.00 111.50 45 GLU B CA 1
ATOM 2997 C C . GLU B 1 65 ? 42.383 -36.246 0.997 1.00 110.20 45 GLU B C 1
ATOM 2998 O O . GLU B 1 65 ? 42.300 -37.133 1.840 1.00 110.77 45 GLU B O 1
ATOM 3004 N N . ALA B 1 66 ? 42.827 -35.021 1.262 1.00 108.36 46 ALA B N 1
ATOM 3005 C CA . ALA B 1 66 ? 43.200 -34.587 2.607 1.00 107.62 46 ALA B CA 1
ATOM 3006 C C . ALA B 1 66 ? 42.037 -34.575 3.607 1.00 106.13 46 ALA B C 1
ATOM 3007 O O . ALA B 1 66 ? 42.267 -34.640 4.813 1.00 106.35 46 ALA B O 1
ATOM 3009 N N . GLY B 1 67 ? 40.806 -34.472 3.111 1.00 104.71 47 GLY B N 1
ATOM 3010 C CA . GLY B 1 67 ? 39.617 -34.405 3.957 1.00 104.14 47 GLY B CA 1
ATOM 3011 C C . GLY B 1 67 ? 39.276 -32.990 4.390 1.00 103.67 47 GLY B C 1
ATOM 3012 O O . GLY B 1 67 ? 38.462 -32.797 5.293 1.00 102.97 47 GLY B O 1
ATOM 3013 N N . ALA B 1 68 ? 39.891 -32.003 3.736 1.00 104.11 48 ALA B N 1
ATOM 3014 C CA . ALA B 1 68 ? 39.692 -30.587 4.048 1.00 103.67 48 ALA B CA 1
ATOM 3015 C C . ALA B 1 68 ? 38.622 -29.930 3.180 1.00 102.61 48 ALA B C 1
ATOM 3016 O O . ALA B 1 68 ? 38.175 -28.830 3.488 1.00 101.52 48 ALA B O 1
ATOM 3018 N N . SER B 1 69 ? 38.221 -30.601 2.101 1.00 103.07 49 SER B N 1
ATOM 3019 C CA . SER B 1 69 ? 37.246 -30.071 1.157 1.00 102.95 49 SER B CA 1
ATOM 3020 C C . SER B 1 69 ? 36.254 -31.168 0.769 1.00 103.00 49 SER B C 1
ATOM 3021 O O . SER B 1 69 ? 36.658 -32.263 0.383 1.00 104.01 49 SER B O 1
ATOM 3024 N N . LYS B 1 70 ? 34.963 -30.863 0.872 1.00 102.41 50 LYS B N 1
ATOM 3025 C CA . LYS B 1 70 ? 33.899 -31.780 0.455 1.00 101.75 50 LYS B CA 1
ATOM 3026 C C . LYS B 1 70 ? 33.535 -31.497 -1.009 1.00 101.21 50 LYS B C 1
ATOM 3027 O O . LYS B 1 70 ? 33.300 -30.342 -1.367 1.00 102.08 50 LYS B O 1
ATOM 3033 N N . PRO B 1 71 ? 33.468 -32.543 -1.856 1.00 100.79 51 PRO B N 1
ATOM 3034 C CA . PRO B 1 71 ? 33.240 -32.312 -3.286 1.00 100.52 51 PRO B CA 1
ATOM 3035 C C . PRO B 1 71 ? 31.781 -32.049 -3.655 1.00 99.83 51 PRO B C 1
ATOM 3036 O O . PRO B 1 71 ? 30.870 -32.648 -3.076 1.00 98.54 51 PRO B O 1
ATOM 3040 N N . THR B 1 72 ? 31.583 -31.155 -4.623 1.00 100.48 52 THR B N 1
ATOM 3041 C CA . THR B 1 72 ? 30.272 -30.921 -5.232 1.00 100.89 52 THR B CA 1
ATOM 3042 C C . THR B 1 72 ? 29.866 -32.148 -6.065 1.00 101.62 52 THR B C 1
ATOM 3043 O O . THR B 1 72 ? 30.718 -32.963 -6.419 1.00 102.71 52 THR B O 1
ATOM 3047 N N . PHE B 1 73 ? 28.574 -32.280 -6.360 1.00 101.81 53 PHE B N 1
ATOM 3048 C CA . PHE B 1 73 ? 28.049 -33.414 -7.147 1.00 103.19 53 PHE B CA 1
ATOM 3049 C C . PHE B 1 73 ? 28.812 -33.646 -8.455 1.00 104.89 53 PHE B C 1
ATOM 3050 O O . PHE B 1 73 ? 29.223 -34.769 -8.746 1.00 105.27 53 PHE B O 1
ATOM 3058 N N . SER B 1 74 ? 28.987 -32.573 -9.227 1.00 106.72 54 SER B N 1
ATOM 3059 C CA . SER B 1 74 ? 29.717 -32.601 -10.509 1.00 107.89 54 SER B CA 1
ATOM 3060 C C . SER B 1 74 ? 31.149 -33.127 -10.370 1.00 109.29 54 SER B C 1
ATOM 3061 O O . SER B 1 74 ? 31.659 -33.790 -11.270 1.00 109.17 54 SER B O 1
ATOM 3064 N N . LYS B 1 75 ? 31.785 -32.810 -9.243 1.00 110.97 55 LYS B N 1
ATOM 3065 C CA . LYS B 1 75 ? 33.146 -33.263 -8.945 1.00 113.08 55 LYS B CA 1
ATOM 3066 C C . LYS B 1 75 ? 33.186 -34.753 -8.592 1.00 114.09 55 LYS B C 1
ATOM 3067 O O . LYS B 1 75 ? 34.092 -35.458 -9.030 1.00 114.52 55 LYS B O 1
ATOM 3073 N N . ILE B 1 76 ? 32.204 -35.232 -7.824 1.00 114.87 56 ILE B N 1
ATOM 3074 C CA . ILE B 1 76 ? 32.132 -36.661 -7.467 1.00 116.12 56 ILE B CA 1
ATOM 3075 C C . ILE B 1 76 ? 31.899 -37.460 -8.749 1.00 116.77 56 ILE B C 1
ATOM 3076 O O . ILE B 1 76 ? 32.622 -38.417 -9.031 1.00 117.13 56 ILE B O 1
ATOM 3081 N N . GLN B 1 77 ? 30.885 -37.038 -9.508 1.00 117.07 57 GLN B N 1
ATOM 3082 C CA . GLN B 1 77 ? 30.582 -37.566 -10.849 1.00 118.00 57 GLN B CA 1
ATOM 3083 C C . GLN B 1 77 ? 31.840 -37.750 -11.702 1.00 117.94 57 GLN B C 1
ATOM 3084 O O . GLN B 1 77 ? 32.051 -38.814 -12.281 1.00 118.02 57 GLN B O 1
ATOM 3090 N N . TYR B 1 78 ? 32.665 -36.707 -11.772 1.00 117.88 58 TYR B N 1
ATOM 3091 C CA . TYR B 1 78 ? 33.909 -36.752 -12.539 1.00 118.48 58 TYR B CA 1
ATOM 3092 C C . TYR B 1 78 ? 34.900 -37.757 -11.952 1.00 119.40 58 TYR B C 1
ATOM 3093 O O . TYR B 1 78 ? 35.493 -38.532 -12.698 1.00 120.83 58 TYR B O 1
ATOM 3102 N N . ILE B 1 79 ? 35.073 -37.737 -10.629 1.00 119.48 59 ILE B N 1
ATOM 3103 C CA . ILE B 1 79 ? 35.999 -38.657 -9.942 1.00 121.01 59 ILE B CA 1
ATOM 3104 C C . ILE B 1 79 ? 35.613 -40.122 -10.188 1.00 122.60 59 ILE B C 1
ATOM 3105 O O . ILE B 1 79 ? 36.490 -40.976 -10.348 1.00 124.35 59 ILE B O 1
ATOM 3110 N N . ALA B 1 80 ? 34.309 -40.402 -10.218 1.00 122.81 60 ALA B N 1
ATOM 3111 C CA . ALA B 1 80 ? 33.794 -41.755 -10.469 1.00 123.20 60 ALA B CA 1
ATOM 3112 C C . ALA B 1 80 ? 33.997 -42.193 -11.924 1.00 123.72 60 ALA B C 1
ATOM 3113 O O . ALA B 1 80 ? 34.648 -43.209 -12.178 1.00 125.00 60 ALA B O 1
ATOM 3115 N N . THR B 1 81 ? 33.454 -41.418 -12.865 1.00 123.21 61 THR B N 1
ATOM 3116 C CA . THR B 1 81 ? 33.645 -41.645 -14.310 1.00 123.42 61 THR B CA 1
ATOM 3117 C C . THR B 1 81 ? 35.118 -41.837 -14.683 1.00 123.77 61 THR B C 1
ATOM 3118 O O . THR B 1 81 ? 35.447 -42.732 -15.457 1.00 123.86 61 THR B O 1
ATOM 3122 N N . ARG B 1 82 ? 35.991 -41.012 -14.112 1.00 123.91 62 ARG B N 1
ATOM 3123 C CA . ARG B 1 82 ? 37.437 -41.118 -14.341 1.00 125.38 62 ARG B CA 1
ATOM 3124 C C . ARG B 1 82 ? 38.059 -42.417 -13.795 1.00 124.99 62 ARG B C 1
ATOM 3125 O O . ARG B 1 82 ? 39.113 -42.838 -14.272 1.00 125.43 62 ARG B O 1
ATOM 3133 N N . LEU B 1 83 ? 37.413 -43.032 -12.802 1.00 124.13 63 LEU B N 1
ATOM 3134 C CA . LEU B 1 83 ? 37.790 -44.362 -12.279 1.00 124.85 63 LEU B CA 1
ATOM 3135 C C . LEU B 1 83 ? 36.978 -45.536 -12.874 1.00 125.45 63 LEU B C 1
ATOM 3136 O O . LEU B 1 83 ? 37.127 -46.680 -12.436 1.00 125.24 63 LEU B O 1
ATOM 3141 N N . GLY B 1 84 ? 36.126 -45.262 -13.863 1.00 125.69 64 GLY B N 1
ATOM 3142 C CA . GLY B 1 84 ? 35.241 -46.275 -14.447 1.00 125.84 64 GLY B CA 1
ATOM 3143 C C . GLY B 1 84 ? 34.036 -46.689 -13.611 1.00 125.27 64 GLY B C 1
ATOM 3144 O O . GLY B 1 84 ? 33.279 -47.568 -14.027 1.00 125.56 64 GLY B O 1
ATOM 3145 N N . MET B 1 85 ? 33.833 -46.048 -12.456 1.00 124.92 65 MET B N 1
ATOM 3146 C CA . MET B 1 85 ? 32.797 -46.440 -11.497 1.00 124.31 65 MET B CA 1
ATOM 3147 C C . MET B 1 85 ? 31.535 -45.604 -11.667 1.00 123.20 65 MET B C 1
ATOM 3148 O O . MET B 1 85 ? 31.559 -44.515 -12.253 1.00 121.74 65 MET B O 1
ATOM 3153 N N . GLY B 1 86 ? 30.435 -46.128 -11.132 1.00 123.36 66 GLY B N 1
ATOM 3154 C CA . GLY B 1 86 ? 29.209 -45.361 -10.969 1.00 122.60 66 GLY B CA 1
ATOM 3155 C C . GLY B 1 86 ? 29.356 -44.392 -9.810 1.00 121.88 66 GLY B C 1
ATOM 3156 O O . GLY B 1 86 ? 30.227 -44.562 -8.948 1.00 121.72 66 GLY B O 1
ATOM 3157 N N . LEU B 1 87 ? 28.506 -43.369 -9.802 1.00 121.60 67 LEU B N 1
ATOM 3158 C CA . LEU B 1 87 ? 28.455 -42.386 -8.715 1.00 121.23 67 LEU B CA 1
ATOM 3159 C C . LEU B 1 87 ? 28.295 -43.063 -7.354 1.00 120.43 67 LEU B C 1
ATOM 3160 O O . LEU B 1 87 ? 29.073 -42.810 -6.430 1.00 120.06 67 LEU B O 1
ATOM 3165 N N . TYR B 1 88 ? 27.280 -43.921 -7.249 1.00 119.16 68 TYR B N 1
ATOM 3166 C CA . TYR B 1 88 ? 26.964 -44.606 -5.996 1.00 118.43 68 TYR B CA 1
ATOM 3167 C C . TYR B 1 88 ? 27.938 -45.736 -5.645 1.00 119.08 68 TYR B C 1
ATOM 3168 O O . TYR B 1 88 ? 28.043 -46.109 -4.480 1.00 118.84 68 TYR B O 1
ATOM 3177 N N . GLU B 1 89 ? 28.644 -46.283 -6.633 1.00 120.06 69 GLU B N 1
ATOM 3178 C CA . GLU B 1 89 ? 29.714 -47.249 -6.352 1.00 121.30 69 GLU B CA 1
ATOM 3179 C C . GLU B 1 89 ? 30.855 -46.582 -5.576 1.00 119.73 69 GLU B C 1
ATOM 3180 O O . GLU B 1 89 ? 31.447 -47.192 -4.685 1.00 119.87 69 GLU B O 1
ATOM 3186 N N . LEU B 1 90 ? 31.146 -45.329 -5.920 1.00 117.94 70 LEU B N 1
ATOM 3187 C CA . LEU B 1 90 ? 32.165 -44.542 -5.229 1.00 116.83 70 LEU B CA 1
ATOM 3188 C C . LEU B 1 90 ? 31.678 -44.060 -3.864 1.00 114.65 70 LEU B C 1
ATOM 3189 O O . LEU B 1 90 ? 32.336 -44.291 -2.851 1.00 113.50 70 LEU B O 1
ATOM 3194 N N . MET B 1 91 ? 30.519 -43.404 -3.851 1.00 113.12 71 MET B N 1
ATOM 3195 C CA . MET B 1 91 ? 29.927 -42.853 -2.632 1.00 112.82 71 MET B CA 1
ATOM 3196 C C . MET B 1 91 ? 28.506 -43.404 -2.447 1.00 111.67 71 MET B C 1
ATOM 3197 O O . MET B 1 91 ? 27.526 -42.744 -2.810 1.00 111.79 71 MET B O 1
ATOM 3202 N N . PRO B 1 92 ? 28.390 -44.631 -1.895 1.00 110.51 72 PRO B N 1
ATOM 3203 C CA . PRO B 1 92 ? 27.094 -45.276 -1.650 1.00 109.20 72 PRO B CA 1
ATOM 3204 C C . PRO B 1 92 ? 26.086 -44.446 -0.867 1.00 107.41 72 PRO B C 1
ATOM 3205 O O . PRO B 1 92 ? 24.891 -44.491 -1.168 1.00 106.87 72 PRO B O 1
ATOM 3209 N N . ASP B 1 93 ? 26.572 -43.686 0.111 1.00 106.18 73 ASP B N 1
ATOM 3210 C CA . ASP B 1 93 ? 25.707 -42.912 1.002 1.00 104.97 73 ASP B CA 1
ATOM 3211 C C . ASP B 1 93 ? 25.479 -41.465 0.532 1.00 102.79 73 ASP B C 1
ATOM 3212 O O . ASP B 1 93 ? 25.047 -40.621 1.329 1.00 101.31 73 ASP B O 1
ATOM 3217 N N . TYR B 1 94 ? 25.746 -41.185 -0.749 1.00 101.33 74 TYR B N 1
ATOM 3218 C CA . TYR B 1 94 ? 25.544 -39.849 -1.312 1.00 100.23 74 TYR B CA 1
ATOM 3219 C C . TYR B 1 94 ? 24.094 -39.384 -1.167 1.00 98.37 74 TYR B C 1
ATOM 3220 O O . TYR B 1 94 ? 23.168 -40.165 -1.353 1.00 98.91 74 TYR B O 1
ATOM 3229 N N . VAL B 1 95 ? 23.922 -38.109 -0.834 1.00 97.00 75 VAL B N 1
ATOM 3230 C CA . VAL B 1 95 ? 22.615 -37.450 -0.846 1.00 95.92 75 VAL B CA 1
ATOM 3231 C C . VAL B 1 95 ? 22.759 -36.094 -1.528 1.00 95.21 75 VAL B C 1
ATOM 3232 O O . VAL B 1 95 ? 23.822 -35.473 -1.459 1.00 95.78 75 VAL B O 1
ATOM 3236 N N . SER B 1 96 ? 21.701 -35.642 -2.193 1.00 94.23 76 SER B N 1
ATOM 3237 C CA . SER B 1 96 ? 21.703 -34.336 -2.848 1.00 93.61 76 SER B CA 1
ATOM 3238 C C . SER B 1 96 ? 21.466 -33.236 -1.813 1.00 93.17 76 SER B C 1
ATOM 3239 O O . SER B 1 96 ? 20.992 -33.504 -0.706 1.00 92.91 76 SER B O 1
ATOM 3242 N N . LEU B 1 97 ? 21.799 -32.002 -2.191 1.00 92.51 77 LEU B N 1
ATOM 3243 C CA . LEU B 1 97 ? 21.700 -30.846 -1.302 1.00 91.92 77 LEU B CA 1
ATOM 3244 C C . LEU B 1 97 ? 20.301 -30.755 -0.675 1.00 91.76 77 LEU B C 1
ATOM 3245 O O . LEU B 1 97 ? 19.309 -30.938 -1.378 1.00 90.53 77 LEU B O 1
ATOM 3250 N N . PRO B 1 98 ? 20.218 -30.476 0.641 1.00 92.66 78 PRO B N 1
ATOM 3251 C CA . PRO B 1 98 ? 18.938 -30.266 1.322 1.00 93.14 78 PRO B CA 1
ATOM 3252 C C . PRO B 1 98 ? 17.975 -29.383 0.535 1.00 93.80 78 PRO B C 1
ATOM 3253 O O . PRO B 1 98 ? 18.386 -28.345 0.013 1.00 93.84 78 PRO B O 1
ATOM 3257 N N . GLU B 1 99 ? 16.713 -29.801 0.453 1.00 94.94 79 GLU B N 1
ATOM 3258 C CA . GLU B 1 99 ? 15.697 -29.060 -0.309 1.00 95.44 79 GLU B CA 1
ATOM 3259 C C . GLU B 1 99 ? 15.445 -27.675 0.281 1.00 94.62 79 GLU B C 1
ATOM 3260 O O . GLU B 1 99 ? 15.260 -26.709 -0.465 1.00 94.00 79 GLU B O 1
ATOM 3266 N N . ARG B 1 100 ? 15.452 -27.587 1.612 1.00 94.20 80 ARG B N 1
ATOM 3267 C CA . ARG B 1 100 ? 15.268 -26.316 2.315 1.00 93.97 80 ARG B CA 1
ATOM 3268 C C . ARG B 1 100 ? 16.381 -25.323 1.986 1.00 93.66 80 ARG B C 1
ATOM 3269 O O . ARG B 1 100 ? 16.106 -24.145 1.729 1.00 93.48 80 ARG B O 1
ATOM 3277 N N . TYR B 1 101 ? 17.627 -25.805 1.999 1.00 93.09 81 TYR B N 1
ATOM 3278 C CA . TYR B 1 101 ? 18.779 -24.995 1.589 1.00 92.59 81 TYR B CA 1
ATOM 3279 C C . TYR B 1 101 ? 18.615 -24.438 0.168 1.00 92.43 81 TYR B C 1
ATOM 3280 O O . TYR B 1 101 ? 18.656 -23.220 -0.027 1.00 91.61 81 TYR B O 1
ATOM 3289 N N . SER B 1 102 ? 18.438 -25.337 -0.806 1.00 92.35 82 SER B N 1
ATOM 3290 C CA . SER B 1 102 ? 18.345 -24.953 -2.222 1.00 92.50 82 SER B CA 1
ATOM 3291 C C . SER B 1 102 ? 17.234 -23.945 -2.499 1.00 93.33 82 SER B C 1
ATOM 3292 O O . SER B 1 102 ? 17.398 -23.064 -3.345 1.00 94.01 82 SER B O 1
ATOM 3295 N N . LYS B 1 103 ? 16.115 -24.089 -1.787 1.00 94.28 83 LYS B N 1
ATOM 3296 C CA . LYS B 1 103 ? 15.023 -23.107 -1.811 1.00 95.13 83 LYS B CA 1
ATOM 3297 C C . LYS B 1 103 ? 15.471 -21.721 -1.308 1.00 94.20 83 LYS B C 1
ATOM 3298 O O . LYS B 1 103 ? 15.246 -20.713 -1.983 1.00 93.28 83 LYS B O 1
ATOM 3304 N N . LEU B 1 104 ? 16.078 -21.687 -0.122 1.00 93.22 84 LEU B N 1
ATOM 3305 C CA . LEU B 1 104 ? 16.572 -20.439 0.476 1.00 93.07 84 LEU B CA 1
ATOM 3306 C C . LEU B 1 104 ? 17.548 -19.705 -0.446 1.00 92.00 84 LEU B C 1
ATOM 3307 O O . LEU B 1 104 ? 17.445 -18.488 -0.628 1.00 91.65 84 LEU B O 1
ATOM 3312 N N . LYS B 1 105 ? 18.486 -20.457 -1.020 1.00 90.53 85 LYS B N 1
ATOM 3313 C CA . LYS B 1 105 ? 19.447 -19.911 -1.971 1.00 89.31 85 LYS B CA 1
ATOM 3314 C C . LYS B 1 105 ? 18.732 -19.270 -3.153 1.00 89.00 85 LYS B C 1
ATOM 3315 O O . LYS B 1 105 ? 19.027 -18.132 -3.525 1.00 88.84 85 LYS B O 1
ATOM 3321 N N . PHE B 1 106 ? 17.786 -20.008 -3.726 1.00 88.92 86 PHE B N 1
ATOM 3322 C CA . PHE B 1 106 ? 17.017 -19.544 -4.878 1.00 89.28 86 PHE B CA 1
ATOM 3323 C C . PHE B 1 106 ? 16.217 -18.272 -4.586 1.00 89.66 86 PHE B C 1
ATOM 3324 O O . PHE B 1 106 ? 16.224 -17.326 -5.391 1.00 90.32 86 PHE B O 1
ATOM 3332 N N . ASP B 1 107 ? 15.536 -18.250 -3.439 1.00 90.00 87 ASP B N 1
ATOM 3333 C CA . ASP B 1 107 ? 14.758 -17.077 -3.010 1.00 90.34 87 ASP B CA 1
ATOM 3334 C C . ASP B 1 107 ? 15.649 -15.855 -2.809 1.00 90.97 87 ASP B C 1
ATOM 3335 O O . ASP B 1 107 ? 15.321 -14.773 -3.306 1.00 91.54 87 ASP B O 1
ATOM 3340 N N . VAL B 1 108 ? 16.765 -16.041 -2.096 1.00 91.45 88 VAL B N 1
ATOM 3341 C CA . VAL B 1 108 ? 17.765 -14.983 -1.875 1.00 91.99 88 VAL B CA 1
ATOM 3342 C C . VAL B 1 108 ? 18.206 -14.322 -3.184 1.00 92.26 88 VAL B C 1
ATOM 3343 O O . VAL B 1 108 ? 18.153 -13.093 -3.304 1.00 91.83 88 VAL B O 1
ATOM 3347 N N . LEU B 1 109 ? 18.638 -15.143 -4.143 1.00 93.01 89 LEU B N 1
ATOM 3348 C CA . LEU B 1 109 ? 19.138 -14.660 -5.434 1.00 94.15 89 LEU B CA 1
ATOM 3349 C C . LEU B 1 109 ? 18.077 -13.940 -6.289 1.00 96.19 89 LEU B C 1
ATOM 3350 O O . LEU B 1 109 ? 18.432 -13.052 -7.089 1.00 96.56 89 LEU B O 1
ATOM 3355 N N . ARG B 1 110 ? 16.806 -14.316 -6.116 1.00 98.35 90 ARG B N 1
ATOM 3356 C CA . ARG B 1 110 ? 15.714 -13.736 -6.902 1.00 100.20 90 ARG B CA 1
ATOM 3357 C C . ARG B 1 110 ? 14.969 -12.568 -6.234 1.00 104.28 90 ARG B C 1
ATOM 3358 O O . ARG B 1 110 ? 14.009 -12.048 -6.804 1.00 104.67 90 ARG B O 1
ATOM 3366 N N . THR B 1 111 ? 15.407 -12.151 -5.049 1.00 109.47 91 THR B N 1
ATOM 3367 C CA . THR B 1 111 ? 14.779 -11.036 -4.333 1.00 112.85 91 THR B CA 1
ATOM 3368 C C . THR B 1 111 ? 15.196 -9.694 -4.956 1.00 115.38 91 THR B C 1
ATOM 3369 O O . THR B 1 111 ? 16.390 -9.401 -5.018 1.00 114.61 91 THR B O 1
ATOM 3373 N N . PRO B 1 112 ? 14.228 -8.879 -5.427 1.00 119.18 92 PRO B N 1
ATOM 3374 C CA . PRO B 1 112 ? 14.595 -7.501 -5.778 1.00 121.64 92 PRO B CA 1
ATOM 3375 C C . PRO B 1 112 ? 14.680 -6.654 -4.503 1.00 124.78 92 PRO B C 1
ATOM 3376 O O . PRO B 1 112 ? 13.724 -6.621 -3.725 1.00 125.98 92 PRO B O 1
ATOM 3380 N N . THR B 1 113 ? 15.819 -6.001 -4.284 1.00 127.61 93 THR B N 1
ATOM 3381 C CA . THR B 1 113 ? 16.072 -5.260 -3.043 1.00 130.00 93 THR B CA 1
ATOM 3382 C C . THR B 1 113 ? 15.698 -3.778 -3.164 1.00 130.97 93 THR B C 1
ATOM 3383 O O . THR B 1 113 ? 14.986 -3.249 -2.308 1.00 132.15 93 THR B O 1
ATOM 3387 N N . TYR B 1 114 ? 16.180 -3.124 -4.225 1.00 130.72 94 TYR B N 1
ATOM 3388 C CA . TYR B 1 114 ? 16.001 -1.674 -4.412 1.00 130.26 94 TYR B CA 1
ATOM 3389 C C . TYR B 1 114 ? 14.528 -1.282 -4.423 1.00 129.96 94 TYR B C 1
ATOM 3390 O O . TYR B 1 114 ? 13.757 -1.762 -5.252 1.00 127.96 94 TYR B O 1
ATOM 3399 N N . GLY B 1 115 ? 14.156 -0.410 -3.491 1.00 131.45 95 GLY B N 1
ATOM 3400 C CA . GLY B 1 115 ? 12.786 0.066 -3.377 1.00 131.93 95 GLY B CA 1
ATOM 3401 C C . GLY B 1 115 ? 11.966 -0.657 -2.330 1.00 131.92 95 GLY B C 1
ATOM 3402 O O . GLY B 1 115 ? 11.009 -0.081 -1.819 1.00 131.75 95 GLY B O 1
ATOM 3403 N N . ASN B 1 116 ? 12.316 -1.908 -2.014 1.00 132.33 96 ASN B N 1
ATOM 3404 C CA . ASN B 1 116 ? 11.636 -2.637 -0.950 1.00 133.71 96 ASN B CA 1
ATOM 3405 C C . ASN B 1 116 ? 12.528 -2.876 0.261 1.00 135.16 96 ASN B C 1
ATOM 3406 O O . ASN B 1 116 ? 13.455 -3.683 0.215 1.00 135.77 96 ASN B O 1
ATOM 3411 N N . GLU B 1 117 ? 12.217 -2.165 1.341 1.00 136.69 97 GLU B N 1
ATOM 3412 C CA . GLU B 1 117 ? 12.880 -2.341 2.628 1.00 137.62 97 GLU B CA 1
ATOM 3413 C C . GLU B 1 117 ? 12.494 -3.668 3.291 1.00 136.90 97 GLU B C 1
ATOM 3414 O O . GLU B 1 117 ? 13.304 -4.258 3.996 1.00 136.02 97 GLU B O 1
ATOM 3420 N N . ASP B 1 118 ? 11.264 -4.126 3.061 1.00 136.84 98 ASP B N 1
ATOM 3421 C CA . ASP B 1 118 ? 10.728 -5.323 3.730 1.00 137.09 98 ASP B CA 1
ATOM 3422 C C . ASP B 1 118 ? 11.295 -6.623 3.162 1.00 135.11 98 ASP B C 1
ATOM 3423 O O . ASP B 1 118 ? 11.614 -7.537 3.925 1.00 133.41 98 ASP B O 1
ATOM 3428 N N . LEU B 1 119 ? 11.424 -6.700 1.837 1.00 134.29 99 LEU B N 1
ATOM 3429 C CA . LEU B 1 119 ? 11.964 -7.889 1.161 1.00 132.64 99 LEU B CA 1
ATOM 3430 C C . LEU B 1 119 ? 13.464 -8.053 1.392 1.00 132.38 99 LEU B C 1
ATOM 3431 O O . LEU B 1 119 ? 13.954 -9.175 1.543 1.00 132.50 99 LEU B O 1
ATOM 3436 N N . ALA B 1 120 ? 14.184 -6.928 1.421 1.00 132.14 100 ALA B N 1
ATOM 3437 C CA . ALA B 1 120 ? 15.600 -6.920 1.792 1.00 132.14 100 ALA B CA 1
ATOM 3438 C C . ALA B 1 120 ? 15.852 -7.375 3.240 1.00 131.79 100 ALA B C 1
ATOM 3439 O O . ALA B 1 120 ? 16.962 -7.794 3.561 1.00 130.70 100 ALA B O 1
ATOM 3441 N N . GLU B 1 121 ? 14.836 -7.270 4.104 1.00 132.38 101 GLU B N 1
ATOM 3442 C CA . GLU B 1 121 ? 14.895 -7.804 5.467 1.00 133.43 101 GLU B CA 1
ATOM 3443 C C . GLU B 1 121 ? 14.675 -9.323 5.500 1.00 132.72 101 GLU B C 1
ATOM 3444 O O . GLU B 1 121 ? 15.343 -10.023 6.264 1.00 133.61 101 GLU B O 1
ATOM 3450 N N . LYS B 1 122 ? 13.750 -9.831 4.684 1.00 131.48 102 LYS B N 1
ATOM 3451 C CA . LYS B 1 122 ? 13.547 -11.290 4.552 1.00 130.53 102 LYS B CA 1
ATOM 3452 C C . LYS B 1 122 ? 14.781 -11.965 3.940 1.00 128.50 102 LYS B C 1
ATOM 3453 O O . LYS B 1 122 ? 15.100 -13.103 4.277 1.00 127.04 102 LYS B O 1
ATOM 3459 N N . ARG B 1 123 ? 15.443 -11.256 3.025 1.00 127.81 103 ARG B N 1
ATOM 3460 C CA . ARG B 1 123 ? 16.646 -11.739 2.346 1.00 126.98 103 ARG B CA 1
ATOM 3461 C C . ARG B 1 123 ? 17.739 -12.135 3.336 1.00 125.16 103 ARG B C 1
ATOM 3462 O O . ARG B 1 123 ? 18.157 -13.292 3.361 1.00 125.95 103 ARG B O 1
ATOM 3470 N N . ASP B 1 124 ? 18.199 -11.183 4.136 1.00 123.08 104 ASP B N 1
ATOM 3471 C CA . ASP B 1 124 ? 19.260 -11.473 5.129 1.00 121.81 104 ASP B CA 1
ATOM 3472 C C . ASP B 1 124 ? 18.795 -12.438 6.222 1.00 119.15 104 ASP B C 1
ATOM 3473 O O . ASP B 1 124 ? 19.614 -13.163 6.783 1.00 119.35 104 ASP B O 1
ATOM 3478 N N . ALA B 1 125 ? 17.493 -12.468 6.503 1.00 116.21 105 ALA B N 1
ATOM 3479 C CA . ALA B 1 125 ? 16.925 -13.489 7.395 1.00 114.87 105 ALA B CA 1
ATOM 3480 C C . ALA B 1 125 ? 17.171 -14.896 6.847 1.00 113.22 105 ALA B C 1
ATOM 3481 O O . ALA B 1 125 ? 17.639 -15.769 7.581 1.00 113.61 105 ALA B O 1
ATOM 3483 N N . MET B 1 126 ? 16.865 -15.095 5.559 1.00 111.06 106 MET B N 1
ATOM 3484 C CA . MET B 1 126 ? 17.139 -16.361 4.853 1.00 108.29 106 MET B CA 1
ATOM 3485 C C . MET B 1 126 ? 18.623 -16.714 4.898 1.00 107.56 106 MET B C 1
ATOM 3486 O O . MET B 1 126 ? 18.982 -17.848 5.223 1.00 108.02 106 MET B O 1
ATOM 3491 N N . MET B 1 127 ? 19.476 -15.735 4.581 1.00 106.16 107 MET B N 1
ATOM 3492 C CA . MET B 1 127 ? 20.928 -15.926 4.626 1.00 105.06 107 MET B CA 1
ATOM 3493 C C . MET B 1 127 ? 21.408 -16.412 5.993 1.00 104.59 107 MET B C 1
ATOM 3494 O O . MET B 1 127 ? 22.275 -17.281 6.055 1.00 105.15 107 MET B O 1
ATOM 3499 N N . THR B 1 128 ? 20.836 -15.878 7.074 1.00 103.84 108 THR B N 1
ATOM 3500 C CA . THR B 1 128 ? 21.190 -16.320 8.431 1.00 103.19 108 THR B CA 1
ATOM 3501 C C . THR B 1 128 ? 20.781 -17.781 8.650 1.00 101.65 108 THR B C 1
ATOM 3502 O O . THR B 1 128 ? 21.591 -18.583 9.116 1.00 101.10 108 THR B O 1
ATOM 3506 N N . GLU B 1 129 ? 19.542 -18.121 8.288 1.00 100.14 109 GLU B N 1
ATOM 3507 C CA . GLU B 1 129 ? 19.065 -19.512 8.340 1.00 99.45 109 GLU B CA 1
ATOM 3508 C C . GLU B 1 129 ? 20.004 -20.478 7.606 1.00 99.17 109 GLU B C 1
ATOM 3509 O O . GLU B 1 129 ? 20.271 -21.575 8.105 1.00 99.70 109 GLU B O 1
ATOM 3515 N N . ILE B 1 130 ? 20.492 -20.070 6.433 1.00 98.29 110 ILE B N 1
ATOM 3516 C CA . ILE B 1 130 ? 21.474 -20.860 5.680 1.00 97.45 110 ILE B CA 1
ATOM 3517 C C . ILE B 1 130 ? 22.718 -21.097 6.543 1.00 97.51 110 ILE B C 1
ATOM 3518 O O . ILE B 1 130 ? 23.143 -22.242 6.717 1.00 97.72 110 ILE B O 1
ATOM 3523 N N . TYR B 1 131 ? 23.273 -20.014 7.091 1.00 97.61 111 TYR B N 1
ATOM 3524 C CA . TYR B 1 131 ? 24.486 -20.090 7.917 1.00 98.09 111 TYR B CA 1
ATOM 3525 C C . TYR B 1 131 ? 24.294 -20.907 9.193 1.00 99.68 111 TYR B C 1
ATOM 3526 O O . TYR B 1 131 ? 25.178 -21.681 9.565 1.00 99.94 111 TYR B O 1
ATOM 3535 N N . ASP B 1 132 ? 23.136 -20.756 9.835 1.00 101.20 112 ASP B N 1
ATOM 3536 C CA . ASP B 1 132 ? 22.838 -21.479 11.077 1.00 102.67 112 ASP B CA 1
ATOM 3537 C C . ASP B 1 132 ? 22.692 -22.989 10.860 1.00 102.23 112 ASP B C 1
ATOM 3538 O O . ASP B 1 132 ? 23.225 -23.781 11.640 1.00 102.82 112 ASP B O 1
ATOM 3543 N N . ASP B 1 133 ? 21.993 -23.376 9.791 1.00 101.77 113 ASP B N 1
ATOM 3544 C CA . ASP B 1 133 ? 21.502 -24.752 9.631 1.00 101.71 113 ASP B CA 1
ATOM 3545 C C . ASP B 1 133 ? 22.220 -25.619 8.584 1.00 101.03 113 ASP B C 1
ATOM 3546 O O . ASP B 1 133 ? 22.391 -26.819 8.807 1.00 100.94 113 ASP B O 1
ATOM 3551 N N . TYR B 1 134 ? 22.617 -25.039 7.453 1.00 100.22 114 TYR B N 1
ATOM 3552 C CA . TYR B 1 134 ? 23.110 -25.835 6.310 1.00 100.07 114 TYR B CA 1
ATOM 3553 C C . TYR B 1 134 ? 24.545 -25.567 5.837 1.00 99.00 114 TYR B C 1
ATOM 3554 O O . TYR B 1 134 ? 25.189 -26.478 5.311 1.00 97.99 114 TYR B O 1
ATOM 3563 N N . TYR B 1 135 ? 25.038 -24.341 6.029 1.00 98.56 115 TYR B N 1
ATOM 3564 C CA . TYR B 1 135 ? 26.309 -23.898 5.437 1.00 98.36 115 TYR B CA 1
ATOM 3565 C C . TYR B 1 135 ? 27.501 -24.772 5.806 1.00 98.55 115 TYR B C 1
ATOM 3566 O O . TYR B 1 135 ? 28.258 -25.179 4.923 1.00 98.42 115 TYR B O 1
ATOM 3575 N N . ASP B 1 136 ? 27.658 -25.055 7.099 1.00 98.67 116 ASP B N 1
ATOM 3576 C CA . ASP B 1 136 ? 28.802 -25.837 7.595 1.00 98.88 116 ASP B CA 1
ATOM 3577 C C . ASP B 1 136 ? 28.959 -27.224 6.947 1.00 98.48 116 ASP B C 1
ATOM 3578 O O . ASP B 1 136 ? 30.076 -27.749 6.873 1.00 97.48 116 ASP B O 1
ATOM 3583 N N . GLU B 1 137 ? 27.849 -27.792 6.471 1.00 98.90 117 GLU B N 1
ATOM 3584 C CA . GLU B 1 137 ? 27.829 -29.122 5.851 1.00 98.71 117 GLU B CA 1
ATOM 3585 C C . GLU B 1 137 ? 27.685 -29.120 4.321 1.00 96.25 117 GLU B C 1
ATOM 3586 O O . GLU B 1 137 ? 27.520 -30.183 3.727 1.00 95.26 117 GLU B O 1
ATOM 3592 N N . LEU B 1 138 ? 27.763 -27.954 3.682 1.00 94.77 118 LEU B N 1
ATOM 3593 C CA . LEU B 1 138 ? 27.722 -27.888 2.220 1.00 93.93 118 LEU B CA 1
ATOM 3594 C C . LEU B 1 138 ? 29.052 -28.348 1.629 1.00 93.91 118 LEU B C 1
ATOM 3595 O O . LEU B 1 138 ? 30.065 -28.369 2.336 1.00 94.90 118 LEU B O 1
ATOM 3600 N N . PRO B 1 139 ? 29.059 -28.714 0.330 1.00 92.68 119 PRO B N 1
ATOM 3601 C CA . PRO B 1 139 ? 30.340 -28.898 -0.369 1.00 92.75 119 PRO B CA 1
ATOM 3602 C C . PRO B 1 139 ? 31.104 -27.569 -0.498 1.00 92.62 119 PRO B C 1
ATOM 3603 O O . PRO B 1 139 ? 30.502 -26.497 -0.364 1.00 91.69 119 PRO B O 1
ATOM 3607 N N . GLU B 1 140 ? 32.411 -27.648 -0.747 1.00 93.05 120 GLU B N 1
ATOM 3608 C CA . GLU B 1 140 ? 33.269 -26.459 -0.720 1.00 93.33 120 GLU B CA 1
ATOM 3609 C C . GLU B 1 140 ? 32.798 -25.391 -1.700 1.00 92.72 120 GLU B C 1
ATOM 3610 O O . GLU B 1 140 ? 32.572 -24.248 -1.297 1.00 92.37 120 GLU B O 1
ATOM 3616 N N . GLU B 1 141 ? 32.645 -25.774 -2.971 1.00 92.24 121 GLU B N 1
ATOM 3617 C CA . GLU B 1 141 ? 32.218 -24.844 -4.029 1.00 92.00 121 GLU B CA 1
ATOM 3618 C C . GLU B 1 141 ? 30.943 -24.096 -3.647 1.00 91.22 121 GLU B C 1
ATOM 3619 O O . GLU B 1 141 ? 30.785 -22.910 -3.956 1.00 91.42 121 GLU B O 1
ATOM 3625 N N . GLU B 1 142 ? 30.047 -24.804 -2.972 1.00 90.61 122 GLU B N 1
ATOM 3626 C CA . GLU B 1 142 ? 28.771 -24.249 -2.545 1.00 89.88 122 GLU B CA 1
ATOM 3627 C C . GLU B 1 142 ? 28.944 -23.227 -1.411 1.00 89.94 122 GLU B C 1
ATOM 3628 O O . GLU B 1 142 ? 28.244 -22.220 -1.386 1.00 89.24 122 GLU B O 1
ATOM 3634 N N . LYS B 1 143 ? 29.869 -23.491 -0.484 1.00 90.84 123 LYS B N 1
ATOM 3635 C CA . LYS B 1 143 ? 30.219 -22.523 0.570 1.00 91.30 123 LYS B CA 1
ATOM 3636 C C . LYS B 1 143 ? 30.736 -21.216 -0.026 1.00 90.83 123 LYS B C 1
ATOM 3637 O O . LYS B 1 143 ? 30.274 -20.130 0.332 1.00 90.55 123 LYS B O 1
ATOM 3643 N N . ILE B 1 144 ? 31.683 -21.344 -0.948 1.00 90.51 124 ILE B N 1
ATOM 3644 C CA . ILE B 1 144 ? 32.320 -20.192 -1.590 1.00 90.34 124 ILE B CA 1
ATOM 3645 C C . ILE B 1 144 ? 31.265 -19.350 -2.325 1.00 89.88 124 ILE B C 1
ATOM 3646 O O . ILE B 1 144 ? 31.283 -18.119 -2.234 1.00 89.75 124 ILE B O 1
ATOM 3651 N N . ALA B 1 145 ? 30.346 -20.022 -3.023 1.00 89.52 125 ALA B N 1
ATOM 3652 C CA . ALA B 1 145 ? 29.253 -19.357 -3.747 1.00 88.75 125 ALA B CA 1
ATOM 3653 C C . ALA B 1 145 ? 28.280 -18.597 -2.844 1.00 88.37 125 ALA B C 1
ATOM 3654 O O . ALA B 1 145 ? 27.764 -17.553 -3.242 1.00 87.84 125 ALA B O 1
ATOM 3656 N N . ILE B 1 146 ? 28.012 -19.130 -1.652 1.00 88.81 126 ILE B N 1
ATOM 3657 C CA . ILE B 1 146 ? 27.195 -18.430 -0.652 1.00 89.67 126 ILE B CA 1
ATOM 3658 C C . ILE B 1 146 ? 27.938 -17.204 -0.125 1.00 91.43 126 ILE B C 1
ATOM 3659 O O . ILE B 1 146 ? 27.335 -16.140 0.036 1.00 91.89 126 ILE B O 1
ATOM 3664 N N . ASP B 1 147 ? 29.235 -17.353 0.136 1.00 93.12 127 ASP B N 1
ATOM 3665 C CA . ASP B 1 147 ? 30.061 -16.230 0.579 1.00 94.53 127 ASP B CA 1
ATOM 3666 C C . ASP B 1 147 ? 30.135 -15.156 -0.501 1.00 95.62 127 ASP B C 1
ATOM 3667 O O . ASP B 1 147 ? 29.996 -13.970 -0.209 1.00 97.04 127 ASP B O 1
ATOM 3672 N N . ALA B 1 148 ? 30.293 -15.583 -1.751 1.00 96.58 128 ALA B N 1
ATOM 3673 C CA . ALA B 1 148 ? 30.286 -14.673 -2.906 1.00 97.57 128 ALA B CA 1
ATOM 3674 C C . ALA B 1 148 ? 29.086 -13.715 -2.998 1.00 98.55 128 ALA B C 1
ATOM 3675 O O . ALA B 1 148 ? 29.209 -12.647 -3.593 1.00 99.03 128 ALA B O 1
ATOM 3677 N N . ILE B 1 149 ? 27.943 -14.096 -2.426 1.00 100.53 129 ILE B N 1
ATOM 3678 C CA . ILE B 1 149 ? 26.723 -13.267 -2.452 1.00 102.14 129 ILE B CA 1
ATOM 3679 C C . ILE B 1 149 ? 26.919 -11.912 -1.775 1.00 104.43 129 ILE B C 1
ATOM 3680 O O . ILE B 1 149 ? 26.442 -10.900 -2.296 1.00 105.01 129 ILE B O 1
ATOM 3685 N N . GLN B 1 150 ? 27.592 -11.891 -0.624 1.00 107.18 130 GLN B N 1
ATOM 3686 C CA . GLN B 1 150 ? 27.763 -10.638 0.121 1.00 110.20 130 GLN B CA 1
ATOM 3687 C C . GLN B 1 150 ? 28.998 -10.524 1.044 1.00 112.45 130 GLN B C 1
ATOM 3688 O O . GLN B 1 150 ? 28.992 -9.718 1.986 1.00 114.84 130 GLN B O 1
ATOM 3694 N N . SER B 1 151 ? 30.057 -11.288 0.769 1.00 113.28 131 SER B N 1
ATOM 3695 C CA . SER B 1 151 ? 31.318 -11.146 1.515 1.00 113.78 131 SER B CA 1
ATOM 3696 C C . SER B 1 151 ? 32.132 -10.024 0.885 1.00 113.90 131 SER B C 1
ATOM 3697 O O . SER B 1 151 ? 32.147 -9.890 -0.340 1.00 112.18 131 SER B O 1
ATOM 3700 N N . ARG B 1 152 ? 32.795 -9.226 1.724 1.00 115.56 132 ARG B N 1
ATOM 3701 C CA . ARG B 1 152 ? 33.718 -8.182 1.257 1.00 116.55 132 ARG B CA 1
ATOM 3702 C C . ARG B 1 152 ? 35.139 -8.456 1.735 1.00 115.78 132 ARG B C 1
ATOM 3703 O O . ARG B 1 152 ? 35.346 -8.815 2.892 1.00 115.16 132 ARG B O 1
ATOM 3711 N N . ILE B 1 153 ? 36.105 -8.282 0.837 1.00 115.30 133 ILE B N 1
ATOM 3712 C CA . ILE B 1 153 ? 37.514 -8.514 1.147 1.00 116.41 133 ILE B CA 1
ATOM 3713 C C . ILE B 1 153 ? 38.187 -7.179 1.496 1.00 117.97 133 ILE B C 1
ATOM 3714 O O . ILE B 1 153 ? 38.265 -6.277 0.656 1.00 117.86 133 ILE B O 1
ATOM 3719 N N . ASP B 1 154 ? 38.655 -7.064 2.742 1.00 118.89 134 ASP B N 1
ATOM 3720 C CA . ASP B 1 154 ? 39.349 -5.862 3.231 1.00 119.15 134 ASP B CA 1
ATOM 3721 C C . ASP B 1 154 ? 40.808 -5.757 2.775 1.00 119.06 134 ASP B C 1
ATOM 3722 O O . ASP B 1 154 ? 41.334 -4.645 2.692 1.00 119.67 134 ASP B O 1
ATOM 3727 N N . THR B 1 155 ? 41.453 -6.891 2.486 1.00 118.69 135 THR B N 1
ATOM 3728 C CA . THR B 1 155 ? 42.899 -6.924 2.233 1.00 119.89 135 THR B CA 1
ATOM 3729 C C . THR B 1 155 ? 43.276 -7.812 1.045 1.00 119.86 135 THR B C 1
ATOM 3730 O O . THR B 1 155 ? 42.810 -8.940 0.934 1.00 119.85 135 THR B O 1
ATOM 3734 N N . LEU B 1 156 ? 44.158 -7.288 0.196 1.00 121.40 136 LEU B N 1
ATOM 3735 C CA . LEU B 1 156 ? 44.574 -7.935 -1.056 1.00 122.47 136 LEU B CA 1
ATOM 3736 C C . LEU B 1 156 ? 45.281 -9.266 -0.823 1.00 124.43 136 LEU B C 1
ATOM 3737 O O . LEU B 1 156 ? 45.162 -10.188 -1.629 1.00 124.27 136 LEU B O 1
ATOM 3742 N N . GLU B 1 157 ? 46.011 -9.350 0.285 1.00 127.88 137 GLU B N 1
ATOM 3743 C CA . GLU B 1 157 ? 46.724 -10.570 0.689 1.00 129.74 137 GLU B CA 1
ATOM 3744 C C . GLU B 1 157 ? 45.793 -11.684 1.171 1.00 129.08 137 GLU B C 1
ATOM 3745 O O . GLU B 1 157 ? 46.056 -12.856 0.904 1.00 129.11 137 GLU B O 1
ATOM 3751 N N . SER B 1 158 ? 44.728 -11.321 1.890 1.00 129.28 138 SER B N 1
ATOM 3752 C CA . SER B 1 158 ? 43.837 -12.301 2.535 1.00 129.71 138 SER B CA 1
ATOM 3753 C C . SER B 1 158 ? 42.701 -12.784 1.627 1.00 129.03 138 SER B C 1
ATOM 3754 O O . SER B 1 158 ? 42.432 -12.197 0.577 1.00 128.93 138 SER B O 1
ATOM 3757 N N . GLY B 1 159 ? 42.048 -13.862 2.055 1.00 128.29 139 GLY B N 1
ATOM 3758 C CA . GLY B 1 159 ? 40.888 -14.423 1.364 1.00 127.22 139 GLY B CA 1
ATOM 3759 C C . GLY B 1 159 ? 39.600 -13.988 2.038 1.00 127.05 139 GLY B C 1
ATOM 3760 O O . GLY B 1 159 ? 39.533 -12.883 2.581 1.00 126.68 139 GLY B O 1
ATOM 3761 N N . THR B 1 160 ? 38.593 -14.863 2.011 1.00 126.74 140 THR B N 1
ATOM 3762 C CA . THR B 1 160 ? 37.273 -14.564 2.570 1.00 126.59 140 THR B CA 1
ATOM 3763 C C . THR B 1 160 ? 37.092 -14.931 4.044 1.00 127.53 140 THR B C 1
ATOM 3764 O O . THR B 1 160 ? 35.978 -14.817 4.556 1.00 127.80 140 THR B O 1
ATOM 3768 N N . ALA B 1 161 ? 38.145 -15.375 4.733 1.00 128.69 141 ALA B N 1
ATOM 3769 C CA . ALA B 1 161 ? 38.017 -15.983 6.072 1.00 128.42 141 ALA B CA 1
ATOM 3770 C C . ALA B 1 161 ? 37.283 -17.316 5.954 1.00 126.76 141 ALA B C 1
ATOM 3771 O O . ALA B 1 161 ? 36.216 -17.412 5.351 1.00 125.61 141 ALA B O 1
ATOM 3773 N N . GLY B 1 162 ? 37.904 -18.373 6.470 1.00 125.56 142 GLY B N 1
ATOM 3774 C CA . GLY B 1 162 ? 37.529 -19.747 6.113 1.00 124.22 142 GLY B CA 1
ATOM 3775 C C . GLY B 1 162 ? 38.314 -20.234 4.901 1.00 123.19 142 GLY B C 1
ATOM 3776 O O . GLY B 1 162 ? 38.909 -21.323 4.940 1.00 124.97 142 GLY B O 1
ATOM 3777 N N . PHE B 1 163 ? 38.360 -19.423 3.842 1.00 120.67 143 PHE B N 1
ATOM 3778 C CA . PHE B 1 163 ? 39.131 -19.741 2.633 1.00 119.48 143 PHE B CA 1
ATOM 3779 C C . PHE B 1 163 ? 40.211 -18.695 2.353 1.00 118.87 143 PHE B C 1
ATOM 3780 O O . PHE B 1 163 ? 39.920 -17.502 2.276 1.00 118.31 143 PHE B O 1
ATOM 3788 N N . GLY B 1 164 ? 41.452 -19.156 2.193 1.00 118.31 144 GLY B N 1
ATOM 3789 C CA . GLY B 1 164 ? 42.577 -18.296 1.828 1.00 117.76 144 GLY B CA 1
ATOM 3790 C C . GLY B 1 164 ? 42.635 -18.067 0.332 1.00 116.68 144 GLY B C 1
ATOM 3791 O O . GLY B 1 164 ? 42.182 -18.911 -0.442 1.00 115.92 144 GLY B O 1
ATOM 3792 N N . LYS B 1 165 ? 43.221 -16.936 -0.063 1.00 117.40 145 LYS B N 1
ATOM 3793 C CA . LYS B 1 165 ? 43.273 -16.484 -1.464 1.00 117.72 145 LYS B CA 1
ATOM 3794 C C . LYS B 1 165 ? 43.626 -17.577 -2.471 1.00 117.68 145 LYS B C 1
ATOM 3795 O O . LYS B 1 165 ? 42.916 -17.758 -3.458 1.00 117.74 145 LYS B O 1
ATOM 3801 N N . GLU B 1 166 ? 44.717 -18.293 -2.206 1.00 118.03 146 GLU B N 1
ATOM 3802 C CA . GLU B 1 166 ? 45.196 -19.395 -3.066 1.00 117.30 146 GLU B CA 1
ATOM 3803 C C . GLU B 1 166 ? 44.114 -20.411 -3.475 1.00 115.17 146 GLU B C 1
ATOM 3804 O O . GLU B 1 166 ? 44.174 -20.960 -4.576 1.00 114.81 146 GLU B O 1
ATOM 3810 N N . ILE B 1 167 ? 43.130 -20.647 -2.596 1.00 113.03 147 ILE B N 1
ATOM 3811 C CA . ILE B 1 167 ? 41.975 -21.490 -2.916 1.00 110.18 147 ILE B CA 1
ATOM 3812 C C . ILE B 1 167 ? 41.123 -20.759 -3.954 1.00 108.38 147 ILE B C 1
ATOM 3813 O O . ILE B 1 167 ? 40.820 -21.312 -4.999 1.00 108.84 147 ILE B O 1
ATOM 3818 N N . LEU B 1 168 ? 40.774 -19.513 -3.656 1.00 106.86 148 LEU B N 1
ATOM 3819 C CA . LEU B 1 168 ? 39.863 -18.722 -4.490 1.00 105.98 148 LEU B CA 1
ATOM 3820 C C . LEU B 1 168 ? 40.441 -18.492 -5.879 1.00 106.80 148 LEU B C 1
ATOM 3821 O O . LEU B 1 168 ? 39.723 -18.590 -6.870 1.00 106.15 148 LEU B O 1
ATOM 3826 N N . GLU B 1 169 ? 41.743 -18.200 -5.932 1.00 109.22 149 GLU B N 1
ATOM 3827 C CA . GLU B 1 169 ? 42.496 -18.058 -7.193 1.00 110.55 149 GLU B CA 1
ATOM 3828 C C . GLU B 1 169 ? 42.321 -19.301 -8.065 1.00 110.25 149 GLU B C 1
ATOM 3829 O O . GLU B 1 169 ? 42.046 -19.198 -9.261 1.00 111.22 149 GLU B O 1
ATOM 3835 N N . ASP B 1 170 ? 42.473 -20.470 -7.448 1.00 109.06 150 ASP B N 1
ATOM 3836 C CA . ASP B 1 170 ? 42.304 -21.748 -8.135 1.00 108.52 150 ASP B CA 1
ATOM 3837 C C . ASP B 1 170 ? 40.896 -21.897 -8.721 1.00 106.78 150 ASP B C 1
ATOM 3838 O O . ASP B 1 170 ? 40.745 -22.376 -9.843 1.00 106.02 150 ASP B O 1
ATOM 3843 N N . TYR B 1 171 ? 39.881 -21.481 -7.965 1.00 105.34 151 TYR B N 1
ATOM 3844 C CA . TYR B 1 171 ? 38.501 -21.443 -8.473 1.00 104.06 151 TYR B CA 1
ATOM 3845 C C . TYR B 1 171 ? 38.337 -20.406 -9.590 1.00 104.35 151 TYR B C 1
ATOM 3846 O O . TYR B 1 171 ? 37.649 -20.681 -10.575 1.00 103.94 151 TYR B O 1
ATOM 3855 N N . PHE B 1 172 ? 38.967 -19.234 -9.443 1.00 105.32 152 PHE B N 1
ATOM 3856 C CA . PHE B 1 172 ? 38.898 -18.178 -10.471 1.00 106.03 152 PHE B CA 1
ATOM 3857 C C . PHE B 1 172 ? 39.517 -18.640 -11.779 1.00 108.08 152 PHE B C 1
ATOM 3858 O O . PHE B 1 172 ? 38.906 -18.505 -12.838 1.00 108.34 152 PHE B O 1
ATOM 3866 N N . GLU B 1 173 ? 40.725 -19.189 -11.694 1.00 110.66 153 GLU B N 1
ATOM 3867 C CA . GLU B 1 173 ? 41.435 -19.698 -12.866 1.00 113.16 153 GLU B CA 1
ATOM 3868 C C . GLU B 1 173 ? 40.652 -20.790 -13.584 1.00 112.57 153 GLU B C 1
ATOM 3869 O O . GLU B 1 173 ? 40.624 -20.828 -14.809 1.00 113.28 153 GLU B O 1
ATOM 3875 N N . GLN B 1 174 ? 40.005 -21.654 -12.805 1.00 111.91 154 GLN B N 1
ATOM 3876 C CA . GLN B 1 174 ? 39.114 -22.698 -13.334 1.00 111.24 154 GLN B CA 1
ATOM 3877 C C . GLN B 1 174 ? 37.993 -22.118 -14.205 1.00 110.26 154 GLN B C 1
ATOM 3878 O O . GLN B 1 174 ? 37.701 -22.640 -15.282 1.00 109.85 154 GLN B O 1
ATOM 3884 N N . ILE B 1 175 ? 37.389 -21.028 -13.735 1.00 109.94 155 ILE B N 1
ATOM 3885 C CA . ILE B 1 175 ? 36.259 -20.387 -14.417 1.00 110.27 155 ILE B CA 1
ATOM 3886 C C . ILE B 1 175 ? 36.677 -19.694 -15.721 1.00 112.76 155 ILE B C 1
ATOM 3887 O O . ILE B 1 175 ? 35.954 -19.775 -16.716 1.00 112.43 155 ILE B O 1
ATOM 3892 N N . PHE B 1 176 ? 37.831 -19.027 -15.729 1.00 116.46 156 PHE B N 1
ATOM 3893 C CA . PHE B 1 176 ? 38.284 -18.316 -16.938 1.00 119.65 156 PHE B CA 1
ATOM 3894 C C . PHE B 1 176 ? 38.472 -19.278 -18.099 1.00 120.74 156 PHE B C 1
ATOM 3895 O O . PHE B 1 176 ? 38.168 -18.933 -19.239 1.00 122.39 156 PHE B O 1
ATOM 3903 N N . ARG B 1 177 ? 38.936 -20.487 -17.795 1.00 121.28 157 ARG B N 1
ATOM 3904 C CA . ARG B 1 177 ? 39.163 -21.522 -18.802 1.00 121.93 157 ARG B CA 1
ATOM 3905 C C . ARG B 1 177 ? 37.858 -22.160 -19.301 1.00 119.70 157 ARG B C 1
ATOM 3906 O O . ARG B 1 177 ? 37.778 -22.553 -20.467 1.00 119.80 157 ARG B O 1
ATOM 3914 N N . LYS B 1 178 ? 36.853 -22.268 -18.423 1.00 116.88 158 LYS B N 1
ATOM 3915 C CA . LYS B 1 178 ? 35.542 -22.849 -18.778 1.00 114.33 158 LYS B CA 1
ATOM 3916 C C . LYS B 1 178 ? 34.919 -22.224 -20.030 1.00 112.58 158 LYS B C 1
ATOM 3917 O O . LYS B 1 178 ? 35.016 -21.012 -20.243 1.00 112.05 158 LYS B O 1
ATOM 3923 N N . ARG B 1 179 ? 34.286 -23.075 -20.844 1.00 111.18 159 ARG B N 1
ATOM 3924 C CA . ARG B 1 179 ? 33.535 -22.665 -22.036 1.00 110.29 159 ARG B CA 1
ATOM 3925 C C . ARG B 1 179 ? 32.113 -22.224 -21.673 1.00 107.69 159 ARG B C 1
ATOM 3926 O O . ARG B 1 179 ? 31.576 -21.307 -22.296 1.00 107.07 159 ARG B O 1
ATOM 3934 N N . LYS B 1 180 ? 31.512 -22.893 -20.685 1.00 105.66 160 LYS B N 1
ATOM 3935 C CA . LYS B 1 180 ? 30.150 -22.601 -20.229 1.00 103.59 160 LYS B CA 1
ATOM 3936 C C . LYS B 1 180 ? 30.108 -22.510 -18.698 1.00 101.20 160 LYS B C 1
ATOM 3937 O O . LYS B 1 180 ? 30.412 -23.482 -18.008 1.00 100.38 160 LYS B O 1
ATOM 3943 N N . TYR B 1 181 ? 29.690 -21.354 -18.185 1.00 99.66 161 TYR B N 1
ATOM 3944 C CA . TYR B 1 181 ? 29.633 -21.097 -16.748 1.00 98.23 161 TYR B CA 1
ATOM 3945 C C . TYR B 1 181 ? 28.358 -21.734 -16.191 1.00 96.78 161 TYR B C 1
ATOM 3946 O O . TYR B 1 181 ? 27.287 -21.624 -16.797 1.00 96.14 161 TYR B O 1
ATOM 3955 N N . GLU B 1 182 ? 28.484 -22.418 -15.055 1.00 95.86 162 GLU B N 1
ATOM 3956 C CA . GLU B 1 182 ? 27.328 -22.859 -14.272 1.00 94.81 162 GLU B CA 1
ATOM 3957 C C . GLU B 1 182 ? 26.917 -21.750 -13.306 1.00 92.79 162 GLU B C 1
ATOM 3958 O O . GLU B 1 182 ? 27.584 -20.721 -13.225 1.00 92.89 162 GLU B O 1
ATOM 3964 N N . LEU B 1 183 ? 25.812 -21.950 -12.591 1.00 90.70 163 LEU B N 1
ATOM 3965 C CA . LEU B 1 183 ? 25.294 -20.934 -11.675 1.00 89.56 163 LEU B CA 1
ATOM 3966 C C . LEU B 1 183 ? 26.315 -20.533 -10.606 1.00 89.23 163 LEU B C 1
ATOM 3967 O O . LEU B 1 183 ? 26.510 -19.338 -10.364 1.00 90.22 163 LEU B O 1
ATOM 3972 N N . ASN B 1 184 ? 26.966 -21.515 -9.987 1.00 88.06 164 ASN B N 1
ATOM 3973 C CA . ASN B 1 184 ? 27.995 -21.231 -8.975 1.00 87.37 164 ASN B CA 1
ATOM 3974 C C . ASN B 1 184 ? 29.210 -20.480 -9.517 1.00 87.23 164 ASN B C 1
ATOM 3975 O O . ASN B 1 184 ? 29.827 -19.712 -8.784 1.00 86.90 164 ASN B O 1
ATOM 3980 N N . ASP B 1 185 ? 29.544 -20.689 -10.788 1.00 87.53 165 ASP B N 1
ATOM 3981 C CA . ASP B 1 185 ? 30.620 -19.924 -11.437 1.00 88.28 165 ASP B CA 1
ATOM 3982 C C . ASP B 1 185 ? 30.267 -18.434 -11.529 1.00 87.77 165 ASP B C 1
ATOM 3983 O O . ASP B 1 185 ? 31.102 -17.575 -11.238 1.00 87.53 165 ASP B O 1
ATOM 3988 N N . LEU B 1 186 ? 29.022 -18.144 -11.902 1.00 87.15 166 LEU B N 1
ATOM 3989 C CA . LEU B 1 186 ? 28.530 -16.767 -11.981 1.00 86.90 166 LEU B CA 1
ATOM 3990 C C . LEU B 1 186 ? 28.496 -16.069 -10.617 1.00 86.87 166 LEU B C 1
ATOM 3991 O O . LEU B 1 186 ? 28.665 -14.849 -10.545 1.00 87.13 166 LEU B O 1
ATOM 3996 N N . LEU B 1 187 ? 28.282 -16.836 -9.548 1.00 86.83 167 LEU B N 1
ATOM 3997 C CA . LEU B 1 187 ? 28.391 -16.309 -8.185 1.00 87.31 167 LEU B CA 1
ATOM 3998 C C . LEU B 1 187 ? 29.845 -16.110 -7.772 1.00 88.28 167 LEU B C 1
ATOM 3999 O O . LEU B 1 187 ? 30.224 -15.018 -7.352 1.00 88.97 167 LEU B O 1
ATOM 4004 N N . ILE B 1 188 ? 30.654 -17.159 -7.896 1.00 88.64 168 ILE B N 1
ATOM 4005 C CA . ILE B 1 188 ? 32.046 -17.136 -7.411 1.00 88.87 168 ILE B CA 1
ATOM 4006 C C . ILE B 1 188 ? 32.901 -16.059 -8.094 1.00 89.28 168 ILE B C 1
ATOM 4007 O O . ILE B 1 188 ? 33.795 -15.509 -7.460 1.00 89.87 168 ILE B O 1
ATOM 4012 N N . VAL B 1 189 ? 32.617 -15.748 -9.360 1.00 89.80 169 VAL B N 1
ATOM 4013 C CA . VAL B 1 189 ? 33.260 -14.620 -10.061 1.00 90.61 169 VAL B CA 1
ATOM 4014 C C . VAL B 1 189 ? 33.140 -13.308 -9.276 1.00 91.27 169 VAL B C 1
ATOM 4015 O O . VAL B 1 189 ? 34.079 -12.513 -9.264 1.00 92.47 169 VAL B O 1
ATOM 4019 N N . ARG B 1 190 ? 32.008 -13.101 -8.602 1.00 91.36 170 ARG B N 1
ATOM 4020 C CA . ARG B 1 190 ? 31.773 -11.869 -7.830 1.00 91.60 170 ARG B CA 1
ATOM 4021 C C . ARG B 1 190 ? 32.817 -11.613 -6.731 1.00 93.26 170 ARG B C 1
ATOM 4022 O O . ARG B 1 190 ? 33.045 -10.465 -6.358 1.00 94.41 170 ARG B O 1
ATOM 4030 N N . LEU B 1 191 ? 33.444 -12.670 -6.215 1.00 94.88 171 LEU B N 1
ATOM 4031 C CA . LEU B 1 191 ? 34.584 -12.520 -5.298 1.00 96.53 171 LEU B CA 1
ATOM 4032 C C . LEU B 1 191 ? 35.820 -11.953 -5.978 1.00 98.49 171 LEU B C 1
ATOM 4033 O O . LEU B 1 191 ? 36.542 -11.164 -5.366 1.00 99.72 171 LEU B O 1
ATOM 4038 N N . HIS B 1 192 ? 36.078 -12.354 -7.223 1.00 100.24 172 HIS B N 1
ATOM 4039 C CA . HIS B 1 192 ? 37.177 -11.769 -8.004 1.00 102.35 172 HIS B CA 1
ATOM 4040 C C . HIS B 1 192 ? 37.026 -10.255 -8.153 1.00 102.16 172 HIS B C 1
ATOM 4041 O O . HIS B 1 192 ? 38.021 -9.528 -8.136 1.00 102.75 172 HIS B O 1
ATOM 4048 N N . LEU B 1 193 ? 35.782 -9.792 -8.282 1.00 101.93 173 LEU B N 1
ATOM 4049 C CA . LEU B 1 193 ? 35.488 -8.362 -8.328 1.00 102.64 173 LEU B CA 1
ATOM 4050 C C . LEU B 1 193 ? 35.904 -7.629 -7.049 1.00 103.49 173 LEU B C 1
ATOM 4051 O O . LEU B 1 193 ? 36.427 -6.525 -7.129 1.00 105.38 173 LEU B O 1
ATOM 4056 N N . GLU B 1 194 ? 35.685 -8.235 -5.888 1.00 103.87 174 GLU B N 1
ATOM 4057 C CA . GLU B 1 194 ? 36.125 -7.627 -4.621 1.00 104.80 174 GLU B CA 1
ATOM 4058 C C . GLU B 1 194 ? 37.646 -7.418 -4.524 1.00 105.21 174 GLU B C 1
ATOM 4059 O O . GLU B 1 194 ? 38.090 -6.475 -3.861 1.00 104.64 174 GLU B O 1
ATOM 4065 N N . TYR B 1 195 ? 38.429 -8.280 -5.181 1.00 105.60 175 TYR B N 1
ATOM 4066 C CA . TYR B 1 195 ? 39.888 -8.079 -5.293 1.00 106.55 175 TYR B CA 1
ATOM 4067 C C . TYR B 1 195 ? 40.257 -6.941 -6.233 1.00 106.66 175 TYR B C 1
ATOM 4068 O O . TYR B 1 195 ? 41.227 -6.225 -5.982 1.00 107.62 175 TYR B O 1
ATOM 4077 N N . VAL B 1 196 ? 39.498 -6.792 -7.316 1.00 106.55 176 VAL B N 1
ATOM 4078 C CA . VAL B 1 196 ? 39.679 -5.686 -8.270 1.00 107.15 176 VAL B CA 1
ATOM 4079 C C . VAL B 1 196 ? 39.534 -4.338 -7.559 1.00 107.55 176 VAL B C 1
ATOM 4080 O O . VAL B 1 196 ? 40.299 -3.411 -7.833 1.00 107.31 176 VAL B O 1
ATOM 4084 N N . ARG B 1 197 ? 38.574 -4.258 -6.637 1.00 107.61 177 ARG B N 1
ATOM 4085 C CA . ARG B 1 197 ? 38.337 -3.064 -5.813 1.00 108.42 177 ARG B CA 1
ATOM 4086 C C . ARG B 1 197 ? 39.595 -2.554 -5.084 1.00 109.10 177 ARG B C 1
ATOM 4087 O O . ARG B 1 197 ? 39.766 -1.350 -4.915 1.00 109.69 177 ARG B O 1
ATOM 4095 N N . LEU B 1 198 ? 40.457 -3.478 -4.660 1.00 109.67 178 LEU B N 1
ATOM 4096 C CA . LEU B 1 198 ? 41.689 -3.160 -3.918 1.00 110.66 178 LEU B CA 1
ATOM 4097 C C . LEU B 1 198 ? 42.930 -2.910 -4.782 1.00 112.08 178 LEU B C 1
ATOM 4098 O O . LEU B 1 198 ? 43.938 -2.430 -4.262 1.00 113.09 178 LEU B O 1
ATOM 4103 N N . SER B 1 199 ? 42.862 -3.224 -6.077 1.00 112.65 179 SER B N 1
ATOM 4104 C CA . SER B 1 199 ? 44.032 -3.173 -6.965 1.00 113.81 179 SER B CA 1
ATOM 4105 C C . SER B 1 199 ? 44.069 -1.900 -7.804 1.00 113.74 179 SER B C 1
ATOM 4106 O O . SER B 1 199 ? 43.041 -1.287 -8.054 1.00 113.29 179 SER B O 1
ATOM 4109 N N . SER B 1 200 ? 45.262 -1.525 -8.254 1.00 114.76 180 SER B N 1
ATOM 4110 C CA . SER B 1 200 ? 45.427 -0.341 -9.099 1.00 115.99 180 SER B CA 1
ATOM 4111 C C . SER B 1 200 ? 44.844 -0.564 -10.496 1.00 116.28 180 SER B C 1
ATOM 4112 O O . SER B 1 200 ? 44.669 -1.701 -10.936 1.00 115.53 180 SER B O 1
ATOM 4115 N N . CYS B 1 201 ? 44.546 0.536 -11.183 1.00 117.42 181 CYS B N 1
ATOM 4116 C CA . CYS B 1 201 ? 44.116 0.495 -12.586 1.00 117.68 181 CYS B CA 1
ATOM 4117 C C . CYS B 1 201 ? 45.183 -0.187 -13.469 1.00 119.83 181 CYS B C 1
ATOM 4118 O O . CYS B 1 201 ? 44.845 -0.893 -14.417 1.00 118.75 181 CYS B O 1
ATOM 4121 N N . ASP B 1 202 ? 46.459 0.001 -13.120 1.00 123.71 182 ASP B N 1
ATOM 4122 C CA . ASP B 1 202 ? 47.599 -0.620 -13.829 1.00 126.63 182 ASP B CA 1
ATOM 4123 C C . ASP B 1 202 ? 47.829 -2.111 -13.550 1.00 128.31 182 ASP B C 1
ATOM 4124 O O . ASP B 1 202 ? 48.686 -2.712 -14.199 1.00 129.96 182 ASP B O 1
ATOM 4129 N N . SER B 1 203 ? 47.092 -2.711 -12.614 1.00 129.37 183 SER B N 1
ATOM 4130 C CA . SER B 1 203 ? 47.375 -4.084 -12.163 1.00 130.48 183 SER B CA 1
ATOM 4131 C C . SER B 1 203 ? 47.009 -5.157 -13.193 1.00 130.88 183 SER B C 1
ATOM 4132 O O . SER B 1 203 ? 46.254 -4.904 -14.132 1.00 131.04 183 SER B O 1
ATOM 4135 N N . GLU B 1 204 ? 47.574 -6.351 -13.003 1.00 132.02 184 GLU B N 1
ATOM 4136 C CA . GLU B 1 204 ? 47.189 -7.560 -13.751 1.00 132.77 184 GLU B CA 1
ATOM 4137 C C . GLU B 1 204 ? 45.718 -7.888 -13.486 1.00 131.03 184 GLU B C 1
ATOM 4138 O O . GLU B 1 204 ? 44.950 -8.121 -14.423 1.00 131.24 184 GLU B O 1
ATOM 4144 N N . ILE B 1 205 ? 45.353 -7.898 -12.202 1.00 128.73 185 ILE B N 1
ATOM 4145 C CA . ILE B 1 205 ? 43.984 -8.175 -11.746 1.00 126.40 185 ILE B CA 1
ATOM 4146 C C . ILE B 1 205 ? 42.936 -7.326 -12.482 1.00 124.50 185 ILE B C 1
ATOM 4147 O O . ILE B 1 205 ? 41.880 -7.847 -12.846 1.00 124.96 185 ILE B O 1
ATOM 4152 N N . PHE B 1 206 ? 43.225 -6.043 -12.709 1.00 122.63 186 PHE B N 1
ATOM 4153 C CA . PHE B 1 206 ? 42.279 -5.162 -13.399 1.00 121.30 186 PHE B CA 1
ATOM 4154 C C . PHE B 1 206 ? 42.121 -5.516 -14.877 1.00 122.11 186 PHE B C 1
ATOM 4155 O O . PHE B 1 206 ? 40.994 -5.655 -15.361 1.00 121.31 186 PHE B O 1
ATOM 4163 N N . ARG B 1 207 ? 43.239 -5.644 -15.592 1.00 124.20 187 ARG B N 1
ATOM 4164 C CA . ARG B 1 207 ? 43.201 -6.017 -17.018 1.00 125.52 187 ARG B CA 1
ATOM 4165 C C . ARG B 1 207 ? 42.495 -7.357 -17.239 1.00 123.10 187 ARG B C 1
ATOM 4166 O O . ARG B 1 207 ? 41.803 -7.544 -18.243 1.00 122.75 187 ARG B O 1
ATOM 4174 N N . GLN B 1 208 ? 42.677 -8.268 -16.286 1.00 121.48 188 GLN B N 1
ATOM 4175 C CA . GLN B 1 208 ? 41.949 -9.533 -16.245 1.00 120.52 188 GLN B CA 1
ATOM 4176 C C . GLN B 1 208 ? 40.444 -9.283 -16.104 1.00 118.17 188 GLN B C 1
ATOM 4177 O O . GLN B 1 208 ? 39.660 -9.752 -16.926 1.00 118.58 188 GLN B O 1
ATOM 4183 N N . PHE B 1 209 ? 40.057 -8.511 -15.086 1.00 114.99 189 PHE B N 1
ATOM 4184 C CA . PHE B 1 209 ? 38.652 -8.118 -14.848 1.00 111.74 189 PHE B CA 1
ATOM 4185 C C . PHE B 1 209 ? 37.924 -7.604 -16.093 1.00 110.86 189 PHE B C 1
ATOM 4186 O O . PHE B 1 209 ? 36.734 -7.866 -16.258 1.00 109.97 189 PHE B O 1
ATOM 4194 N N . LEU B 1 210 ? 38.637 -6.894 -16.967 1.00 111.11 190 LEU B N 1
ATOM 4195 C CA . LEU B 1 210 ? 38.074 -6.476 -18.254 1.00 111.03 190 LEU B CA 1
ATOM 4196 C C . LEU B 1 210 ? 37.808 -7.668 -19.177 1.00 111.43 190 LEU B C 1
ATOM 4197 O O . LEU B 1 210 ? 36.793 -7.689 -19.881 1.00 110.84 190 LEU B O 1
ATOM 4202 N N . LYS B 1 211 ? 38.719 -8.646 -19.174 1.00 112.50 191 LYS B N 1
ATOM 4203 C CA . LYS B 1 211 ? 38.506 -9.910 -19.891 1.00 113.19 191 LYS B CA 1
ATOM 4204 C C . LYS B 1 211 ? 37.330 -10.717 -19.333 1.00 111.16 191 LYS B C 1
ATOM 4205 O O . LYS B 1 211 ? 36.645 -11.380 -20.103 1.00 111.10 191 LYS B O 1
ATOM 4211 N N . ILE B 1 212 ? 37.109 -10.674 -18.021 1.00 109.63 192 ILE B N 1
ATOM 4212 C CA . ILE B 1 212 ? 35.932 -11.328 -17.418 1.00 109.09 192 ILE B CA 1
ATOM 4213 C C . ILE B 1 212 ? 34.649 -10.722 -17.980 1.00 107.73 192 ILE B C 1
ATOM 4214 O O . ILE B 1 212 ? 33.752 -11.459 -18.381 1.00 107.64 192 ILE B O 1
ATOM 4219 N N . ILE B 1 213 ? 34.567 -9.391 -18.013 1.00 106.77 193 ILE B N 1
ATOM 4220 C CA . ILE B 1 213 ? 33.378 -8.710 -18.541 1.00 106.24 193 ILE B CA 1
ATOM 4221 C C . ILE B 1 213 ? 33.110 -9.207 -19.964 1.00 107.59 193 ILE B C 1
ATOM 4222 O O . ILE B 1 213 ? 31.984 -9.566 -20.300 1.00 107.49 193 ILE B O 1
ATOM 4227 N N . GLU B 1 214 ? 34.166 -9.248 -20.771 1.00 109.19 194 GLU B N 1
ATOM 4228 C CA . GLU B 1 214 ? 34.116 -9.786 -22.133 1.00 110.02 194 GLU B CA 1
ATOM 4229 C C . GLU B 1 214 ? 33.544 -11.209 -22.184 1.00 108.55 194 GLU B C 1
ATOM 4230 O O . GLU B 1 214 ? 32.707 -11.512 -23.034 1.00 107.83 194 GLU B O 1
ATOM 4236 N N . HIS B 1 215 ? 33.996 -12.066 -21.267 1.00 107.52 195 HIS B N 1
ATOM 4237 C CA . HIS B 1 215 ? 33.492 -13.446 -21.136 1.00 106.76 195 HIS B CA 1
ATOM 4238 C C . HIS B 1 215 ? 31.997 -13.457 -20.804 1.00 105.12 195 HIS B C 1
ATOM 4239 O O . HIS B 1 215 ? 31.220 -14.157 -21.455 1.00 106.36 195 HIS B O 1
ATOM 4246 N N . LEU B 1 216 ? 31.604 -12.678 -19.796 1.00 102.50 196 LEU B N 1
ATOM 4247 C CA . LEU B 1 216 ? 30.208 -12.632 -19.334 1.00 100.35 196 LEU B CA 1
ATOM 4248 C C . LEU B 1 216 ? 29.223 -12.269 -20.447 1.00 99.54 196 LEU B C 1
ATOM 4249 O O . LEU B 1 216 ? 28.123 -12.821 -20.500 1.00 98.80 196 LEU B O 1
ATOM 4254 N N . HIS B 1 217 ? 29.624 -11.352 -21.328 1.00 99.33 197 HIS B N 1
ATOM 4255 C CA . HIS B 1 217 ? 28.820 -11.001 -22.504 1.00 99.44 197 HIS B CA 1
ATOM 4256 C C . HIS B 1 217 ? 28.587 -12.219 -23.404 1.00 99.78 197 HIS B C 1
ATOM 4257 O O . HIS B 1 217 ? 27.446 -12.541 -23.738 1.00 98.89 197 HIS B O 1
ATOM 4264 N N . GLU B 1 218 ? 29.670 -12.900 -23.778 1.00 101.08 198 GLU B N 1
ATOM 4265 C CA . GLU B 1 218 ? 29.559 -14.090 -24.631 1.00 102.63 198 GLU B CA 1
ATOM 4266 C C . GLU B 1 218 ? 28.803 -15.241 -23.969 1.00 102.11 198 GLU B C 1
ATOM 4267 O O . GLU B 1 218 ? 28.192 -16.042 -24.669 1.00 102.72 198 GLU B O 1
ATOM 4273 N N . GLN B 1 219 ? 28.821 -15.306 -22.638 1.00 101.39 199 GLN B N 1
ATOM 4274 C CA . GLN B 1 219 ? 28.058 -16.328 -21.889 1.00 100.50 199 GLN B CA 1
ATOM 4275 C C . GLN B 1 219 ? 26.533 -16.268 -22.052 1.00 100.08 199 GLN B C 1
ATOM 4276 O O . GLN B 1 219 ? 25.873 -17.299 -21.918 1.00 100.33 199 GLN B O 1
ATOM 4282 N N . ILE B 1 220 ? 25.986 -15.088 -22.352 1.00 100.15 200 ILE B N 1
ATOM 4283 C CA . ILE B 1 220 ? 24.524 -14.890 -22.509 1.00 100.27 200 ILE B CA 1
ATOM 4284 C C . ILE B 1 220 ? 23.853 -15.934 -23.416 1.00 100.86 200 ILE B C 1
ATOM 4285 O O . ILE B 1 220 ? 22.809 -16.480 -23.059 1.00 100.23 200 ILE B O 1
ATOM 4290 N N . ASN B 1 221 ? 24.459 -16.207 -24.572 1.00 102.20 201 ASN B N 1
ATOM 4291 C CA . ASN B 1 221 ? 23.943 -17.201 -25.530 1.00 102.84 201 ASN B CA 1
ATOM 4292 C C . ASN B 1 221 ? 24.556 -18.600 -25.357 1.00 101.64 201 ASN B C 1
ATOM 4293 O O . ASN B 1 221 ? 24.521 -19.404 -26.286 1.00 102.42 201 ASN B O 1
ATOM 4298 N N . ILE B 1 222 ? 25.093 -18.897 -24.174 1.00 100.07 202 ILE B N 1
ATOM 4299 C CA . ILE B 1 222 ? 25.743 -20.189 -23.890 1.00 99.62 202 ILE B CA 1
ATOM 4300 C C . ILE B 1 222 ? 25.168 -20.868 -22.646 1.00 98.85 202 ILE B C 1
ATOM 4301 O O . ILE B 1 222 ? 24.896 -22.075 -22.673 1.00 99.10 202 ILE B O 1
ATOM 4306 N N . ILE B 1 223 ? 25.015 -20.108 -21.562 1.00 98.14 203 ILE B N 1
ATOM 4307 C CA . ILE B 1 223 ? 24.524 -20.653 -20.291 1.00 98.17 203 ILE B CA 1
ATOM 4308 C C . ILE B 1 223 ? 23.072 -21.106 -20.356 1.00 97.93 203 ILE B C 1
ATOM 4309 O O . ILE B 1 223 ? 22.331 -20.717 -21.259 1.00 98.12 203 ILE B O 1
ATOM 4314 N N . ASN B 1 224 ? 22.685 -21.911 -19.371 1.00 97.73 204 ASN B N 1
ATOM 4315 C CA . ASN B 1 224 ? 21.306 -22.365 -19.224 1.00 98.17 204 ASN B CA 1
ATOM 4316 C C . ASN B 1 224 ? 20.375 -21.159 -19.102 1.00 98.25 204 ASN B C 1
ATOM 4317 O O . ASN B 1 224 ? 20.651 -20.249 -18.317 1.00 97.82 204 ASN B O 1
ATOM 4322 N N . SER B 1 225 ? 19.291 -21.150 -19.884 1.00 99.08 205 SER B N 1
ATOM 4323 C CA . SER B 1 225 ? 18.288 -20.064 -19.863 1.00 98.91 205 SER B CA 1
ATOM 4324 C C . SER B 1 225 ? 17.842 -19.743 -18.446 1.00 98.00 205 SER B C 1
ATOM 4325 O O . SER B 1 225 ? 17.679 -18.575 -18.091 1.00 97.68 205 SER B O 1
ATOM 4328 N N . ASN B 1 226 ? 17.647 -20.798 -17.654 1.00 97.04 206 ASN B N 1
ATOM 4329 C CA . ASN B 1 226 ? 17.217 -20.674 -16.258 1.00 96.35 206 ASN B CA 1
ATOM 4330 C C . ASN B 1 226 ? 18.188 -19.906 -15.350 1.00 96.41 206 ASN B C 1
ATOM 4331 O O . ASN B 1 226 ? 17.745 -19.252 -14.405 1.00 96.11 206 ASN B O 1
ATOM 4336 N N . ASP B 1 227 ? 19.487 -19.974 -15.648 1.00 96.74 207 ASP B N 1
ATOM 4337 C CA . ASP B 1 227 ? 20.517 -19.231 -14.900 1.00 96.32 207 ASP B CA 1
ATOM 4338 C C . ASP B 1 227 ? 20.684 -17.759 -15.309 1.00 95.28 207 ASP B C 1
ATOM 4339 O O . ASP B 1 227 ? 21.396 -17.025 -14.621 1.00 94.67 207 ASP B O 1
ATOM 4344 N N . LEU B 1 228 ? 20.057 -17.329 -16.409 1.00 94.44 208 LEU B N 1
ATOM 4345 C CA . LEU B 1 228 ? 20.226 -15.956 -16.937 1.00 94.24 208 LEU B CA 1
ATOM 4346 C C . LEU B 1 228 ? 20.096 -14.833 -15.904 1.00 93.00 208 LEU B C 1
ATOM 4347 O O . LEU B 1 228 ? 20.814 -13.839 -15.985 1.00 93.12 208 LEU B O 1
ATOM 4352 N N . PHE B 1 229 ? 19.171 -14.987 -14.960 1.00 91.95 209 PHE B N 1
ATOM 4353 C CA . PHE B 1 229 ? 18.951 -13.977 -13.915 1.00 91.31 209 PHE B CA 1
ATOM 4354 C C . PHE B 1 229 ? 20.172 -13.733 -13.013 1.00 90.28 209 PHE B C 1
ATOM 4355 O O . PHE B 1 229 ? 20.391 -12.608 -12.569 1.00 90.01 209 PHE B O 1
ATOM 4363 N N . VAL B 1 230 ? 20.972 -14.773 -12.776 1.00 89.53 210 VAL B N 1
ATOM 4364 C CA . VAL B 1 230 ? 22.205 -14.645 -11.987 1.00 89.08 210 VAL B CA 1
ATOM 4365 C C . VAL B 1 230 ? 23.271 -13.906 -12.802 1.00 89.07 210 VAL B C 1
ATOM 4366 O O . VAL B 1 230 ? 23.956 -13.037 -12.270 1.00 89.71 210 VAL B O 1
ATOM 4370 N N . LEU B 1 231 ? 23.407 -14.255 -14.083 1.00 89.12 211 LEU B N 1
ATOM 4371 C CA . LEU B 1 231 ? 24.337 -13.565 -14.997 1.00 89.53 211 LEU B CA 1
ATOM 4372 C C . LEU B 1 231 ? 24.036 -12.068 -15.122 1.00 89.73 211 LEU B C 1
ATOM 4373 O O . LEU B 1 231 ? 24.946 -11.242 -15.065 1.00 89.45 211 LEU B O 1
ATOM 4378 N N . ARG B 1 232 ? 22.760 -11.737 -15.303 1.00 90.37 212 ARG B N 1
ATOM 4379 C CA . ARG B 1 232 ? 22.288 -10.351 -15.315 1.00 91.06 212 ARG B CA 1
ATOM 4380 C C . ARG B 1 232 ? 22.831 -9.579 -14.115 1.00 91.16 212 ARG B C 1
ATOM 4381 O O . ARG B 1 232 ? 23.498 -8.557 -14.279 1.00 91.36 212 ARG B O 1
ATOM 4389 N N . ASP B 1 233 ? 22.546 -10.095 -12.921 1.00 91.09 213 ASP B N 1
ATOM 4390 C CA . ASP B 1 233 ? 22.943 -9.445 -11.664 1.00 91.51 213 ASP B CA 1
ATOM 4391 C C . ASP B 1 233 ? 24.464 -9.386 -11.457 1.00 91.42 213 ASP B C 1
ATOM 4392 O O . ASP B 1 233 ? 24.967 -8.453 -10.819 1.00 91.35 213 ASP B O 1
ATOM 4397 N N . THR B 1 234 ? 25.184 -10.375 -11.989 1.00 90.99 214 THR B N 1
ATOM 4398 C CA . THR B 1 234 ? 26.650 -10.355 -11.991 1.00 91.03 214 THR B CA 1
ATOM 4399 C C . THR B 1 234 ? 27.180 -9.236 -12.890 1.00 91.99 214 THR B C 1
ATOM 4400 O O . THR B 1 234 ? 28.126 -8.541 -12.509 1.00 93.20 214 THR B O 1
ATOM 4404 N N . LEU B 1 235 ? 26.579 -9.059 -14.069 1.00 92.14 215 LEU B N 1
ATOM 4405 C CA . LEU B 1 235 ? 26.940 -7.941 -14.952 1.00 92.52 215 LEU B CA 1
ATOM 4406 C C . LEU B 1 235 ? 26.666 -6.582 -14.303 1.00 92.90 215 LEU B C 1
ATOM 4407 O O . LEU B 1 235 ? 27.457 -5.653 -14.470 1.00 93.62 215 LEU B O 1
ATOM 4412 N N . LEU B 1 236 ? 25.562 -6.469 -13.565 1.00 93.24 216 LEU B N 1
ATOM 4413 C CA . LEU B 1 236 ? 25.257 -5.239 -12.820 1.00 94.32 216 LEU B CA 1
ATOM 4414 C C . LEU B 1 236 ? 26.262 -4.963 -11.687 1.00 95.14 216 LEU B C 1
ATOM 4415 O O . LEU B 1 236 ? 26.579 -3.799 -11.396 1.00 95.52 216 LEU B O 1
ATOM 4420 N N . SER B 1 237 ? 26.762 -6.024 -11.052 1.00 95.34 217 SER B N 1
ATOM 4421 C CA . SER B 1 237 ? 27.824 -5.886 -10.047 1.00 95.75 217 SER B CA 1
ATOM 4422 C C . SER B 1 237 ? 29.106 -5.276 -10.620 1.00 95.77 217 SER B C 1
ATOM 4423 O O . SER B 1 237 ? 29.837 -4.601 -9.897 1.00 96.98 217 SER B O 1
ATOM 4426 N N . CYS B 1 238 ? 29.374 -5.509 -11.905 1.00 94.89 218 CYS B N 1
ATOM 4427 C CA . CYS B 1 238 ? 30.529 -4.898 -12.578 1.00 95.12 218 CYS B CA 1
ATOM 4428 C C . CYS B 1 238 ? 30.436 -3.364 -12.706 1.00 95.27 218 CYS B C 1
ATOM 4429 O O . CYS B 1 238 ? 31.470 -2.688 -12.729 1.00 96.11 218 CYS B O 1
ATOM 4432 N N . VAL B 1 239 ? 29.219 -2.819 -12.775 1.00 94.55 219 VAL B N 1
ATOM 4433 C CA . VAL B 1 239 ? 29.026 -1.368 -12.954 1.00 94.44 219 VAL B CA 1
ATOM 4434 C C . VAL B 1 239 ? 29.606 -0.592 -11.771 1.00 94.82 219 VAL B C 1
ATOM 4435 O O . VAL B 1 239 ? 30.354 0.367 -11.968 1.00 96.08 219 VAL B O 1
ATOM 4439 N N . ASN B 1 240 ? 29.257 -1.014 -10.556 1.00 93.91 220 ASN B N 1
ATOM 4440 C CA . ASN B 1 240 ? 29.838 -0.443 -9.337 1.00 93.11 220 ASN B CA 1
ATOM 4441 C C . ASN B 1 240 ? 31.366 -0.504 -9.331 1.00 93.33 220 ASN B C 1
ATOM 4442 O O . ASN B 1 240 ? 32.024 0.466 -8.966 1.00 93.93 220 ASN B O 1
ATOM 4447 N N . ILE B 1 241 ? 31.918 -1.644 -9.738 1.00 92.98 221 ILE B N 1
ATOM 4448 C CA . ILE B 1 241 ? 33.375 -1.853 -9.730 1.00 93.69 221 ILE B CA 1
ATOM 4449 C C . ILE B 1 241 ? 34.072 -0.954 -10.750 1.00 94.11 221 ILE B C 1
ATOM 4450 O O . ILE B 1 241 ? 35.077 -0.312 -10.433 1.00 94.72 221 ILE B O 1
ATOM 4455 N N . LEU B 1 242 ? 33.534 -0.905 -11.963 1.00 94.01 222 LEU B N 1
ATOM 4456 C CA . LEU B 1 242 ? 34.010 0.032 -12.982 1.00 94.65 222 LEU B CA 1
ATOM 4457 C C . LEU B 1 242 ? 33.920 1.482 -12.495 1.00 95.41 222 LEU B C 1
ATOM 4458 O O . LEU B 1 242 ? 34.812 2.285 -12.763 1.00 96.68 222 LEU B O 1
ATOM 4463 N N . GLY B 1 243 ? 32.845 1.801 -11.777 1.00 95.71 223 GLY B N 1
ATOM 4464 C CA . GLY B 1 243 ? 32.684 3.093 -11.116 1.00 96.64 223 GLY B CA 1
ATOM 4465 C C . GLY B 1 243 ? 33.775 3.411 -10.106 1.00 97.84 223 GLY B C 1
ATOM 4466 O O . GLY B 1 243 ? 34.274 4.537 -10.070 1.00 98.35 223 GLY B O 1
ATOM 4467 N N . SER B 1 244 ? 34.164 2.417 -9.304 1.00 98.78 224 SER B N 1
ATOM 4468 C CA . SER B 1 244 ? 35.212 2.604 -8.284 1.00 100.23 224 SER B CA 1
ATOM 4469 C C . SER B 1 244 ? 36.589 2.911 -8.873 1.00 101.58 224 SER B C 1
ATOM 4470 O O . SER B 1 244 ? 37.425 3.492 -8.186 1.00 102.34 224 SER B O 1
ATOM 4473 N N . LYS B 1 245 ? 36.821 2.510 -10.125 1.00 103.14 225 LYS B N 1
ATOM 4474 C CA . LYS B 1 245 ? 38.069 2.807 -10.844 1.00 105.11 225 LYS B CA 1
ATOM 4475 C C . LYS B 1 245 ? 37.951 3.946 -11.860 1.00 105.52 225 LYS B C 1
ATOM 4476 O O . LYS B 1 245 ? 38.913 4.250 -12.572 1.00 105.40 225 LYS B O 1
ATOM 4482 N N . LYS B 1 246 ? 36.780 4.581 -11.911 1.00 105.84 226 LYS B N 1
ATOM 4483 C CA . LYS B 1 246 ? 36.477 5.617 -12.890 1.00 106.46 226 LYS B CA 1
ATOM 4484 C C . LYS B 1 246 ? 36.754 5.192 -14.332 1.00 105.83 226 LYS B C 1
ATOM 4485 O O . LYS B 1 246 ? 37.128 6.019 -15.163 1.00 105.80 226 LYS B O 1
ATOM 4491 N N . TYR B 1 247 ? 36.550 3.903 -14.611 1.00 105.12 227 TYR B N 1
ATOM 4492 C CA . TYR B 1 247 ? 36.744 3.333 -15.933 1.00 105.77 227 TYR B CA 1
ATOM 4493 C C . TYR B 1 247 ? 35.351 3.079 -16.488 1.00 104.53 227 TYR B C 1
ATOM 4494 O O . TYR B 1 247 ? 34.861 1.956 -16.507 1.00 103.66 227 TYR B O 1
ATOM 4503 N N . TYR B 1 248 ? 34.718 4.156 -16.940 1.00 104.69 228 TYR B N 1
ATOM 4504 C CA . TYR B 1 248 ? 33.304 4.142 -17.323 1.00 104.21 228 TYR B CA 1
ATOM 4505 C C . TYR B 1 248 ? 33.035 3.574 -18.725 1.00 104.43 228 TYR B C 1
ATOM 4506 O O . TYR B 1 248 ? 31.883 3.284 -19.050 1.00 103.80 228 TYR B O 1
ATOM 4515 N N . GLU B 1 249 ? 34.085 3.405 -19.534 1.00 105.41 229 GLU B N 1
ATOM 4516 C CA . GLU B 1 249 ? 33.960 3.019 -20.949 1.00 105.86 229 GLU B CA 1
ATOM 4517 C C . GLU B 1 249 ? 33.038 1.810 -21.234 1.00 104.33 229 GLU B C 1
ATOM 4518 O O . GLU B 1 249 ? 32.129 1.928 -22.060 1.00 104.63 229 GLU B O 1
ATOM 4524 N N . PRO B 1 250 ? 33.255 0.657 -20.560 1.00 102.01 230 PRO B N 1
ATOM 4525 C CA . PRO B 1 250 ? 32.456 -0.536 -20.880 1.00 100.60 230 PRO B CA 1
ATOM 4526 C C . PRO B 1 250 ? 31.072 -0.622 -20.206 1.00 98.92 230 PRO B C 1
ATOM 4527 O O . PRO B 1 250 ? 30.401 -1.646 -20.350 1.00 97.26 230 PRO B O 1
ATOM 4531 N N . ILE B 1 251 ? 30.646 0.427 -19.497 1.00 98.22 231 ILE B N 1
ATOM 4532 C CA . ILE B 1 251 ? 29.339 0.439 -18.820 1.00 97.12 231 ILE B CA 1
ATOM 4533 C C . ILE B 1 251 ? 28.140 0.390 -19.791 1.00 98.07 231 ILE B C 1
ATOM 4534 O O . ILE B 1 251 ? 27.228 -0.402 -19.573 1.00 98.26 231 ILE B O 1
ATOM 4539 N N . PRO B 1 252 ? 28.121 1.229 -20.848 1.00 99.82 232 PRO B N 1
ATOM 4540 C CA . PRO B 1 252 ? 27.018 1.153 -21.823 1.00 100.16 232 PRO B CA 1
ATOM 4541 C C . PRO B 1 252 ? 26.761 -0.239 -22.414 1.00 100.51 232 PRO B C 1
ATOM 4542 O O . PRO B 1 252 ? 25.606 -0.640 -22.538 1.00 99.95 232 PRO B O 1
ATOM 4546 N N . LYS B 1 253 ? 27.819 -0.965 -22.759 1.00 101.58 233 LYS B N 1
ATOM 4547 C CA . LYS B 1 253 ? 27.672 -2.317 -23.303 1.00 102.46 233 LYS B CA 1
ATOM 4548 C C . LYS B 1 253 ? 27.059 -3.272 -22.274 1.00 102.12 233 LYS B C 1
ATOM 4549 O O . LYS B 1 253 ? 26.285 -4.155 -22.644 1.00 102.87 233 LYS B O 1
ATOM 4555 N N . ILE B 1 254 ? 27.396 -3.087 -20.995 1.00 101.27 234 ILE B N 1
ATOM 4556 C CA . ILE B 1 254 ? 26.724 -3.803 -19.897 1.00 99.82 234 ILE B CA 1
ATOM 4557 C C . ILE B 1 254 ? 25.219 -3.526 -19.922 1.00 99.48 234 ILE B C 1
ATOM 4558 O O . ILE B 1 254 ? 24.424 -4.464 -19.843 1.00 99.52 234 ILE B O 1
ATOM 4563 N N . PHE B 1 255 ? 24.832 -2.258 -20.045 1.00 99.55 235 PHE B N 1
ATOM 4564 C CA . PHE B 1 255 ? 23.411 -1.913 -20.126 1.00 100.02 235 PHE B CA 1
ATOM 4565 C C . PHE B 1 255 ? 22.726 -2.593 -21.312 1.00 100.99 235 PHE B C 1
ATOM 4566 O O . PHE B 1 255 ? 21.634 -3.131 -21.148 1.00 100.57 235 PHE B O 1
ATOM 4574 N N . ASP B 1 256 ? 23.366 -2.586 -22.484 1.00 102.57 236 ASP B N 1
ATOM 4575 C CA . ASP B 1 256 ? 22.818 -3.259 -23.676 1.00 103.68 236 ASP B CA 1
ATOM 4576 C C . ASP B 1 256 ? 22.503 -4.706 -23.352 1.00 102.56 236 ASP B C 1
ATOM 4577 O O . ASP B 1 256 ? 21.380 -5.152 -23.557 1.00 103.01 236 ASP B O 1
ATOM 4582 N N . SER B 1 257 ? 23.496 -5.418 -22.825 1.00 101.47 237 SER B N 1
ATOM 4583 C CA . SER B 1 257 ? 23.344 -6.835 -22.472 1.00 100.83 237 SER B CA 1
ATOM 4584 C C . SER B 1 257 ? 22.287 -7.089 -21.396 1.00 100.07 237 SER B C 1
ATOM 4585 O O . SER B 1 257 ? 21.499 -8.026 -21.522 1.00 99.94 237 SER B O 1
ATOM 4588 N N . VAL B 1 258 ? 22.267 -6.258 -20.357 1.00 99.66 238 VAL B N 1
ATOM 4589 C CA . VAL B 1 258 ? 21.262 -6.379 -19.293 1.00 99.57 238 VAL B CA 1
ATOM 4590 C C . VAL B 1 258 ? 19.839 -6.175 -19.837 1.00 100.38 238 VAL B C 1
ATOM 4591 O O . VAL B 1 258 ? 18.923 -6.884 -19.433 1.00 100.38 238 VAL B O 1
ATOM 4595 N N . ASP B 1 259 ? 19.661 -5.230 -20.758 1.00 101.90 239 ASP B N 1
ATOM 4596 C CA . ASP B 1 259 ? 18.357 -5.019 -21.418 1.00 102.58 239 ASP B CA 1
ATOM 4597 C C . ASP B 1 259 ? 17.953 -6.189 -22.308 1.00 102.05 239 ASP B C 1
ATOM 4598 O O . ASP B 1 259 ? 16.788 -6.566 -22.335 1.00 101.56 239 ASP B O 1
ATOM 4603 N N . LYS B 1 260 ? 18.915 -6.744 -23.040 1.00 102.24 240 LYS B N 1
ATOM 4604 C CA . LYS B 1 260 ? 18.680 -7.898 -23.919 1.00 102.71 240 LYS B CA 1
ATOM 4605 C C . LYS B 1 260 ? 18.376 -9.172 -23.143 1.00 101.73 240 LYS B C 1
ATOM 4606 O O . LYS B 1 260 ? 17.627 -10.013 -23.634 1.00 101.44 240 LYS B O 1
ATOM 4612 N N . ILE B 1 261 ? 18.948 -9.316 -21.942 1.00 100.85 241 ILE B N 1
ATOM 4613 C CA . ILE B 1 261 ? 18.580 -10.411 -21.029 1.00 99.91 241 ILE B CA 1
ATOM 4614 C C . ILE B 1 261 ? 17.154 -10.199 -20.521 1.00 99.94 241 ILE B C 1
ATOM 4615 O O . ILE B 1 261 ? 16.348 -11.129 -20.561 1.00 100.29 241 ILE B O 1
ATOM 4620 N N . ILE B 1 262 ? 16.850 -8.983 -20.054 1.00 100.39 242 ILE B N 1
ATOM 4621 C CA . ILE B 1 262 ? 15.492 -8.612 -19.594 1.00 100.29 242 ILE B CA 1
ATOM 4622 C C . ILE B 1 262 ? 14.419 -8.907 -20.659 1.00 101.42 242 ILE B C 1
ATOM 4623 O O . ILE B 1 262 ? 13.303 -9.275 -20.319 1.00 101.33 242 ILE B O 1
ATOM 4628 N N . GLN B 1 263 ? 14.771 -8.771 -21.933 1.00 103.34 243 GLN B N 1
ATOM 4629 C CA . GLN B 1 263 ? 13.851 -9.061 -23.040 1.00 105.25 243 GLN B CA 1
ATOM 4630 C C . GLN B 1 263 ? 13.558 -10.554 -23.202 1.00 105.35 243 GLN B C 1
ATOM 4631 O O . GLN B 1 263 ? 12.402 -10.934 -23.378 1.00 105.83 243 GLN B O 1
ATOM 4637 N N . SER B 1 264 ? 14.599 -11.391 -23.150 1.00 105.33 244 SER B N 1
ATOM 4638 C CA . SER B 1 264 ? 14.451 -12.854 -23.301 1.00 105.40 244 SER B CA 1
ATOM 4639 C C . SER B 1 264 ? 13.712 -13.460 -22.115 1.00 105.93 244 SER B C 1
ATOM 4640 O O . SER B 1 264 ? 12.766 -14.227 -22.289 1.00 105.83 244 SER B O 1
ATOM 4643 N N . THR B 1 265 ? 14.166 -13.111 -20.913 1.00 106.59 245 THR B N 1
ATOM 4644 C CA . THR B 1 265 ? 13.564 -13.597 -19.671 1.00 106.78 245 THR B CA 1
ATOM 4645 C C . THR B 1 265 ? 12.163 -13.037 -19.444 1.00 107.00 245 THR B C 1
ATOM 4646 O O . THR B 1 265 ? 11.344 -13.676 -18.809 1.00 106.93 245 THR B O 1
ATOM 4650 N N . GLN B 1 266 ? 11.895 -11.836 -19.947 1.00 108.23 246 GLN B N 1
ATOM 4651 C CA . GLN B 1 266 ? 10.633 -11.139 -19.703 1.00 109.88 246 GLN B CA 1
ATOM 4652 C C . GLN B 1 266 ? 10.434 -10.892 -18.185 1.00 111.42 246 GLN B C 1
ATOM 4653 O O . GLN B 1 266 ? 9.308 -10.923 -17.679 1.00 110.78 246 GLN B O 1
ATOM 4659 N N . ASP B 1 267 ? 11.546 -10.617 -17.491 1.00 113.81 247 ASP B N 1
ATOM 4660 C CA . ASP B 1 267 ? 11.591 -10.565 -16.025 1.00 115.44 247 ASP B CA 1
ATOM 4661 C C . ASP B 1 267 ? 11.191 -9.178 -15.525 1.00 116.68 247 ASP B C 1
ATOM 4662 O O . ASP B 1 267 ? 10.425 -9.073 -14.573 1.00 118.55 247 ASP B O 1
ATOM 4667 N N . PHE B 1 268 ? 11.774 -8.142 -16.120 1.00 117.12 248 PHE B N 1
ATOM 4668 C CA . PHE B 1 268 ? 11.414 -6.750 -15.860 1.00 118.90 248 PHE B CA 1
ATOM 4669 C C . PHE B 1 268 ? 11.382 -6.210 -14.412 1.00 118.93 248 PHE B C 1
ATOM 4670 O O . PHE B 1 268 ? 11.097 -5.039 -14.204 1.00 119.43 248 PHE B O 1
ATOM 4678 N N . GLN B 1 269 ? 11.726 -7.022 -13.419 1.00 119.11 249 GLN B N 1
ATOM 4679 C CA . GLN B 1 269 ? 11.809 -6.555 -12.017 1.00 118.69 249 GLN B CA 1
ATOM 4680 C C . GLN B 1 269 ? 12.962 -5.571 -11.823 1.00 115.57 249 GLN B C 1
ATOM 4681 O O . GLN B 1 269 ? 12.902 -4.719 -10.941 1.00 115.47 249 GLN B O 1
ATOM 4687 N N . LYS B 1 270 ? 13.998 -5.705 -12.652 1.00 112.94 250 LYS B N 1
ATOM 4688 C CA . LYS B 1 270 ? 15.170 -4.838 -12.620 1.00 111.65 250 LYS B CA 1
ATOM 4689 C C . LYS B 1 270 ? 15.086 -3.608 -13.542 1.00 110.55 250 LYS B C 1
ATOM 4690 O O . LYS B 1 270 ? 16.027 -2.817 -13.577 1.00 111.98 250 LYS B O 1
ATOM 4696 N N . LYS B 1 271 ? 13.985 -3.441 -14.278 1.00 108.73 251 LYS B N 1
ATOM 4697 C CA . LYS B 1 271 ? 13.733 -2.226 -15.082 1.00 108.05 251 LYS B CA 1
ATOM 4698 C C . LYS B 1 271 ? 14.003 -0.905 -14.339 1.00 106.39 251 LYS B C 1
ATOM 4699 O O . LYS B 1 271 ? 14.665 -0.029 -14.898 1.00 105.95 251 LYS B O 1
ATOM 4705 N N . PRO B 1 272 ? 13.478 -0.751 -13.099 1.00 104.84 252 PRO B N 1
ATOM 4706 C CA . PRO B 1 272 ? 13.774 0.470 -12.333 1.00 104.52 252 PRO B CA 1
ATOM 4707 C C . PRO B 1 272 ? 15.247 0.615 -11.928 1.00 103.29 252 PRO B C 1
ATOM 4708 O O . PRO B 1 272 ? 15.826 1.684 -12.131 1.00 103.28 252 PRO B O 1
ATOM 4712 N N . ILE B 1 273 ? 15.835 -0.451 -11.379 1.00 101.88 253 ILE B N 1
ATOM 4713 C CA . ILE B 1 273 ? 17.267 -0.475 -11.030 1.00 101.16 253 ILE B CA 1
ATOM 4714 C C . ILE B 1 273 ? 18.131 -0.038 -12.222 1.00 100.30 253 ILE B C 1
ATOM 4715 O O . ILE B 1 273 ? 19.007 0.818 -12.069 1.00 100.50 253 ILE B O 1
ATOM 4720 N N . VAL B 1 274 ? 17.871 -0.622 -13.393 1.00 98.81 254 VAL B N 1
ATOM 4721 C CA . VAL B 1 274 ? 18.627 -0.315 -14.614 1.00 98.16 254 VAL B CA 1
ATOM 4722 C C . VAL B 1 274 ? 18.423 1.143 -15.030 1.00 98.53 254 VAL B C 1
ATOM 4723 O O . VAL B 1 274 ? 19.394 1.848 -15.314 1.00 99.53 254 VAL B O 1
ATOM 4727 N N . SER B 1 275 ? 17.169 1.591 -15.058 1.00 97.95 255 SER B N 1
ATOM 4728 C CA . SER B 1 275 ? 16.867 2.984 -15.419 1.00 97.96 255 SER B CA 1
ATOM 4729 C C . SER B 1 275 ? 17.539 4.005 -14.494 1.00 97.58 255 SER B C 1
ATOM 4730 O O . SER B 1 275 ? 17.960 5.055 -14.963 1.00 98.66 255 SER B O 1
ATOM 4733 N N . VAL B 1 276 ? 17.661 3.696 -13.203 1.00 96.74 256 VAL B N 1
ATOM 4734 C CA . VAL B 1 276 ? 18.391 4.572 -12.272 1.00 97.04 256 VAL B CA 1
ATOM 4735 C C . VAL B 1 276 ? 19.876 4.596 -12.641 1.00 97.78 256 VAL B C 1
ATOM 4736 O O . VAL B 1 276 ? 20.446 5.671 -12.831 1.00 98.41 256 VAL B O 1
ATOM 4740 N N . LEU B 1 277 ? 20.478 3.413 -12.756 1.00 98.20 257 LEU B N 1
ATOM 4741 C CA . LEU B 1 277 ? 21.886 3.278 -13.161 1.00 98.57 257 LEU B CA 1
ATOM 4742 C C . LEU B 1 277 ? 22.178 3.980 -14.491 1.00 99.46 257 LEU B C 1
ATOM 4743 O O . LEU B 1 277 ? 23.246 4.581 -14.661 1.00 100.34 257 LEU B O 1
ATOM 4748 N N . LYS B 1 278 ? 21.227 3.900 -15.420 1.00 99.75 258 LYS B N 1
ATOM 4749 C CA . LYS B 1 278 ? 21.323 4.618 -16.691 1.00 100.73 258 LYS B CA 1
ATOM 4750 C C . LYS B 1 278 ? 21.338 6.138 -16.521 1.00 101.15 258 LYS B C 1
ATOM 4751 O O . LYS B 1 278 ? 22.128 6.819 -17.181 1.00 101.31 258 LYS B O 1
ATOM 4757 N N . TRP B 1 279 ? 20.471 6.661 -15.650 1.00 101.33 259 TRP B N 1
ATOM 4758 C CA . TRP B 1 279 ? 20.426 8.108 -15.396 1.00 102.32 259 TRP B CA 1
ATOM 4759 C C . TRP B 1 279 ? 21.715 8.592 -14.740 1.00 103.37 259 TRP B C 1
ATOM 4760 O O . TRP B 1 279 ? 22.201 9.678 -15.064 1.00 104.95 259 TRP B O 1
ATOM 4771 N N . LYS B 1 280 ? 22.267 7.784 -13.836 1.00 103.54 260 LYS B N 1
ATOM 4772 C CA . LYS B 1 280 ? 23.473 8.168 -13.102 1.00 104.16 260 LYS B CA 1
ATOM 4773 C C . LYS B 1 280 ? 24.686 8.277 -14.027 1.00 104.19 260 LYS B C 1
ATOM 4774 O O . LYS B 1 280 ? 25.496 9.191 -13.873 1.00 104.31 260 LYS B O 1
ATOM 4780 N N . TYR B 1 281 ? 24.795 7.361 -14.989 1.00 104.23 261 TYR B N 1
ATOM 4781 C CA . TYR B 1 281 ? 25.830 7.446 -16.018 1.00 105.07 261 TYR B CA 1
ATOM 4782 C C . TYR B 1 281 ? 25.690 8.754 -16.787 1.00 106.81 261 TYR B C 1
ATOM 4783 O O . TYR B 1 281 ? 26.640 9.523 -16.877 1.00 108.19 261 TYR B O 1
ATOM 4792 N N . ALA B 1 282 ? 24.498 9.009 -17.321 1.00 107.88 262 ALA B N 1
ATOM 4793 C CA . ALA B 1 282 ? 24.232 10.242 -18.077 1.00 108.88 262 ALA B CA 1
ATOM 4794 C C . ALA B 1 282 ? 24.493 11.512 -17.256 1.00 109.90 262 ALA B C 1
ATOM 4795 O O . ALA B 1 282 ? 25.054 12.483 -17.768 1.00 109.94 262 ALA B O 1
ATOM 4797 N N . LEU B 1 283 ? 24.101 11.481 -15.983 1.00 110.83 263 LEU B N 1
ATOM 4798 C CA . LEU B 1 283 ? 24.232 12.631 -15.082 1.00 111.56 263 LEU B CA 1
ATOM 4799 C C . LEU B 1 283 ? 25.661 12.879 -14.593 1.00 110.86 263 LEU B C 1
ATOM 4800 O O . LEU B 1 283 ? 26.113 14.018 -14.590 1.00 111.14 263 LEU B O 1
ATOM 4805 N N . PHE B 1 284 ? 26.355 11.827 -14.157 1.00 110.29 264 PHE B N 1
ATOM 4806 C CA . PHE B 1 284 ? 27.685 11.965 -13.537 1.00 110.82 264 PHE B CA 1
ATOM 4807 C C . PHE B 1 284 ? 28.870 11.736 -14.490 1.00 111.59 264 PHE B C 1
ATOM 4808 O O . PHE B 1 284 ? 29.932 12.333 -14.290 1.00 112.25 264 PHE B O 1
ATOM 4816 N N . VAL B 1 285 ? 28.695 10.889 -15.507 1.00 112.00 265 VAL B N 1
ATOM 4817 C CA . VAL B 1 285 ? 29.751 10.610 -16.497 1.00 113.35 265 VAL B CA 1
ATOM 4818 C C . VAL B 1 285 ? 29.649 11.560 -17.692 1.00 115.03 265 VAL B C 1
ATOM 4819 O O . VAL B 1 285 ? 30.604 12.274 -17.994 1.00 115.47 265 VAL B O 1
ATOM 4823 N N . ASP B 1 286 ? 28.500 11.551 -18.367 1.00 116.99 266 ASP B N 1
ATOM 4824 C CA . ASP B 1 286 ? 28.263 12.424 -19.531 1.00 119.28 266 ASP B CA 1
ATOM 4825 C C . ASP B 1 286 ? 27.882 13.864 -19.157 1.00 121.73 266 ASP B C 1
ATOM 4826 O O . ASP B 1 286 ? 27.924 14.746 -20.020 1.00 121.97 266 ASP B O 1
ATOM 4831 N N . LYS B 1 287 ? 27.500 14.096 -17.894 1.00 123.45 267 LYS B N 1
ATOM 4832 C CA . LYS B 1 287 ? 27.124 15.432 -17.400 1.00 124.50 267 LYS B CA 1
ATOM 4833 C C . LYS B 1 287 ? 26.034 16.064 -18.284 1.00 125.48 267 LYS B C 1
ATOM 4834 O O . LYS B 1 287 ? 26.112 17.237 -18.655 1.00 126.96 267 LYS B O 1
ATOM 4840 N N . ASP B 1 288 ? 25.020 15.251 -18.593 1.00 125.28 268 ASP B N 1
ATOM 4841 C CA . ASP B 1 288 ? 23.967 15.565 -19.560 1.00 125.45 268 ASP B CA 1
ATOM 4842 C C . ASP B 1 288 ? 22.621 15.226 -18.914 1.00 125.65 268 ASP B C 1
ATOM 4843 O O . ASP B 1 288 ? 22.070 14.145 -19.140 1.00 126.42 268 ASP B O 1
ATOM 4848 N N . ARG B 1 289 ? 22.090 16.153 -18.116 1.00 126.36 269 ARG B N 1
ATOM 4849 C CA . ARG B 1 289 ? 20.869 15.886 -17.343 1.00 127.51 269 ARG B CA 1
ATOM 4850 C C . ARG B 1 289 ? 19.546 16.079 -18.106 1.00 128.97 269 ARG B C 1
ATOM 4851 O O . ARG B 1 289 ? 18.475 15.952 -17.513 1.00 128.81 269 ARG B O 1
ATOM 4859 N N . ASP B 1 290 ? 19.615 16.385 -19.401 1.00 131.50 270 ASP B N 1
ATOM 4860 C CA . ASP B 1 290 ? 18.447 16.266 -20.290 1.00 133.28 270 ASP B CA 1
ATOM 4861 C C . ASP B 1 290 ? 18.224 14.794 -20.643 1.00 133.06 270 ASP B C 1
ATOM 4862 O O . ASP B 1 290 ? 17.085 14.325 -20.652 1.00 132.40 270 ASP B O 1
ATOM 4867 N N . GLU B 1 291 ? 19.316 14.081 -20.932 1.00 133.77 271 GLU B N 1
ATOM 4868 C CA . GLU B 1 291 ? 19.282 12.632 -21.183 1.00 133.45 271 GLU B CA 1
ATOM 4869 C C . GLU B 1 291 ? 19.024 11.824 -19.906 1.00 132.54 271 GLU B C 1
ATOM 4870 O O . GLU B 1 291 ? 18.449 10.734 -19.970 1.00 132.21 271 GLU B O 1
ATOM 4876 N N . ALA B 1 292 ? 19.464 12.349 -18.761 1.00 132.19 272 ALA B N 1
ATOM 4877 C CA . ALA B 1 292 ? 19.288 11.678 -17.470 1.00 131.87 272 ALA B CA 1
ATOM 4878 C C . ALA B 1 292 ? 17.838 11.743 -17.003 1.00 132.22 272 ALA B C 1
ATOM 4879 O O . ALA B 1 292 ? 17.265 10.724 -16.611 1.00 132.29 272 ALA B O 1
ATOM 4881 N N . GLU B 1 293 ? 17.250 12.940 -17.060 1.00 132.53 273 GLU B N 1
ATOM 4882 C CA . GLU B 1 293 ? 15.848 13.142 -16.672 1.00 132.39 273 GLU B CA 1
ATOM 4883 C C . GLU B 1 293 ? 14.889 12.171 -17.382 1.00 130.41 273 GLU B C 1
ATOM 4884 O O . GLU B 1 293 ? 13.899 11.747 -16.789 1.00 130.44 273 GLU B O 1
ATOM 4890 N N . LYS B 1 294 ? 15.191 11.816 -18.633 1.00 128.42 274 LYS B N 1
ATOM 4891 C CA . LYS B 1 294 ? 14.389 10.842 -19.388 1.00 127.40 274 LYS B CA 1
ATOM 4892 C C . LYS B 1 294 ? 14.274 9.501 -18.663 1.00 124.37 274 LYS B C 1
ATOM 4893 O O . LYS B 1 294 ? 13.165 9.002 -18.439 1.00 123.63 274 LYS B O 1
ATOM 4899 N N . HIS B 1 295 ? 15.420 8.940 -18.284 1.00 121.10 275 HIS B N 1
ATOM 4900 C CA . HIS B 1 295 ? 15.460 7.670 -17.550 1.00 118.01 275 HIS B CA 1
ATOM 4901 C C . HIS B 1 295 ? 14.787 7.787 -16.178 1.00 117.04 275 HIS B C 1
ATOM 4902 O O . HIS B 1 295 ? 14.118 6.853 -15.733 1.00 117.22 275 HIS B O 1
ATOM 4909 N N . TYR B 1 296 ? 14.972 8.930 -15.516 1.00 116.04 276 TYR B N 1
ATOM 4910 C CA . TYR B 1 296 ? 14.262 9.238 -14.268 1.00 115.52 276 TYR B CA 1
ATOM 4911 C C . TYR B 1 296 ? 12.743 9.108 -14.422 1.00 115.04 276 TYR B C 1
ATOM 4912 O O . TYR B 1 296 ? 12.079 8.536 -13.559 1.00 115.11 276 TYR B O 1
ATOM 4921 N N . LEU B 1 297 ? 12.213 9.623 -15.527 1.00 115.00 277 LEU B N 1
ATOM 4922 C CA . LEU B 1 297 ? 10.776 9.554 -15.807 1.00 114.96 277 LEU B CA 1
ATOM 4923 C C . LEU B 1 297 ? 10.289 8.136 -16.126 1.00 114.27 277 LEU B C 1
ATOM 4924 O O . LEU B 1 297 ? 9.179 7.769 -15.731 1.00 114.53 277 LEU B O 1
ATOM 4929 N N . ASP B 1 298 ? 11.109 7.348 -16.825 1.00 114.05 278 ASP B N 1
ATOM 4930 C CA . ASP B 1 298 ? 10.806 5.925 -17.072 1.00 113.83 278 ASP B CA 1
ATOM 4931 C C . ASP B 1 298 ? 10.607 5.170 -15.760 1.00 113.00 278 ASP B C 1
ATOM 4932 O O . ASP B 1 298 ? 9.596 4.484 -15.580 1.00 114.18 278 ASP B O 1
ATOM 4937 N N . ALA B 1 299 ? 11.579 5.314 -14.858 1.00 111.87 279 ALA B N 1
ATOM 4938 C CA . ALA B 1 299 ? 11.552 4.675 -13.540 1.00 111.13 279 ALA B CA 1
ATOM 4939 C C . ALA B 1 299 ? 10.318 5.049 -12.711 1.00 111.27 279 ALA B C 1
ATOM 4940 O O . ALA B 1 299 ? 9.759 4.197 -12.016 1.00 111.51 279 ALA B O 1
ATOM 4942 N N . VAL B 1 300 ? 9.905 6.315 -12.788 1.00 111.55 280 VAL B N 1
ATOM 4943 C CA . VAL B 1 300 ? 8.697 6.784 -12.100 1.00 112.04 280 VAL B CA 1
ATOM 4944 C C . VAL B 1 300 ? 7.454 6.162 -12.733 1.00 112.30 280 VAL B C 1
ATOM 4945 O O . VAL B 1 300 ? 6.637 5.576 -12.018 1.00 112.51 280 VAL B O 1
ATOM 4949 N N . LEU B 1 301 ? 7.325 6.285 -14.059 1.00 112.70 281 LEU B N 1
ATOM 4950 C CA . LEU B 1 301 ? 6.216 5.663 -14.812 1.00 113.14 281 LEU B CA 1
ATOM 4951 C C . LEU B 1 301 ? 6.056 4.187 -14.444 1.00 111.93 281 LEU B C 1
ATOM 4952 O O . LEU B 1 301 ? 4.942 3.725 -14.188 1.00 111.55 281 LEU B O 1
ATOM 4957 N N . PHE B 1 302 ? 7.175 3.465 -14.424 1.00 110.78 282 PHE B N 1
ATOM 4958 C CA . PHE B 1 302 ? 7.191 2.064 -14.018 1.00 110.07 282 PHE B CA 1
ATOM 4959 C C . PHE B 1 302 ? 6.600 1.872 -12.616 1.00 110.01 282 PHE B C 1
ATOM 4960 O O . PHE B 1 302 ? 5.659 1.096 -12.439 1.00 109.70 282 PHE B O 1
ATOM 4968 N N . ALA B 1 303 ? 7.146 2.595 -11.640 1.00 110.44 283 ALA B N 1
ATOM 4969 C CA . ALA B 1 303 ? 6.694 2.512 -10.243 1.00 110.67 283 ALA B CA 1
ATOM 4970 C C . ALA B 1 303 ? 5.223 2.902 -10.058 1.00 111.29 283 ALA B C 1
ATOM 4971 O O . ALA B 1 303 ? 4.562 2.413 -9.136 1.00 111.03 283 ALA B O 1
ATOM 4973 N N . LYS B 1 304 ? 4.723 3.780 -10.930 1.00 112.54 284 LYS B N 1
ATOM 4974 C CA . LYS B 1 304 ? 3.296 4.119 -10.978 1.00 113.47 284 LYS B CA 1
ATOM 4975 C C . LYS B 1 304 ? 2.456 2.945 -11.492 1.00 113.30 284 LYS B C 1
ATOM 4976 O O . LYS B 1 304 ? 1.440 2.607 -10.884 1.00 112.96 284 LYS B O 1
ATOM 4982 N N . LEU B 1 305 ? 2.888 2.323 -12.595 1.00 113.17 285 LEU B N 1
ATOM 4983 C CA . LEU B 1 305 ? 2.133 1.227 -13.229 1.00 112.74 285 LEU B CA 1
ATOM 4984 C C . LEU B 1 305 ? 1.983 -0.009 -12.349 1.00 112.19 285 LEU B C 1
ATOM 4985 O O . LEU B 1 305 ? 0.889 -0.566 -12.261 1.00 112.60 285 LEU B O 1
ATOM 4990 N N . ILE B 1 306 ? 3.068 -0.424 -11.698 1.00 112.23 286 ILE B N 1
ATOM 4991 C CA . ILE B 1 306 ? 3.008 -1.532 -10.723 1.00 112.29 286 ILE B CA 1
ATOM 4992 C C . ILE B 1 306 ? 2.428 -1.134 -9.356 1.00 112.94 286 ILE B C 1
ATOM 4993 O O . ILE B 1 306 ? 2.268 -1.994 -8.490 1.00 111.51 286 ILE B O 1
ATOM 4998 N N . GLU B 1 307 ? 2.142 0.160 -9.165 1.00 114.98 287 GLU B N 1
ATOM 4999 C CA . GLU B 1 307 ? 1.503 0.689 -7.954 1.00 116.48 287 GLU B CA 1
ATOM 5000 C C . GLU B 1 307 ? 2.347 0.387 -6.711 1.00 117.00 287 GLU B C 1
ATOM 5001 O O . GLU B 1 307 ? 1.848 -0.150 -5.715 1.00 117.53 287 GLU B O 1
ATOM 5007 N N . ASN B 1 308 ? 3.636 0.725 -6.803 1.00 116.98 288 ASN B N 1
ATOM 5008 C CA . ASN B 1 308 ? 4.577 0.588 -5.693 1.00 117.15 288 ASN B CA 1
ATOM 5009 C C . ASN B 1 308 ? 4.986 1.980 -5.216 1.00 117.72 288 ASN B C 1
ATOM 5010 O O . ASN B 1 308 ? 5.932 2.580 -5.729 1.00 117.03 288 ASN B O 1
ATOM 5015 N N . ARG B 1 309 ? 4.260 2.466 -4.212 1.00 119.30 289 ARG B N 1
ATOM 5016 C CA . ARG B 1 309 ? 4.489 3.790 -3.634 1.00 121.04 289 ARG B CA 1
ATOM 5017 C C . ARG B 1 309 ? 5.908 3.934 -3.083 1.00 119.82 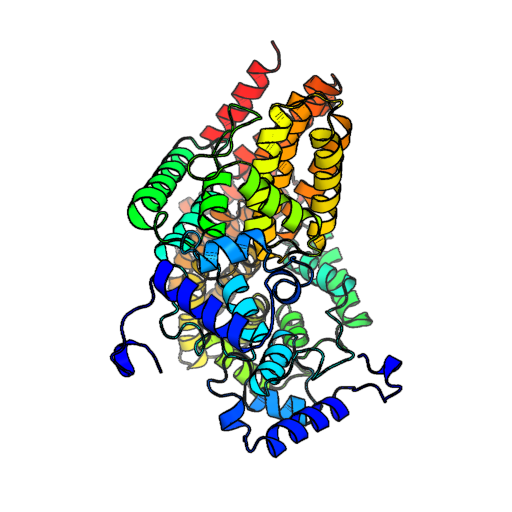289 ARG B C 1
ATOM 5018 O O . ARG B 1 309 ? 6.597 4.908 -3.396 1.00 119.84 289 ARG B O 1
ATOM 5026 N N . GLU B 1 310 ? 6.337 2.954 -2.284 1.00 117.97 290 GLU B N 1
ATOM 5027 C CA . GLU B 1 310 ? 7.675 2.954 -1.668 1.00 116.81 290 GLU B CA 1
ATOM 5028 C C . GLU B 1 310 ? 8.773 3.147 -2.711 1.00 115.92 290 GLU B C 1
ATOM 5029 O O . GLU B 1 310 ? 9.650 3.993 -2.540 1.00 115.91 290 GLU B O 1
ATOM 5035 N N . LEU B 1 311 ? 8.704 2.357 -3.783 1.00 115.40 291 LEU B N 1
ATOM 5036 C CA . LEU B 1 311 ? 9.634 2.451 -4.918 1.00 114.96 291 LEU B CA 1
ATOM 5037 C C . LEU B 1 311 ? 9.571 3.817 -5.590 1.00 115.50 291 LEU B C 1
ATOM 5038 O O . LEU B 1 311 ? 10.607 4.406 -5.896 1.00 115.16 291 LEU B O 1
ATOM 5043 N N . GLU B 1 312 ? 8.355 4.312 -5.816 1.00 116.43 292 GLU B N 1
ATOM 5044 C CA . GLU B 1 312 ? 8.150 5.635 -6.413 1.00 117.83 292 GLU B CA 1
ATOM 5045 C C . GLU B 1 312 ? 8.814 6.722 -5.566 1.00 118.59 292 GLU B C 1
ATOM 5046 O O . GLU B 1 312 ? 9.576 7.530 -6.089 1.00 119.30 292 GLU B O 1
ATOM 5052 N N . GLN B 1 313 ? 8.542 6.710 -4.262 1.00 119.28 293 GLN B N 1
ATOM 5053 C CA . GLN B 1 313 ? 9.126 7.679 -3.324 1.00 120.73 293 GLN B CA 1
ATOM 5054 C C . GLN B 1 313 ? 10.656 7.602 -3.245 1.00 120.61 293 GLN B C 1
ATOM 5055 O O . GLN B 1 313 ? 11.323 8.636 -3.139 1.00 121.63 293 GLN B O 1
ATOM 5061 N N . LYS B 1 314 ? 11.195 6.381 -3.293 1.00 119.21 294 LYS B N 1
ATOM 5062 C CA . LYS B 1 314 ? 12.649 6.149 -3.349 1.00 118.07 294 LYS B CA 1
ATOM 5063 C C . LYS B 1 314 ? 13.262 6.770 -4.603 1.00 116.69 294 LYS B C 1
ATOM 5064 O O . LYS B 1 314 ? 14.286 7.442 -4.520 1.00 116.08 294 LYS B O 1
ATOM 5070 N N . ILE B 1 315 ? 12.629 6.540 -5.753 1.00 116.24 295 ILE B N 1
ATOM 5071 C CA . ILE B 1 315 ? 13.101 7.084 -7.033 1.00 116.53 295 ILE B CA 1
ATOM 5072 C C . ILE B 1 315 ? 13.019 8.613 -7.030 1.00 117.56 295 ILE B C 1
ATOM 5073 O O . ILE B 1 315 ? 13.942 9.282 -7.498 1.00 117.17 295 ILE B O 1
ATOM 5078 N N . GLU B 1 316 ? 11.917 9.150 -6.505 1.00 119.24 296 GLU B N 1
ATOM 5079 C CA . GLU B 1 316 ? 11.736 10.602 -6.381 1.00 121.00 296 GLU B CA 1
ATOM 5080 C C . GLU B 1 316 ? 12.814 11.204 -5.486 1.00 121.43 296 GLU B C 1
ATOM 5081 O O . GLU B 1 316 ? 13.386 12.245 -5.815 1.00 121.46 296 GLU B O 1
ATOM 5087 N N . GLU B 1 317 ? 13.098 10.531 -4.372 1.00 121.47 297 GLU B N 1
ATOM 5088 C CA . GLU B 1 317 ? 14.102 10.994 -3.416 1.00 122.40 297 GLU B CA 1
ATOM 5089 C C . GLU B 1 317 ? 15.515 10.985 -4.002 1.00 123.05 297 GLU B C 1
ATOM 5090 O O . GLU B 1 317 ? 16.213 11.989 -3.914 1.00 123.96 297 GLU B O 1
ATOM 5096 N N . ASP B 1 318 ? 15.926 9.866 -4.600 1.00 123.44 298 ASP B N 1
ATOM 5097 C CA . ASP B 1 318 ? 17.257 9.757 -5.229 1.00 123.88 298 ASP B CA 1
ATOM 5098 C C . ASP B 1 318 ? 17.502 10.828 -6.290 1.00 124.29 298 ASP B C 1
ATOM 5099 O O . ASP B 1 318 ? 18.596 11.384 -6.359 1.00 125.53 298 ASP B O 1
ATOM 5104 N N . TRP B 1 319 ? 16.490 11.107 -7.109 1.00 124.07 299 TRP B N 1
ATOM 5105 C CA . TRP B 1 319 ? 16.577 12.157 -8.128 1.00 124.82 299 TRP B CA 1
ATOM 5106 C C . TRP B 1 319 ? 16.811 13.542 -7.512 1.00 127.40 299 TRP B C 1
ATOM 5107 O O . TRP B 1 319 ? 17.601 14.328 -8.036 1.00 128.61 299 TRP B O 1
ATOM 5118 N N . ARG B 1 320 ? 16.125 13.819 -6.402 1.00 129.27 300 ARG B N 1
ATOM 5119 C CA . ARG B 1 320 ? 16.315 15.059 -5.621 1.00 130.77 300 ARG B CA 1
ATOM 5120 C C . ARG B 1 320 ? 17.744 15.161 -5.074 1.00 130.26 300 ARG B C 1
ATOM 5121 O O . ARG B 1 320 ? 18.414 16.179 -5.257 1.00 130.70 300 ARG B O 1
ATOM 5129 N N . VAL B 1 321 ? 18.196 14.090 -4.421 1.00 129.41 301 VAL B N 1
ATOM 5130 C CA . VAL B 1 321 ? 19.563 13.973 -3.876 1.00 129.46 301 VAL B CA 1
ATOM 5131 C C . VAL B 1 321 ? 20.622 14.236 -4.952 1.00 129.25 301 VAL B C 1
ATOM 5132 O O . VAL B 1 321 ? 21.600 14.935 -4.696 1.00 130.52 301 VAL B O 1
ATOM 5136 N N . ASP B 1 322 ? 20.406 13.698 -6.152 1.00 128.39 302 ASP B N 1
ATOM 5137 C CA . ASP B 1 322 ? 21.359 13.837 -7.260 1.00 128.20 302 ASP B CA 1
ATOM 5138 C C . ASP B 1 322 ? 21.335 15.197 -7.990 1.00 129.46 302 ASP B C 1
ATOM 5139 O O . ASP B 1 322 ? 22.022 15.352 -9.001 1.00 130.39 302 ASP B O 1
ATOM 5144 N N . ASN B 1 323 ? 20.567 16.175 -7.501 1.00 130.07 303 ASN B N 1
ATOM 5145 C CA . ASN B 1 323 ? 20.597 17.542 -8.042 1.00 130.47 303 ASN B CA 1
ATOM 5146 C C . ASN B 1 323 ? 20.992 18.596 -6.983 1.00 131.14 303 ASN B C 1
ATOM 5147 O O . ASN B 1 323 ? 20.464 19.712 -6.969 1.00 131.40 303 ASN B O 1
ATOM 5152 N N . GLN B 1 324 ? 21.945 18.229 -6.122 1.00 131.19 304 GLN B N 1
ATOM 5153 C CA . GLN B 1 324 ? 22.559 19.137 -5.147 1.00 132.56 304 GLN B CA 1
ATOM 5154 C C . GLN B 1 324 ? 23.951 19.545 -5.626 1.00 133.21 304 GLN B C 1
ATOM 5155 O O . GLN B 1 324 ? 24.100 20.410 -6.490 1.00 134.48 304 GLN B O 1
#

B-factor: mean 110.0, std 13.86, range [83.19, 153.27]

Sequence (618 aa):
PRGSHMEVWFMNDKEFGQRVRQLRESASMTREQFCDDELELSVRQLTRIEAGASKPTFSKIQYIATRLGMGLYELMPDYVSLPERYSKLKFDVLRTPTYGNEDLAEKRDAMMTEIYDDYYDELPEEEKIAIDAIQSRIDTLESGTAGFGKEILEDYFEQIFRKRKYELNDLLIVRLHLEYVRLSSCDSEIFRQFLKIIEHLHEQINIINSNDLFVLRDTLLSCVNILGSKKYYEPIPKIFDSVDKIIQSTQDFQKKPIVSVLKWKYALFVDKDRDEAEKHYLDAVLFAKLIENRELEQKIEEDWRVDNQPRGSHMEVWFMNDKEFGQRVRQLRESASMTREQFCDDELELSVRQLTRIEAGASKPTFSKIQYIATRLGMGLYELMPDYVSLPERYSKLKFDVLRTPTYGNEDLAEKRDAMMTEIYDDYYDELPEEEKIAIDAIQSRIDTLESGTAGFGKEILEDYFEQIFRKRKYELNDLLIVRLHLEYVRLSSCDSEIFRQFLKIIEHLHEQINIINSNDLFVLRDTLLSCVNILGSKKYYEPIPKIFDSVDKIIQSTQDFQKKPIVSVLKWKYALFVDKDRDEAEKHYLDAVLFAKLIENRELEQKIEEDWRVDNQ

Secondary structure (DSSP, 8-state):
--TTTTTPPP--HHHHHHHHHHHHHHTT--HHHHHTT-SSS-HHHHHHHHHTSSPPPHHHHHHHHHHTT--HHHH-TT-----HHHHHHHHHHHH---TT-HHHHHHHHHHHHHHHHHTGGGS-HHHHHHHHHHH-----SS--SSS--HHHHHHHHHHHHH-SS--HHHHHHHHHHHHHHHHS-TTSHHHHHHHHHHHHHHHHTTTS-GGGHHHHHHHHHHHHHHHHHTT--TTHHHHHHHHHHHHHHHT--TTHHHHHHHHHHIIIIIS--HHHHHHHHHHHHHHHHHTT-HHHHHHHHHHHHHTT-/--HHHHTPPP--HHHHHHHHHHHHHHTT--HHHHHTT-SSS-HHHHHHHHHTSSPPPHHHHHHHHHHTT--HHHH-TT-----HHHHHHHHHHHH---TT-HHHHHHHHHHHHHHHHHTGGGS-HHHHHHHHHHH-----SS--SSSS-HHHHHHHHHHHHH-SS--HHHHHHHHHHHHHHTTS-TTSHHHHHHHHHHHHHHHHTTTS-GGGHHHHHHHHHHHHHHHHHTT--TTHHHHHHHHHHHHHHHT--TTHHHHHHHHHHIIIIIS--HHHHHHHHHHHHHHHHHTT-HHHHHHHHHHHHHTT-